Protein 4EHU (pdb70)

Organism: Clostridioides difficile (NCBI:txid1496)

Radius of gyration: 28.3 Å; Cα contacts (8 Å, |Δi|>4): 1236; chains: 2; bounding box: 52×114×46 Å

Foldseek 3Di:
DWAKFWEAEPFKIKMFIADLLQDTQDIDIDRHGAPDCRPVVRQVRRCVSVVDDPVPHLFYEYEYPRQVVDDPGPYYDYLLQQLLQLCCSFDPPAAWEWEAEQAKIKIFGADNVSHGPDIDMDGPARFLHNVLLCVQCVLLVHDSLCLQVLLVPDDAADAQPDLHSVSSSVVLNVCVVVVPPVSNSSLNSLLSNLLVSLVVCVVVPDDPPYEYAYPNVSRNSNQVSNCVSNVHHYHYDPHRNHSSRSSRRSVRSVVSVVVVVVDDDDDD/DWAKFWEAECFKIKMFIADLLQRTQDIDIDRHGAPDCRRVVRQVVRCVSVVDDPVVHLFYEYEYPRQVVDDPGPYYDYLVQQLLQLCCSPDPPAAWEWEAEQQKIKIFGADNVSHGDDIDMDRPARFLHVVLLVLQCVLVVHDSLCLQVLLVPDPAADAQPDLHSVSSSVVLNVCVVVVPPPNNPSLNSLLSSLLVSLVRCVVVPDDPPYEYAYPNVSRNSNQVSNCVSNVHDYHYDPHRNCSSRSSRRSVRSVVSVVD

InterPro domains:
  IPR002731 ATPase, BadF/BadG/BcrA/BcrD type [PF01869] (5-252)
  IPR008275 Acyl-CoA dehydratase activase domain [TIGR00241] (2-250)
  IPR043129 ATPase, nucleotide binding domain [SSF53067] (1-254)
  IPR051805 Dehydratase Activator and Reductase Protein [PTHR32329] (1-262)

Solvent-accessible surface area: 23728 Å² total; per-residue (Å²): 57,57,0,1,0,2,7,6,11,35,60,3,2,22,0,0,0,0,85,66,10,107,78,70,63,8,31,27,41,14,99,28,3,32,82,72,90,0,18,54,102,0,34,117,102,0,45,61,123,40,69,30,38,106,150,66,6,89,41,2,0,0,0,1,132,1,74,125,119,31,104,94,25,64,99,69,37,47,31,44,42,0,10,7,63,0,0,54,88,60,12,96,115,0,38,0,0,0,8,0,20,17,54,19,0,12,0,2,36,1,34,122,113,16,170,82,109,70,52,42,69,20,54,142,41,0,4,2,0,5,65,2,6,60,30,0,4,172,36,13,151,30,92,72,99,66,1,5,65,31,13,123,96,29,160,116,75,16,91,28,93,19,81,16,4,10,23,0,50,41,41,0,87,52,31,57,87,127,132,34,134,58,38,11,0,0,14,2,0,2,13,23,1,0,113,71,0,4,56,4,1,121,164,14,29,61,80,146,34,1,0,0,0,5,25,14,4,168,13,42,3,0,22,96,5,0,27,126,29,10,138,21,126,24,65,50,9,147,46,10,26,17,0,0,0,0,0,0,0,4,56,0,42,57,42,0,76,108,31,77,168,130,87,184,132,157,113,157,82,57,0,1,0,2,7,5,12,32,56,5,0,20,0,0,0,0,73,64,10,104,66,67,58,2,29,31,42,10,97,27,4,39,82,72,89,0,15,59,100,0,34,111,97,0,41,66,112,40,69,34,50,112,154,58,5,102,38,5,0,0,0,0,128,2,70,126,126,29,107,89,26,66,102,71,35,46,31,45,41,0,11,9,65,0,0,55,87,64,11,100,130,1,40,0,0,0,9,0,21,18,56,17,0,12,0,1,31,1,36,124,102,15,160,81,120,79,56,44,67,15,69,97,40,0,2,2,0,5,60,3,6,55,26,0,5,168,36,11,154,34,84,65,91,81,1,5,82,36,13,126,99,29,175,113,80,27,97,22,101,27,92,17,4,11,30,0,54,43,35,0,93,52,33,52,83,124,132,28,124,69,29,6,0,0,10,1,1,3,15,22,1,0,115,80,0,3,63,13,0,113,172,17,30,51,91,143,32,0,0,0,0,6,26,14,5,161,13,48,5,0,21,103,4,0,30,128,38,9,136,24,104,20,50,46,9,150,50,9,24,15,0,0,0,0,0,0,0,7,57,0,38,47,40,4,129,143,94

GO terms:
  GO:0051539 4 iron, 4 sulfur cluster binding (F, IDA)
  GO:0016787 hydrolase activity (F, IDA)
  GO:0006551 L-leucine metabolic process (P, IDA)

CATH classification: 3.30.420.40 (+1 more: 3.30.420.40)

Sequence (527 aa):
MYTMGLDIGSTASKGVILKNGEDIVASETISSGTGTTGPSSRVLEKLYGKTGLAREDIKKVVVTGYGRMNYSDADKQISELSCHARGVNFIIPETRTIIDIGGQDAKVLKLDNNGRLLNFLMNDKCAAGTGRRFLDVMAKIIEVDVSELGSSISSMNSQNNEVSISSTCTVFAESEVISSHLSENAKIEDIVAGIHTSVAKRRVSSLVKRIGVQRNVVMMVGGVARNSGIVRAMAREINTEIIVPDIPQLTGALGAALYAFDEAKESQKEVKNISAMYTMGLDIGSTASKGVILKNGEDIVASETISSSGTGTTGPSRVLEKLYGKTGLAREDIKKVVVTGYGRMNYSDADKQISELSCHARGVNFIIPETRTIIDIGGQDAKVLKLDNNGRLLNFLMNDKCAAGTGRFLDVMAKIIEVDVSELGSISMNSQNEVSISSTCTVFAESEVISHLSENAKIEDIVAGIHTSVAKRRVSSLLVKRIGVQRNVVMVGGVARNSGIVRAMAREINTEIIVPDIPQLTGALGAALYAFDEAKES

B-factor: mean 38.72, std 20.1, range [7.91, 153.31]

Nearest PDB structures (foldseek):
  4ehu-assembly1_A  TM=1.004E+00  e=3.996E-55  Clostridioides difficile
  1hux-assembly1_B  TM=9.650E-01  e=3.329E-35  Acidaminococcus fermentans
  7yyl-assembly4_H  TM=8.367E-01  e=2.328E-20  Carboxydothermus hydrogenoformans Z-2901
  3h1q-assembly1_A  TM=6.885E-01  e=6.926E-13  Carboxydothermus hydrogenoformans Z-2901
  3h1q-assembly2_B  TM=6.694E-01  e=2.114E-12  Carboxydothermus hydrogenoformans Z-2901

Structure (mmCIF, N/CA/C/O backbone):
data_4EHU
#
_entry.id   4EHU
#
_cell.length_a   66.105
_cell.length_b   158.259
_cell.length_c   62.988
_cell.angle_alpha   90.00
_cell.angle_beta   111.97
_cell.angle_gamma   90.00
#
_symmetry.space_group_name_H-M   'C 1 2 1'
#
loop_
_entity.id
_entity.type
_entity.pdbx_description
1 polymer 'Activator of 2-hydroxyisocaproyl-CoA dehydratase'
2 non-polymer 'IRON/SULFUR CLUSTER'
3 non-polymer 'PHOSPHOAMINOPHOSPHONIC ACID-ADENYLATE ESTER'
4 non-polymer 'MAGNESIUM ION'
5 non-polymer 'ACETATE ION'
6 non-polymer 'SODIUM ION'
7 water water
#
loop_
_atom_site.group_PDB
_atom_site.id
_atom_site.type_symbol
_atom_site.label_atom_id
_atom_site.label_alt_id
_atom_site.label_comp_id
_atom_site.label_asym_id
_atom_site.label_entity_id
_atom_site.label_seq_id
_atom_site.pdbx_PDB_ins_code
_atom_site.Cartn_x
_atom_site.Cartn_y
_atom_site.Cartn_z
_atom_site.occupancy
_atom_site.B_iso_or_equiv
_atom_site.auth_seq_id
_atom_site.auth_comp_id
_atom_site.auth_asym_id
_atom_site.auth_atom_id
_atom_site.pdbx_PDB_model_num
ATOM 1 N N . MET A 1 1 ? 18.559 -44.017 -13.379 1.00 44.84 1 MET A N 1
ATOM 2 C CA . MET A 1 1 ? 19.600 -43.167 -14.022 1.00 43.65 1 MET A CA 1
ATOM 3 C C . MET A 1 1 ? 19.541 -41.779 -13.409 1.00 40.17 1 MET A C 1
ATOM 4 O O . MET A 1 1 ? 18.503 -41.369 -12.901 1.00 37.96 1 MET A O 1
ATOM 20 N N . TYR A 1 2 ? 20.649 -41.051 -13.458 1.00 32.82 2 TYR A N 1
ATOM 21 C CA . TYR A 1 2 ? 20.636 -39.642 -13.062 1.00 35.91 2 TYR A CA 1
ATOM 22 C C . TYR A 1 2 ? 21.057 -38.768 -14.220 1.00 33.76 2 TYR A C 1
ATOM 23 O O . TYR A 1 2 ? 21.942 -39.132 -14.988 1.00 33.50 2 TYR A O 1
ATOM 41 N N . THR A 1 3 ? 20.428 -37.605 -14.349 1.00 31.08 3 THR A N 1
ATOM 42 C CA . THR A 1 3 ? 20.926 -36.578 -15.254 1.00 30.84 3 THR A CA 1
ATOM 43 C C . THR A 1 3 ? 21.102 -35.273 -14.486 1.00 30.51 3 THR A C 1
ATOM 44 O O . THR A 1 3 ? 20.566 -35.113 -13.395 1.00 28.81 3 THR A O 1
ATOM 55 N N . MET A 1 4 ? 21.870 -34.354 -15.051 1.00 27.38 4 MET A N 1
ATOM 56 C CA . MET A 1 4 ? 22.152 -33.086 -14.383 1.00 26.65 4 MET A CA 1
ATOM 57 C C . MET A 1 4 ? 21.934 -31.910 -15.322 1.00 27.46 4 MET A C 1
ATOM 58 O O . MET A 1 4 ? 22.273 -31.977 -16.497 1.00 27.33 4 MET A O 1
ATOM 72 N N . GLY A 1 5 ? 21.360 -30.839 -14.776 1.00 25.43 5 GLY A N 1
ATOM 73 C CA . GLY A 1 5 ? 21.217 -29.567 -15.466 1.00 26.15 5 GLY A CA 1
ATOM 74 C C . GLY A 1 5 ? 21.981 -28.482 -14.719 1.00 27.88 5 GLY A C 1
ATOM 75 O O . GLY A 1 5 ? 21.920 -28.412 -13.497 1.00 26.49 5 GLY A O 1
ATOM 79 N N . LEU A 1 6 ? 22.723 -27.663 -15.456 1.00 26.30 6 LEU A N 1
ATOM 80 C CA . LEU A 1 6 ? 23.436 -26.526 -14.886 1.00 26.80 6 LEU A CA 1
ATOM 81 C C . LEU A 1 6 ? 22.968 -25.278 -15.608 1.00 28.30 6 LEU A C 1
ATOM 82 O O . LEU A 1 6 ? 22.892 -25.271 -16.828 1.00 25.72 6 LEU A O 1
ATOM 98 N N . ASP A 1 7 ? 22.649 -24.232 -14.857 1.00 21.61 7 ASP A N 1
ATOM 99 C CA . ASP A 1 7 ? 22.231 -22.953 -15.425 1.00 23.48 7 ASP A CA 1
ATOM 100 C C . ASP A 1 7 ? 23.196 -21.894 -14.899 1.00 26.49 7 ASP A C 1
ATOM 101 O O . ASP A 1 7 ? 23.148 -21.509 -13.741 1.00 26.09 7 ASP A O 1
ATOM 110 N N . ILE A 1 8 ? 24.114 -21.463 -15.749 1.00 25.35 8 ILE A N 1
ATOM 111 C CA . ILE A 1 8 ? 25.139 -20.522 -15.346 1.00 25.87 8 ILE A CA 1
ATOM 112 C C . ILE A 1 8 ? 24.753 -19.151 -15.862 1.00 25.20 8 ILE A C 1
ATOM 113 O O . ILE A 1 8 ? 24.988 -18.822 -17.020 1.00 29.18 8 ILE A O 1
ATOM 129 N N . GLY A 1 9 ? 24.112 -18.357 -15.011 1.00 22.81 9 GLY A N 1
ATOM 130 C CA . GLY A 1 9 ? 23.628 -17.068 -15.456 1.00 23.71 9 GLY A CA 1
ATOM 131 C C . GLY A 1 9 ? 24.632 -15.974 -15.181 1.00 25.03 9 GLY A C 1
ATOM 132 O O . GLY A 1 9 ? 25.764 -16.243 -14.781 1.00 29.33 9 GLY A O 1
ATOM 136 N N . SER A 1 10 ? 24.197 -14.739 -15.370 1.00 25.65 10 SER A N 1
ATOM 137 C CA . SER A 1 10 ? 25.047 -13.581 -15.134 1.00 26.79 10 SER A CA 1
ATOM 138 C C . SER A 1 10 ? 25.458 -13.484 -13.671 1.00 30.80 10 SER A C 1
ATOM 139 O O . SER A 1 10 ? 26.500 -12.924 -13.340 1.00 33.62 10 SER A O 1
ATOM 147 N N . THR A 1 11 ? 24.633 -14.050 -12.800 1.00 26.20 11 THR A N 1
ATOM 148 C CA . THR A 1 11 ? 24.616 -13.646 -11.401 1.00 26.57 11 THR A CA 1
ATOM 149 C C . THR A 1 11 ? 24.718 -14.824 -10.454 1.00 30.54 11 THR A C 1
ATOM 150 O O . THR A 1 11 ? 25.376 -14.738 -9.419 1.00 31.99 11 THR A O 1
ATOM 161 N N . ALA A 1 12 ? 24.072 -15.930 -10.806 1.00 27.95 12 ALA A N 1
ATOM 162 C CA . ALA A 1 12 ? 24.123 -17.110 -9.968 1.00 23.53 12 ALA A CA 1
ATOM 163 C C . ALA A 1 12 ? 24.228 -18.377 -10.792 1.00 23.69 12 ALA A C 1
ATOM 164 O O . ALA A 1 12 ? 23.765 -18.421 -11.932 1.00 25.98 12 ALA A O 1
ATOM 171 N N . SER A 1 13 ? 24.833 -19.395 -10.193 1.00 24.95 13 SER A N 1
ATOM 172 C CA . SER A 1 13 ? 24.932 -20.709 -10.815 1.00 28.37 13 SER A CA 1
ATOM 173 C C . SER A 1 13 ? 23.948 -21.645 -10.152 1.00 30.22 13 SER A C 1
ATOM 174 O O . SER A 1 13 ? 23.890 -21.744 -8.919 1.00 28.87 13 SER A O 1
ATOM 182 N N . LYS A 1 14 ? 23.177 -22.342 -10.975 1.00 23.21 14 LYS A N 1
ATOM 183 C CA . LYS A 1 14 ? 22.143 -23.235 -10.473 1.00 24.98 14 LYS A CA 1
ATOM 184 C C . LYS A 1 14 ? 22.342 -24.632 -11.024 1.00 24.10 14 LYS A C 1
ATOM 185 O O . LYS A 1 14 ? 22.702 -24.797 -12.191 1.00 25.57 14 LYS A O 1
ATOM 204 N N . GLY A 1 15 ? 22.112 -25.642 -10.186 1.00 25.03 15 GLY A N 1
ATOM 205 C CA . GLY A 1 15 ? 22.252 -27.031 -10.603 1.00 25.07 15 GLY A CA 1
ATOM 206 C C . GLY A 1 15 ? 21.125 -27.904 -10.081 1.00 27.65 15 GLY A C 1
ATOM 207 O O . GLY A 1 15 ? 20.607 -27.677 -8.990 1.00 29.96 15 GLY A O 1
ATOM 211 N N . VAL A 1 16 ? 20.749 -28.907 -10.865 1.00 25.72 16 VAL A N 1
ATOM 212 C CA . VAL A 1 16 ? 19.740 -29.884 -10.458 1.00 26.50 16 VAL A CA 1
ATOM 213 C C . VAL A 1 16 ? 20.228 -31.262 -10.865 1.00 28.33 16 VAL A C 1
ATOM 214 O O . VAL A 1 16 ? 20.747 -31.414 -11.972 1.00 28.38 16 VAL A O 1
ATOM 227 N N . ILE A 1 17 ? 20.094 -32.243 -9.969 1.00 25.58 17 ILE A N 1
ATOM 228 C CA . ILE A 1 17 ? 20.226 -33.645 -10.349 1.00 26.63 17 ILE A CA 1
ATOM 229 C C . ILE A 1 17 ? 18.830 -34.250 -10.346 1.00 29.58 17 ILE A C 1
ATOM 230 O O . ILE A 1 17 ? 18.093 -34.149 -9.356 1.00 30.65 17 ILE A O 1
ATOM 246 N N . LEU A 1 18 ? 18.472 -34.863 -11.466 1.00 30.70 18 LEU A N 1
ATOM 247 C CA . LEU A 1 18 ? 17.140 -35.422 -11.675 1.00 30.70 18 LEU A CA 1
ATOM 248 C C . LEU A 1 18 ? 17.252 -36.935 -11.826 1.00 29.15 18 LEU A C 1
ATOM 249 O O . LEU A 1 18 ? 18.119 -37.434 -12.547 1.00 30.51 18 LEU A O 1
ATOM 265 N N . LYS A 1 19 ? 16.377 -37.661 -11.142 1.00 31.41 19 LYS A N 1
ATOM 266 C CA . LYS A 1 19 ? 16.395 -39.121 -11.172 1.00 33.56 19 LYS A CA 1
ATOM 267 C C . LYS A 1 19 ? 15.279 -39.624 -12.078 1.00 32.51 19 LYS A C 1
ATOM 268 O O . LYS A 1 19 ? 14.112 -39.276 -11.882 1.00 34.38 19 LYS A O 1
ATOM 287 N N . ASN A 1 20 ? 15.654 -40.424 -13.071 1.00 34.24 20 ASN A N 1
ATOM 288 C CA . ASN A 1 20 ? 14.714 -41.015 -14.021 1.00 34.94 20 ASN A CA 1
ATOM 289 C C . ASN A 1 20 ? 13.765 -39.989 -14.611 1.00 33.26 20 ASN A C 1
ATOM 290 O O . ASN A 1 20 ? 12.598 -40.283 -14.860 1.00 35.78 20 ASN A O 1
ATOM 301 N N . GLY A 1 21 ? 14.283 -38.786 -14.846 1.00 31.93 21 GLY A N 1
ATOM 302 C CA . GLY A 1 21 ? 13.515 -37.733 -15.484 1.00 29.39 21 GLY A CA 1
ATOM 303 C C . GLY A 1 21 ? 12.272 -37.307 -14.725 1.00 32.12 21 GLY A C 1
ATOM 304 O O . GLY A 1 21 ? 11.388 -36.668 -15.289 1.00 37.10 21 GLY A O 1
ATOM 308 N N . GLU A 1 22 ? 12.186 -37.649 -13.450 1.00 34.46 22 GLU A N 1
ATOM 309 C CA . GLU A 1 22 ? 10.947 -37.389 -12.728 1.00 33.79 22 GLU A CA 1
ATOM 310 C C . GLU A 1 22 ? 11.145 -36.807 -11.339 1.00 38.20 22 GLU A C 1
ATOM 311 O O . GLU A 1 22 ? 10.335 -36.004 -10.905 1.00 35.86 22 GLU A O 1
ATOM 323 N N . ASP A 1 23 ? 12.220 -37.176 -10.651 1.00 34.26 23 ASP A N 1
ATOM 324 C CA . ASP A 1 23 ? 12.399 -36.749 -9.269 1.00 36.59 23 ASP A CA 1
ATOM 325 C C . ASP A 1 23 ? 13.670 -35.933 -9.045 1.00 36.08 23 ASP A C 1
ATOM 326 O O . ASP A 1 23 ? 14.776 -36.417 -9.259 1.00 35.47 23 ASP A O 1
ATOM 335 N N . ILE A 1 24 ? 13.500 -34.690 -8.604 1.00 34.10 24 ILE A N 1
ATOM 336 C CA . ILE A 1 24 ? 14.630 -33.857 -8.219 1.00 32.05 24 ILE A CA 1
ATOM 337 C C . ILE A 1 24 ? 15.227 -34.404 -6.933 1.00 36.97 24 ILE A C 1
ATOM 338 O O . ILE A 1 24 ? 14.586 -34.350 -5.885 1.00 40.05 24 ILE A O 1
ATOM 354 N N . VAL A 1 25 ? 16.441 -34.944 -7.005 1.00 38.98 25 VAL A N 1
ATOM 355 C CA . VAL A 1 25 ? 17.085 -35.506 -5.820 1.00 38.78 25 VAL A CA 1
ATOM 356 C C . VAL A 1 25 ? 18.095 -34.528 -5.222 1.00 42.40 25 VAL A C 1
ATOM 357 O O . VAL A 1 25 ? 18.591 -34.736 -4.115 1.00 44.35 25 VAL A O 1
ATOM 370 N N . ALA A 1 26 ? 18.382 -33.447 -5.943 1.00 43.03 26 ALA A N 1
ATOM 371 C CA . ALA A 1 26 ? 19.314 -32.441 -5.450 1.00 35.71 26 ALA A CA 1
ATOM 372 C C . ALA A 1 26 ? 19.215 -31.163 -6.268 1.00 43.37 26 ALA A C 1
ATOM 373 O O . ALA A 1 26 ? 18.934 -31.183 -7.470 1.00 34.43 26 ALA A O 1
ATOM 380 N N . SER A 1 27 ? 19.431 -30.040 -5.598 1.00 45.82 27 SER A N 1
ATOM 381 C CA . SER A 1 27 ? 19.488 -28.760 -6.272 1.00 37.81 27 SER A CA 1
ATOM 382 C C . SER A 1 27 ? 20.393 -27.850 -5.470 1.00 46.64 27 SER A C 1
ATOM 383 O O . SER A 1 27 ? 20.626 -28.075 -4.288 1.00 43.42 27 SER A O 1
ATOM 391 N N . GLU A 1 28 ? 20.922 -26.824 -6.109 1.00 34.48 28 GLU A N 1
ATOM 392 C CA . GLU A 1 28 ? 21.853 -25.955 -5.424 1.00 43.59 28 GLU A CA 1
ATOM 393 C C . GLU A 1 28 ? 21.976 -24.664 -6.192 1.00 31.56 28 GLU A C 1
ATOM 394 O O . GLU A 1 28 ? 22.041 -24.663 -7.423 1.00 27.80 28 GLU A O 1
ATOM 406 N N . THR A 1 29 ? 21.995 -23.559 -5.460 1.00 31.76 29 THR A N 1
ATOM 407 C CA . THR A 1 29 ? 22.234 -22.264 -6.060 1.00 31.75 29 THR A CA 1
ATOM 408 C C . THR A 1 29 ? 23.428 -21.648 -5.357 1.00 30.22 29 THR A C 1
ATOM 409 O O . THR A 1 29 ? 23.503 -21.658 -4.129 1.00 35.27 29 THR A O 1
ATOM 420 N N . ILE A 1 30 ? 24.372 -21.141 -6.137 1.00 28.48 30 ILE A N 1
ATOM 421 C CA . ILE A 1 30 ? 25.474 -20.357 -5.597 1.00 36.51 30 ILE A CA 1
ATOM 422 C C . ILE A 1 30 ? 25.426 -18.988 -6.255 1.00 38.39 30 ILE A C 1
ATOM 423 O O . ILE A 1 30 ? 25.328 -18.896 -7.475 1.00 32.51 30 ILE A O 1
ATOM 439 N N . SER A 1 31 ? 25.494 -17.925 -5.459 1.00 31.42 31 SER A N 1
ATOM 440 C CA . SER A 1 31 ? 25.304 -16.567 -5.967 1.00 40.48 31 SER A CA 1
ATOM 441 C C . SER A 1 31 ? 26.567 -16.005 -6.602 1.00 43.22 31 SER A C 1
ATOM 442 O O . SER A 1 31 ? 26.889 -14.829 -6.424 1.00 42.57 31 SER A O 1
ATOM 450 N N . SER A 1 32 ? 27.279 -16.864 -7.325 1.00 32.92 32 SER A N 1
ATOM 451 C CA . SER A 1 32 ? 28.359 -16.457 -8.211 1.00 39.21 32 SER A CA 1
ATOM 452 C C . SER A 1 32 ? 28.076 -17.063 -9.584 1.00 45.04 32 SER A C 1
ATOM 453 O O . SER A 1 32 ? 27.886 -18.274 -9.703 1.00 37.49 32 SER A O 1
ATOM 461 N N . GLY A 1 33 ? 28.052 -16.231 -10.616 1.00 36.41 33 GLY A N 1
ATOM 462 C CA . GLY A 1 33 ? 27.626 -16.673 -11.929 1.00 42.30 33 GLY A CA 1
ATOM 463 C C . GLY A 1 33 ? 28.770 -16.859 -12.905 1.00 36.41 33 GLY A C 1
ATOM 464 O O . GLY A 1 33 ? 29.844 -17.337 -12.555 1.00 37.49 33 GLY A O 1
ATOM 468 N N . THR A 1 34 ? 28.527 -16.465 -14.143 1.00 34.00 34 THR A N 1
ATOM 469 C CA . THR A 1 34 ? 29.495 -16.671 -15.207 1.00 45.59 34 THR A CA 1
ATOM 470 C C . THR A 1 34 ? 30.835 -16.017 -14.855 1.00 54.31 34 THR A C 1
ATOM 471 O O . THR A 1 34 ? 30.877 -14.946 -14.249 1.00 51.64 34 THR A O 1
ATOM 482 N N . GLY A 1 35 ? 31.932 -16.663 -15.230 1.00 49.45 35 GLY A N 1
ATOM 483 C CA . GLY A 1 35 ? 33.246 -16.088 -15.020 1.00 57.31 35 GLY A CA 1
ATOM 484 C C . GLY A 1 35 ? 33.795 -16.319 -13.626 1.00 61.90 35 GLY A C 1
ATOM 485 O O . GLY A 1 35 ? 34.930 -15.945 -13.336 1.00 68.52 35 GLY A O 1
ATOM 489 N N . THR A 1 36 ? 33.003 -16.940 -12.759 1.00 59.62 36 THR A N 1
ATOM 490 C CA . THR A 1 36 ? 33.458 -17.210 -11.402 1.00 50.24 36 THR A CA 1
ATOM 491 C C . THR A 1 36 ? 33.579 -18.699 -11.144 1.00 49.01 36 THR A C 1
ATOM 492 O O . THR A 1 36 ? 33.465 -19.517 -12.057 1.00 53.67 36 THR A O 1
ATOM 503 N N . THR A 1 37 ? 33.822 -19.038 -9.884 1.00 40.84 37 THR A N 1
ATOM 504 C CA . THR A 1 37 ? 33.950 -20.423 -9.466 1.00 49.83 37 THR A CA 1
ATOM 505 C C . THR A 1 37 ? 32.569 -20.994 -9.162 1.00 55.74 37 THR A C 1
ATOM 506 O O . THR A 1 37 ? 32.434 -22.149 -8.766 1.00 52.33 37 THR A O 1
ATOM 517 N N . GLY A 1 38 ? 31.546 -20.170 -9.354 1.00 47.18 38 GLY A N 1
ATOM 518 C CA . GLY A 1 38 ? 30.179 -20.541 -9.036 1.00 49.52 38 GLY A CA 1
ATOM 519 C C . GLY A 1 38 ? 29.818 -21.951 -9.465 1.00 36.81 38 GLY A C 1
ATOM 520 O O . GLY A 1 38 ? 29.341 -22.736 -8.652 1.00 42.31 38 GLY A O 1
ATOM 524 N N . PRO A 1 39 ? 30.030 -22.273 -10.750 1.00 40.52 39 PRO A N 1
ATOM 525 C CA . PRO A 1 39 ? 29.712 -23.589 -11.321 1.00 40.91 39 PRO A CA 1
ATOM 526 C C . PRO A 1 39 ? 30.407 -24.767 -10.637 1.00 47.09 39 PRO A C 1
ATOM 527 O O . PRO A 1 39 ? 29.769 -25.785 -10.371 1.00 40.68 39 PRO A O 1
ATOM 538 N N A SER A 1 40 ? 31.701 -24.643 -10.361 0.51 37.52 40 SER A N 1
ATOM 539 N N B SER A 1 40 ? 31.702 -24.642 -10.374 0.49 37.44 40 SER A N 1
ATOM 540 C CA A SER A 1 40 ? 32.409 -25.727 -9.692 0.51 39.56 40 SER A CA 1
ATOM 541 C CA B SER A 1 40 ? 32.417 -25.701 -9.678 0.49 39.51 40 SER A CA 1
ATOM 542 C C A SER A 1 40 ? 31.853 -25.923 -8.282 0.51 47.80 40 SER A C 1
ATOM 543 C C B SER A 1 40 ? 31.801 -25.921 -8.305 0.49 47.64 40 SER A C 1
ATOM 544 O O A SER A 1 40 ? 31.723 -27.052 -7.814 0.51 55.38 40 SER A O 1
ATOM 545 O O B SER A 1 40 ? 31.588 -27.056 -7.883 0.49 54.48 40 SER A O 1
ATOM 560 N N . ARG A 1 41 ? 31.502 -24.826 -7.618 1.00 44.04 41 ARG A N 1
ATOM 561 C CA . ARG A 1 41 ? 30.951 -24.890 -6.274 1.00 49.10 41 ARG A CA 1
ATOM 562 C C . ARG A 1 41 ? 29.571 -25.544 -6.269 1.00 47.39 41 ARG A C 1
ATOM 563 O O . ARG A 1 41 ? 29.225 -26.280 -5.346 1.00 45.32 41 ARG A O 1
ATOM 585 N N . VAL A 1 42 ? 28.783 -25.274 -7.304 1.00 33.69 42 VAL A N 1
ATOM 586 C CA . VAL A 1 42 ? 27.476 -25.898 -7.448 1.00 43.61 42 VAL A CA 1
ATOM 587 C C . VAL A 1 42 ? 27.654 -27.412 -7.534 1.00 43.14 42 VAL A C 1
ATOM 588 O O . VAL A 1 42 ? 26.977 -28.176 -6.851 1.00 39.68 42 VAL A O 1
ATOM 601 N N . LEU A 1 43 ? 28.590 -27.835 -8.367 1.00 40.77 43 LEU A N 1
ATOM 602 C CA . LEU A 1 43 ? 28.860 -29.250 -8.567 1.00 48.13 43 LEU A CA 1
ATOM 603 C C . LEU A 1 43 ? 29.284 -29.934 -7.276 1.00 56.16 43 LEU A C 1
ATOM 604 O O . LEU A 1 43 ? 28.796 -31.016 -6.955 1.00 51.59 43 LEU A O 1
ATOM 620 N N . GLU A 1 44 ? 30.198 -29.309 -6.542 1.00 54.45 44 GLU A N 1
ATOM 621 C CA . GLU A 1 44 ? 30.655 -29.855 -5.270 1.00 64.65 44 GLU A CA 1
ATOM 622 C C . GLU A 1 44 ? 29.477 -30.139 -4.351 1.00 58.17 44 GLU A C 1
ATOM 623 O O . GLU A 1 44 ? 29.439 -31.166 -3.683 1.00 54.32 44 GLU A O 1
ATOM 635 N N . LYS A 1 45 ? 28.514 -29.225 -4.314 1.00 53.49 45 LYS A N 1
ATOM 636 C CA . LYS A 1 45 ? 27.397 -29.354 -3.389 1.00 60.56 45 LYS A CA 1
ATOM 637 C C . LYS A 1 45 ? 26.384 -30.401 -3.836 1.00 54.62 45 LYS A C 1
ATOM 638 O O . LYS A 1 45 ? 25.849 -31.132 -3.010 1.00 45.00 45 LYS A O 1
ATOM 657 N N . LEU A 1 46 ? 26.115 -30.475 -5.134 1.00 43.01 46 LEU A N 1
ATOM 658 C CA . LEU A 1 46 ? 25.241 -31.521 -5.649 1.00 44.00 46 LEU A CA 1
ATOM 659 C C . LEU A 1 46 ? 25.813 -32.897 -5.345 1.00 56.95 46 LEU A C 1
ATOM 660 O O . LEU A 1 46 ? 25.085 -33.790 -4.918 1.00 51.48 46 LEU A O 1
ATOM 676 N N . TYR A 1 47 ? 27.114 -33.057 -5.574 1.00 42.51 47 TYR A N 1
ATOM 677 C CA . TYR A 1 47 ? 27.800 -34.323 -5.347 1.00 47.45 47 TYR A CA 1
ATOM 678 C C . TYR A 1 47 ? 27.866 -34.660 -3.864 1.00 56.59 47 TYR A C 1
ATOM 679 O O . TYR A 1 47 ? 27.719 -35.820 -3.477 1.00 56.50 47 TYR A O 1
ATOM 697 N N . GLY A 1 48 ? 28.095 -33.648 -3.037 1.00 60.74 48 GLY A N 1
ATOM 698 C CA . GLY A 1 48 ? 28.160 -33.841 -1.602 1.00 64.57 48 GLY A CA 1
ATOM 699 C C . GLY A 1 48 ? 26.825 -34.294 -1.043 1.00 72.29 48 GLY A C 1
ATOM 700 O O . GLY A 1 48 ? 26.757 -35.218 -0.231 1.00 77.22 48 GLY A O 1
ATOM 704 N N . LYS A 1 49 ? 25.758 -33.644 -1.488 1.00 78.02 49 LYS A N 1
ATOM 705 C CA . LYS A 1 49 ? 24.414 -33.959 -1.021 1.00 78.55 49 LYS A CA 1
ATOM 706 C C . LYS A 1 49 ? 24.024 -35.381 -1.385 1.00 69.90 49 LYS A C 1
ATOM 707 O O . LYS A 1 49 ? 23.487 -36.119 -0.561 1.00 62.08 49 LYS A O 1
ATOM 726 N N . THR A 1 50 ? 24.285 -35.754 -2.633 1.00 65.57 50 THR A N 1
ATOM 727 C CA . THR A 1 50 ? 23.780 -37.006 -3.182 1.00 70.13 50 THR A CA 1
ATOM 728 C C . THR A 1 50 ? 24.738 -38.171 -2.965 1.00 73.48 50 THR A C 1
ATOM 729 O O . THR A 1 50 ? 24.339 -39.331 -3.049 1.00 67.16 50 THR A O 1
ATOM 740 N N . GLY A 1 51 ? 26.001 -37.860 -2.697 1.00 77.35 51 GLY A N 1
ATOM 741 C CA . GLY A 1 51 ? 27.028 -38.880 -2.609 1.00 86.90 51 GLY A CA 1
ATOM 742 C C . GLY A 1 51 ? 27.347 -39.453 -3.976 1.00 85.19 51 GLY A C 1
ATOM 743 O O . GLY A 1 51 ? 27.961 -40.513 -4.091 1.00 90.22 51 GLY A O 1
ATOM 747 N N . LEU A 1 52 ? 26.924 -38.747 -5.018 1.00 67.31 52 LEU A N 1
ATOM 748 C CA . LEU A 1 52 ? 27.185 -39.170 -6.386 1.00 61.98 52 LEU A CA 1
ATOM 749 C C . LEU A 1 52 ? 28.492 -38.564 -6.886 1.00 64.90 52 LEU A C 1
ATOM 750 O O . LEU A 1 52 ? 29.034 -37.645 -6.274 1.00 73.96 52 LEU A O 1
ATOM 766 N N . ALA A 1 53 ? 28.997 -39.095 -7.993 1.00 53.32 53 ALA A N 1
ATOM 767 C CA . ALA A 1 53 ? 30.178 -38.546 -8.645 1.00 66.29 53 ALA A CA 1
ATOM 768 C C . ALA A 1 53 ? 29.878 -38.350 -10.124 1.00 57.05 53 ALA A C 1
ATOM 769 O O . ALA A 1 53 ? 28.864 -38.831 -10.623 1.00 46.44 53 ALA A O 1
ATOM 776 N N . ARG A 1 54 ? 30.756 -37.644 -10.825 1.00 58.09 54 ARG A N 1
ATOM 777 C CA . ARG A 1 54 ? 30.541 -37.367 -12.237 1.00 57.93 54 ARG A CA 1
ATOM 778 C C . ARG A 1 54 ? 30.152 -38.636 -12.980 1.00 56.38 54 ARG A C 1
ATOM 779 O O . ARG A 1 54 ? 29.236 -38.627 -13.792 1.00 45.07 54 ARG A O 1
ATOM 800 N N . GLU A 1 55 ? 30.845 -39.735 -12.701 1.00 54.40 55 GLU A N 1
ATOM 801 C CA . GLU A 1 55 ? 30.645 -40.952 -13.476 1.00 59.65 55 GLU A CA 1
ATOM 802 C C . GLU A 1 55 ? 29.233 -41.521 -13.324 1.00 47.50 55 GLU A C 1
ATOM 803 O O . GLU A 1 55 ? 28.782 -42.296 -14.164 1.00 47.90 55 GLU A O 1
ATOM 815 N N . ASP A 1 56 ? 28.532 -41.127 -12.266 1.00 55.98 56 ASP A N 1
ATOM 816 C CA . ASP A 1 56 ? 27.162 -41.585 -12.043 1.00 57.75 56 ASP A CA 1
ATOM 817 C C . ASP A 1 56 ? 26.120 -40.801 -12.848 1.00 42.96 56 ASP A C 1
ATOM 818 O O . ASP A 1 56 ? 24.966 -41.211 -12.935 1.00 40.92 56 ASP A O 1
ATOM 827 N N . ILE A 1 57 ? 26.515 -39.671 -13.415 1.00 38.46 57 ILE A N 1
ATOM 828 C CA . ILE A 1 57 ? 25.579 -38.831 -14.178 1.00 34.22 57 ILE A CA 1
ATOM 829 C C . ILE A 1 57 ? 25.649 -39.221 -15.658 1.00 36.45 57 ILE A C 1
ATOM 830 O O . ILE A 1 57 ? 26.692 -39.080 -16.296 1.00 42.51 57 ILE A O 1
ATOM 846 N N . LYS A 1 58 ? 24.540 -39.723 -16.197 1.00 33.97 58 LYS A N 1
ATOM 847 C CA . LYS A 1 58 ? 24.518 -40.254 -17.560 1.00 37.29 58 LYS A CA 1
ATOM 848 C C . LYS A 1 58 ? 24.626 -39.163 -18.630 1.00 32.97 58 LYS A C 1
ATOM 849 O O . LYS A 1 58 ? 25.354 -39.344 -19.606 1.00 37.46 58 LYS A O 1
ATOM 868 N N . LYS A 1 59 ? 23.891 -38.053 -18.449 1.00 29.44 59 LYS A N 1
ATOM 869 C CA . LYS A 1 59 ? 23.979 -36.884 -19.325 1.00 29.77 59 LYS A CA 1
ATOM 870 C C . LYS A 1 59 ? 23.938 -35.594 -18.508 1.00 28.77 59 LYS A C 1
ATOM 871 O O . LYS A 1 59 ? 23.257 -35.513 -17.474 1.00 31.04 59 LYS A O 1
ATOM 890 N N . VAL A 1 60 ? 24.674 -34.603 -18.988 1.00 26.97 60 VAL A N 1
ATOM 891 C CA . VAL A 1 60 ? 24.712 -33.278 -18.396 1.00 29.91 60 VAL A CA 1
ATOM 892 C C . VAL A 1 60 ? 24.366 -32.256 -19.462 1.00 32.91 60 VAL A C 1
ATOM 893 O O . VAL A 1 60 ? 24.920 -32.293 -20.554 1.00 31.00 60 VAL A O 1
ATOM 906 N N . VAL A 1 61 ? 23.449 -31.345 -19.153 1.00 26.92 61 VAL A N 1
ATOM 907 C CA . VAL A 1 61 ? 23.167 -30.223 -20.052 1.00 25.30 61 VAL A CA 1
ATOM 908 C C . VAL A 1 61 ? 23.426 -28.918 -19.319 1.00 25.27 61 VAL A C 1
ATOM 909 O O . VAL A 1 61 ? 23.073 -28.774 -18.150 1.00 24.93 61 VAL A O 1
ATOM 922 N N . VAL A 1 62 ? 24.046 -27.966 -20.012 1.00 25.49 62 VAL A N 1
ATOM 923 C CA . VAL A 1 62 ? 24.288 -26.650 -19.437 1.00 25.53 62 VAL A CA 1
ATOM 924 C C . VAL A 1 62 ? 23.548 -25.584 -20.230 1.00 24.92 62 VAL A C 1
ATOM 925 O O . VAL A 1 62 ? 23.417 -25.667 -21.451 1.00 27.20 62 VAL A O 1
ATOM 938 N N . THR A 1 63 ? 23.063 -24.586 -19.511 1.00 26.10 63 THR A N 1
ATOM 939 C CA . THR A 1 63 ? 22.306 -23.497 -20.110 1.00 26.03 63 THR A CA 1
ATOM 940 C C . THR A 1 63 ? 22.745 -22.192 -19.465 1.00 25.52 63 THR A C 1
ATOM 941 O O . THR A 1 63 ? 23.601 -22.190 -18.588 1.00 23.22 63 THR A O 1
ATOM 952 N N . GLY A 1 64 ? 22.175 -21.088 -19.926 1.00 22.39 64 GLY A N 1
ATOM 953 C CA . GLY A 1 64 ? 22.450 -19.778 -19.353 1.00 25.78 64 GLY A CA 1
ATOM 954 C C . GLY A 1 64 ? 23.494 -19.007 -20.141 1.00 25.29 64 GLY A C 1
ATOM 955 O O . GLY A 1 64 ? 24.077 -19.512 -21.092 1.00 27.13 64 GLY A O 1
ATOM 959 N N . TYR A 1 65 ? 23.705 -17.770 -19.719 1.00 23.30 65 TYR A N 1
ATOM 960 C CA . TYR A 1 65 ? 24.669 -16.871 -20.314 1.00 23.59 65 TYR A CA 1
ATOM 961 C C . TYR A 1 65 ? 26.045 -17.504 -20.420 1.00 31.52 65 TYR A C 1
ATOM 962 O O . TYR A 1 65 ? 26.747 -17.290 -21.405 1.00 30.55 65 TYR A O 1
ATOM 980 N N . GLY A 1 66 ? 26.434 -18.278 -19.412 1.00 27.03 66 GLY A N 1
ATOM 981 C CA . GLY A 1 66 ? 27.758 -18.886 -19.392 1.00 32.69 66 GLY A CA 1
ATOM 982 C C . GLY A 1 66 ? 27.893 -20.251 -20.054 1.00 36.37 66 GLY A C 1
ATOM 983 O O . GLY A 1 66 ? 28.948 -20.877 -19.970 1.00 34.91 66 GLY A O 1
ATOM 987 N N . ARG A 1 67 ? 26.845 -20.712 -20.728 1.00 31.68 67 ARG A N 1
ATOM 988 C CA . ARG A 1 67 ? 26.795 -22.095 -21.196 1.00 27.77 67 ARG A CA 1
ATOM 989 C C . ARG A 1 67 ? 27.940 -22.449 -22.139 1.00 36.79 67 ARG A C 1
ATOM 990 O O . ARG A 1 67 ? 28.426 -23.574 -22.120 1.00 32.23 67 ARG A O 1
ATOM 1011 N N . MET A 1 68 ? 28.372 -21.510 -22.970 1.00 30.25 68 MET A N 1
ATOM 1012 C CA . MET A 1 68 ? 29.406 -21.846 -23.963 1.00 39.57 68 MET A CA 1
ATOM 1013 C C . MET A 1 68 ? 30.805 -21.836 -23.344 1.00 50.51 68 MET A C 1
ATOM 1014 O O . MET A 1 68 ? 31.743 -22.419 -23.898 1.00 49.78 68 MET A O 1
ATOM 1028 N N . ASN A 1 69 ? 30.932 -21.180 -22.194 1.00 44.51 69 ASN A N 1
ATOM 1029 C CA . ASN A 1 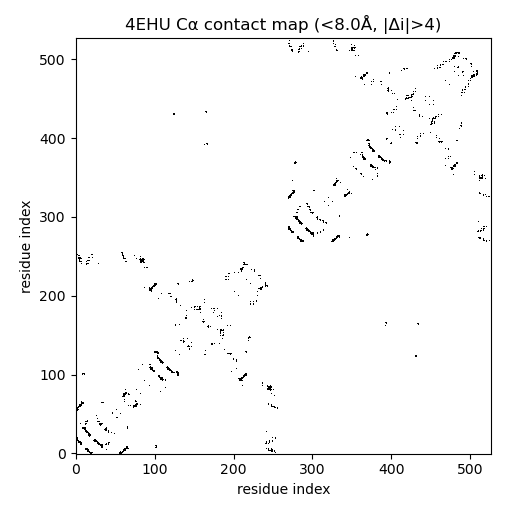69 ? 32.163 -21.177 -21.410 1.00 48.08 69 ASN A CA 1
ATOM 1030 C C . ASN A 1 69 ? 32.354 -22.492 -20.663 1.00 53.41 69 ASN A C 1
ATOM 1031 O O . ASN A 1 69 ? 33.411 -22.740 -20.087 1.00 60.08 69 ASN A O 1
ATOM 1042 N N . TYR A 1 70 ? 31.324 -23.331 -20.663 1.00 54.10 70 TYR A N 1
ATOM 1043 C CA . TYR A 1 70 ? 31.361 -24.587 -19.925 1.00 48.97 70 TYR A CA 1
ATOM 1044 C C . TYR A 1 70 ? 31.571 -25.745 -20.895 1.00 52.04 70 TYR A C 1
ATOM 1045 O O . TYR A 1 70 ? 30.799 -25.913 -21.834 1.00 51.39 70 TYR A O 1
ATOM 1063 N N . SER A 1 71 ? 32.612 -26.543 -20.668 1.00 55.48 71 SER A N 1
ATOM 1064 C CA . SER A 1 71 ? 33.034 -27.529 -21.661 1.00 64.15 71 SER A CA 1
ATOM 1065 C C . SER A 1 71 ? 32.757 -28.983 -21.274 1.00 58.07 71 SER A C 1
ATOM 1066 O O . SER A 1 71 ? 33.001 -29.887 -22.073 1.00 49.08 71 SER A O 1
ATOM 1074 N N . ASP A 1 72 ? 32.247 -29.213 -20.066 1.00 50.44 72 ASP A N 1
ATOM 1075 C CA . ASP A 1 72 ? 32.041 -30.578 -19.578 1.00 51.10 72 ASP A CA 1
ATOM 1076 C C . ASP A 1 72 ? 30.581 -31.037 -19.636 1.00 53.88 72 ASP A C 1
ATOM 1077 O O . ASP A 1 72 ? 30.159 -31.875 -18.835 1.00 47.16 72 ASP A O 1
ATOM 1086 N N . ALA A 1 73 ? 29.819 -30.503 -20.585 1.00 54.01 73 ALA A N 1
ATOM 1087 C CA . ALA A 1 73 ? 28.422 -30.900 -20.753 1.00 51.74 73 ALA A CA 1
ATOM 1088 C C . ALA A 1 73 ? 28.252 -31.676 -22.052 1.00 38.53 73 ALA A C 1
ATOM 1089 O O . ALA A 1 73 ? 29.058 -31.537 -22.971 1.00 37.13 73 ALA A O 1
ATOM 1096 N N . ASP A 1 74 ? 27.202 -32.490 -22.115 1.00 37.99 74 ASP A N 1
ATOM 1097 C CA . ASP A 1 74 ? 26.836 -33.204 -23.331 1.00 30.61 74 ASP A CA 1
ATOM 1098 C C . ASP A 1 74 ? 26.141 -32.303 -24.354 1.00 40.88 74 ASP A C 1
ATOM 1099 O O . ASP A 1 74 ? 26.325 -32.470 -25.562 1.00 38.84 74 ASP A O 1
ATOM 1108 N N . LYS A 1 75 ? 25.328 -31.367 -23.874 1.00 34.12 75 LYS A N 1
ATOM 1109 C CA . LYS A 1 75 ? 24.733 -30.360 -24.737 1.00 35.02 75 LYS A CA 1
ATOM 1110 C C . LYS A 1 75 ? 24.763 -29.022 -24.014 1.00 30.03 75 LYS A C 1
ATOM 1111 O O . LYS A 1 75 ? 24.736 -28.963 -22.776 1.00 26.35 75 LYS A O 1
A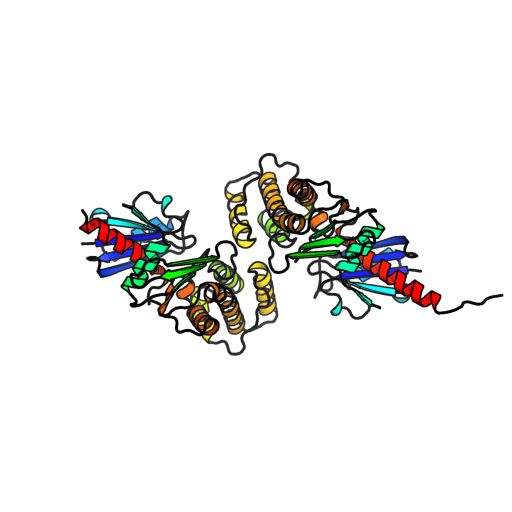TOM 1130 N N . GLN A 1 76 ? 24.838 -27.953 -24.790 1.00 27.33 76 GLN A N 1
ATOM 1131 C CA . GLN A 1 76 ? 24.605 -26.615 -24.278 1.00 25.27 76 GLN A CA 1
ATOM 1132 C C . GLN A 1 76 ? 23.336 -26.126 -24.946 1.00 25.78 76 GLN A C 1
ATOM 1133 O O . GLN A 1 76 ? 23.270 -26.076 -26.167 1.00 30.38 76 GLN A O 1
ATOM 1147 N N . ILE A 1 77 ? 22.336 -25.733 -24.163 1.00 26.08 77 ILE A N 1
ATOM 1148 C CA . ILE A 1 77 ? 21.018 -25.441 -24.737 1.00 24.14 77 ILE A CA 1
ATOM 1149 C C . ILE A 1 77 ? 20.523 -24.096 -24.272 1.00 26.80 77 ILE A C 1
ATOM 1150 O O . ILE A 1 77 ? 20.760 -23.712 -23.143 1.00 24.51 77 ILE A O 1
ATOM 1166 N N . SER A 1 78 ? 19.845 -23.397 -25.170 1.00 22.18 78 SER A N 1
ATOM 1167 C CA . SER A 1 78 ? 19.200 -22.106 -24.875 1.00 22.96 78 SER A CA 1
ATOM 1168 C C . SER A 1 78 ? 18.425 -22.074 -23.542 1.00 20.69 78 SER A C 1
ATOM 1169 O O . SER A 1 78 ? 17.668 -22.997 -23.212 1.00 20.80 78 SER A O 1
ATOM 1177 N N . GLU A 1 79 ? 18.586 -20.987 -22.791 1.00 23.15 79 GLU A N 1
ATOM 1178 C CA . GLU A 1 79 ? 17.836 -20.844 -21.543 1.00 22.27 79 GLU A CA 1
ATOM 1179 C C . GLU A 1 79 ? 16.363 -20.555 -21.792 1.00 19.06 79 GLU A C 1
ATOM 1180 O O . GLU A 1 79 ? 15.539 -20.757 -20.889 1.00 19.72 79 GLU A O 1
ATOM 1192 N N . LEU A 1 80 ? 15.995 -20.117 -22.993 1.00 21.12 80 LEU A N 1
ATOM 1193 C CA . LEU A 1 80 ? 14.568 -19.975 -23.289 1.00 19.64 80 LEU A CA 1
ATOM 1194 C C . LEU A 1 80 ? 13.959 -21.360 -23.295 1.00 20.15 80 LEU A C 1
ATOM 1195 O O . LEU A 1 80 ? 12.896 -21.599 -22.703 1.00 19.94 80 LEU A O 1
ATOM 1211 N N . SER A 1 81 ? 14.625 -22.286 -23.970 1.00 18.52 81 SER A N 1
ATOM 1212 C CA . SER A 1 81 ? 14.119 -23.658 -24.018 1.00 19.35 81 SER A CA 1
ATOM 1213 C C . SER A 1 81 ? 14.138 -24.303 -22.638 1.00 19.23 81 SER A C 1
ATOM 1214 O O . SER A 1 81 ? 13.195 -25.013 -22.251 1.00 20.10 81 SER A O 1
ATOM 1222 N N . CYS A 1 82 ? 15.217 -24.084 -21.898 1.00 17.47 82 CYS A N 1
ATOM 1223 C CA . CYS A 1 82 ? 15.338 -24.727 -20.602 1.00 18.83 82 CYS A CA 1
ATOM 1224 C C . CYS A 1 82 ? 14.312 -24.182 -19.599 1.00 18.36 82 CYS A C 1
ATOM 1225 O O . CYS A 1 82 ? 13.701 -24.971 -18.891 1.00 18.44 82 CYS A O 1
ATOM 1233 N N . HIS A 1 83 ? 14.105 -22.871 -19.521 1.00 17.49 83 HIS A N 1
ATOM 1234 C CA . HIS A 1 83 ? 13.077 -22.386 -18.590 1.00 16.28 83 HIS A CA 1
ATOM 1235 C C . HIS A 1 83 ? 11.691 -22.870 -18.994 1.00 16.07 83 HIS A C 1
ATOM 1236 O O . HIS A 1 83 ? 10.908 -23.247 -18.148 1.00 18.02 83 HIS A O 1
ATOM 1251 N N . ALA A 1 84 ? 11.382 -22.868 -20.287 1.00 18.38 84 ALA A N 1
ATOM 1252 C CA . ALA A 1 84 ? 10.072 -23.353 -20.713 1.00 17.71 84 ALA A CA 1
ATOM 1253 C C . ALA A 1 84 ? 9.887 -24.825 -20.345 1.00 18.12 84 ALA A C 1
ATOM 1254 O O . ALA A 1 84 ? 8.823 -25.202 -19.846 1.00 18.94 84 ALA A O 1
ATOM 1261 N N . ARG A 1 85 ? 10.915 -25.641 -20.571 1.00 19.58 85 ARG A N 1
ATOM 1262 C CA . ARG A 1 85 ? 10.819 -27.068 -20.282 1.00 18.51 85 ARG A CA 1
ATOM 1263 C C . ARG A 1 85 ? 10.639 -27.293 -18.787 1.00 17.39 85 ARG A C 1
ATOM 1264 O O . ARG A 1 85 ? 9.812 -28.117 -18.361 1.00 20.45 85 ARG A O 1
ATOM 1285 N N . GLY A 1 86 ? 11.425 -26.571 -17.991 1.00 20.09 86 GLY A N 1
ATOM 1286 C CA . GLY A 1 86 ? 11.351 -26.675 -16.543 1.00 18.84 86 GLY A CA 1
ATOM 1287 C C . GLY A 1 86 ? 9.984 -26.252 -16.008 1.00 18.26 86 GLY A C 1
ATOM 1288 O O . GLY A 1 86 ? 9.360 -26.976 -15.212 1.00 19.36 86 GLY A O 1
ATOM 1292 N N . VAL A 1 87 ? 9.499 -25.108 -16.467 1.00 17.62 87 VAL A N 1
ATOM 1293 C CA . VAL A 1 87 ? 8.199 -24.626 -16.021 1.00 17.42 87 VAL A CA 1
ATOM 1294 C C . VAL A 1 87 ? 7.095 -25.603 -16.445 1.00 21.49 87 VAL A C 1
ATOM 1295 O O . VAL A 1 87 ? 6.225 -25.925 -15.655 1.00 19.46 87 VAL A O 1
ATOM 1308 N N . ASN A 1 88 ? 7.107 -26.050 -17.693 1.00 20.36 88 ASN A N 1
ATOM 1309 C CA . ASN A 1 88 ? 6.040 -26.943 -18.158 1.00 21.20 88 ASN A CA 1
ATOM 1310 C C . ASN A 1 88 ? 5.999 -28.269 -17.383 1.00 21.60 88 ASN A C 1
ATOM 1311 O O . ASN A 1 88 ? 4.949 -28.889 -17.274 1.00 25.18 88 ASN A O 1
ATOM 1322 N N . PHE A 1 89 ? 7.151 -28.702 -16.874 1.00 19.95 89 PHE A N 1
ATOM 1323 C CA . PHE A 1 89 ? 7.241 -29.919 -16.060 1.00 22.74 89 PHE A CA 1
ATOM 1324 C C . PHE A 1 89 ? 6.515 -29.753 -14.708 1.00 21.36 89 PHE A C 1
ATOM 1325 O O . PHE A 1 89 ? 5.962 -30.740 -14.162 1.00 25.68 89 PHE A O 1
ATOM 1342 N N . ILE A 1 90 ? 6.502 -28.525 -14.181 1.00 22.94 90 ILE A N 1
ATOM 1343 C CA . ILE A 1 90 ? 5.959 -28.236 -12.849 1.00 21.07 90 ILE A CA 1
ATOM 1344 C C . ILE A 1 90 ? 4.544 -27.679 -12.853 1.00 21.82 90 ILE A C 1
ATOM 1345 O O . ILE A 1 90 ? 3.762 -27.986 -11.958 1.00 23.51 90 ILE A O 1
ATOM 1361 N N . ILE A 1 91 ? 4.241 -26.820 -13.826 1.00 21.58 91 ILE A N 1
ATOM 1362 C CA . ILE A 1 91 ? 2.995 -26.055 -13.829 1.00 20.49 91 ILE A CA 1
ATOM 1363 C C . ILE A 1 91 ? 2.287 -26.261 -15.157 1.00 21.80 91 ILE A C 1
ATOM 1364 O O . ILE A 1 91 ? 2.758 -25.783 -16.192 1.00 23.05 91 ILE A O 1
ATOM 1380 N N . PRO A 1 92 ? 1.152 -26.986 -15.139 1.00 25.81 92 PRO A N 1
ATOM 1381 C CA . PRO A 1 92 ? 0.372 -27.245 -16.351 1.00 23.74 92 PRO A CA 1
ATOM 1382 C C . PRO A 1 92 ? -0.282 -25.993 -16.932 1.00 24.22 92 PRO A C 1
ATOM 1383 O O . PRO A 1 92 ? -0.558 -25.040 -16.203 1.00 25.99 92 PRO A O 1
ATOM 1394 N N . GLU A 1 93 ? -0.503 -26.015 -18.243 1.00 28.42 93 GLU A N 1
ATOM 1395 C CA . GLU A 1 93 ? -1.289 -24.988 -18.909 1.00 25.45 93 GLU A CA 1
ATOM 1396 C C . GLU A 1 93 ? -0.571 -23.638 -18.869 1.00 21.57 93 GLU A C 1
ATOM 1397 O O . GLU A 1 93 ? -1.220 -22.604 -18.846 1.00 25.31 93 GLU A O 1
ATOM 1409 N N . THR A 1 94 ? 0.760 -23.657 -18.861 1.00 24.75 94 THR A N 1
ATOM 1410 C CA . THR A 1 94 ? 1.511 -22.392 -18.865 1.00 22.41 94 THR A CA 1
ATOM 1411 C C . THR A 1 94 ? 1.594 -21.781 -20.271 1.00 20.67 94 THR A C 1
ATOM 1412 O O . THR A 1 94 ? 1.960 -22.464 -21.234 1.00 25.01 94 THR A O 1
ATOM 1423 N N . ARG A 1 95 ? 1.282 -20.486 -20.381 1.00 20.51 95 ARG A N 1
ATOM 1424 C CA . ARG A 1 95 ? 1.332 -19.789 -21.671 1.00 23.77 95 ARG A CA 1
ATOM 1425 C C . ARG A 1 95 ? 2.186 -18.523 -21.649 1.00 19.72 95 ARG A C 1
ATOM 1426 O O . ARG A 1 95 ? 2.621 -18.053 -22.708 1.00 20.81 95 ARG A O 1
ATOM 1447 N N . THR A 1 96 ? 2.446 -17.963 -20.465 1.00 18.49 96 THR A N 1
ATOM 1448 C CA . THR A 1 96 ? 3.354 -16.830 -20.362 1.00 14.99 96 THR A CA 1
ATOM 1449 C C . THR A 1 96 ? 4.384 -17.110 -19.275 1.00 16.51 96 THR A C 1
ATOM 1450 O O . THR A 1 96 ? 4.010 -17.472 -18.160 1.00 18.70 96 THR A O 1
ATOM 1461 N N . ILE A 1 97 ? 5.671 -17.003 -19.604 1.00 15.60 97 ILE A N 1
ATOM 1462 C CA . ILE A 1 97 ? 6.730 -17.143 -18.599 1.00 13.12 97 ILE A CA 1
ATOM 1463 C C . ILE A 1 97 ? 7.498 -15.835 -18.495 1.00 15.76 97 ILE A C 1
ATOM 1464 O O . ILE A 1 97 ? 7.951 -15.290 -19.488 1.00 18.25 97 ILE A O 1
ATOM 1480 N N . ILE A 1 98 ? 7.637 -15.340 -17.272 1.00 16.33 98 ILE A N 1
ATOM 1481 C CA . ILE A 1 98 ? 8.386 -14.138 -17.004 1.00 13.06 98 ILE A CA 1
ATOM 1482 C C . ILE A 1 98 ? 9.598 -14.534 -16.206 1.00 16.85 98 ILE A C 1
ATOM 1483 O O . ILE A 1 98 ? 9.474 -14.932 -15.056 1.00 15.82 98 ILE A O 1
ATOM 1499 N N . ASP A 1 99 ? 10.776 -14.426 -16.824 1.00 14.71 99 ASP A N 1
ATOM 1500 C CA . ASP A 1 99 ? 12.019 -14.794 -16.169 1.00 13.34 99 ASP A CA 1
ATOM 1501 C C . ASP A 1 99 ? 12.769 -13.521 -15.818 1.00 15.35 99 ASP A C 1
ATOM 1502 O O . ASP A 1 99 ? 13.353 -12.883 -16.676 1.00 17.02 99 ASP A O 1
ATOM 1511 N N . ILE A 1 100 ? 12.755 -13.142 -14.542 1.00 16.60 100 ILE A N 1
ATOM 1512 C CA . ILE A 1 100 ? 13.528 -11.973 -14.148 1.00 14.76 100 ILE A CA 1
ATOM 1513 C C . ILE A 1 100 ? 14.812 -12.434 -13.485 1.00 17.14 100 ILE A C 1
ATOM 1514 O O . ILE A 1 100 ? 14.774 -12.998 -12.399 1.00 17.88 100 ILE A O 1
ATOM 1530 N N . GLY A 1 101 ? 15.943 -12.214 -14.173 1.00 16.44 101 GLY A N 1
ATOM 1531 C CA . GLY A 1 101 ? 17.237 -12.621 -13.658 1.00 19.03 101 GLY A CA 1
ATOM 1532 C C . GLY A 1 101 ? 18.050 -11.422 -13.191 1.00 23.37 101 GLY A C 1
ATOM 1533 O O . GLY A 1 101 ? 17.511 -10.331 -12.986 1.00 21.35 101 GLY A O 1
ATOM 1537 N N . GLY A 1 102 ? 19.351 -11.637 -13.032 1.00 20.51 102 GLY A N 1
ATOM 1538 C CA . GLY A 1 102 ? 20.263 -10.623 -12.549 1.00 22.51 102 GLY A CA 1
ATOM 1539 C C . GLY A 1 102 ? 20.702 -9.605 -13.584 1.00 26.63 102 GLY A C 1
ATOM 1540 O O . GLY A 1 102 ? 21.116 -8.505 -13.213 1.00 26.49 102 GLY A O 1
ATOM 1544 N N . GLN A 1 103 ? 20.633 -9.928 -14.872 1.00 23.66 103 GLN A N 1
ATOM 1545 C CA . GLN A 1 103 ? 21.012 -8.936 -15.880 1.00 23.91 103 GLN A CA 1
ATOM 1546 C C . GLN A 1 103 ? 19.981 -8.706 -16.982 1.00 21.83 103 GLN A C 1
ATOM 1547 O O . GLN A 1 103 ? 20.068 -7.719 -17.718 1.00 25.03 103 GLN A O 1
ATOM 1561 N N . ASP A 1 104 ? 19.002 -9.598 -17.112 1.00 22.07 104 ASP A N 1
ATOM 1562 C CA . ASP A 1 104 ? 17.936 -9.330 -18.066 1.00 19.62 104 ASP A CA 1
ATOM 1563 C C . ASP A 1 104 ? 16.607 -9.908 -17.616 1.00 21.78 104 ASP A C 1
ATOM 1564 O O . ASP A 1 104 ? 16.560 -10.725 -16.714 1.00 18.86 104 ASP A O 1
ATOM 1573 N N . ALA A 1 105 ? 15.534 -9.430 -18.230 1.00 19.12 105 ALA A N 1
ATOM 1574 C CA . ALA A 1 105 ? 14.214 -9.963 -17.953 1.00 16.83 105 ALA A CA 1
ATOM 1575 C C . ALA A 1 105 ? 13.682 -10.449 -19.270 1.00 20.51 105 ALA A C 1
ATOM 1576 O O . ALA A 1 105 ? 13.778 -9.755 -20.291 1.00 21.34 105 ALA A O 1
ATOM 1583 N N . LYS A 1 106 ? 13.180 -11.672 -19.261 1.00 17.78 106 LYS A N 1
ATOM 1584 C CA . LYS A 1 106 ? 12.702 -12.310 -20.462 1.00 17.93 106 LYS A CA 1
ATOM 1585 C C . LYS A 1 106 ? 11.239 -12.628 -20.321 1.00 18.72 106 LYS A C 1
ATOM 1586 O O . LYS A 1 106 ? 10.802 -13.111 -19.271 1.00 19.47 106 LYS A O 1
ATOM 1605 N N . VAL A 1 107 ? 10.473 -12.377 -21.371 1.00 16.47 107 VAL A N 1
ATOM 1606 C CA . VAL A 1 107 ? 9.084 -12.783 -21.386 1.00 16.59 107 VAL A CA 1
ATOM 1607 C C . VAL A 1 107 ? 8.825 -13.696 -22.565 1.00 18.24 107 VAL A C 1
ATOM 1608 O O . VAL A 1 107 ? 9.060 -13.329 -23.730 1.00 19.55 107 VAL A O 1
ATOM 1621 N N . LEU A 1 108 ? 8.371 -14.902 -22.248 1.00 16.57 108 LEU A N 1
ATOM 1622 C CA . LEU A 1 108 ? 8.150 -15.939 -23.238 1.00 16.05 108 LEU A CA 1
ATOM 1623 C C . LEU A 1 108 ? 6.671 -16.169 -23.366 1.00 17.57 108 LEU A C 1
ATOM 1624 O O . LEU A 1 108 ? 5.955 -16.329 -22.341 1.00 18.64 108 LEU A O 1
ATOM 1640 N N . LYS A 1 109 ? 6.197 -16.224 -24.597 1.00 18.48 109 LYS A N 1
ATOM 1641 C CA . LYS A 1 109 ? 4.845 -16.671 -24.858 1.00 19.76 109 LYS A CA 1
ATOM 1642 C C . LYS A 1 109 ? 4.943 -18.043 -25.492 1.00 21.79 109 LYS A C 1
ATOM 1643 O O . LYS A 1 109 ? 5.698 -18.245 -26.438 1.00 21.45 109 LYS A O 1
ATOM 1662 N N . LEU A 1 110 ? 4.194 -18.999 -24.960 1.00 19.00 110 LEU A N 1
ATOM 1663 C CA . LEU A 1 110 ? 4.258 -20.374 -25.446 1.00 21.52 110 LEU A CA 1
ATOM 1664 C C . LEU A 1 110 ? 2.944 -20.763 -26.102 1.00 24.19 110 LEU A C 1
ATOM 1665 O O . LEU A 1 110 ? 1.885 -20.255 -25.720 1.00 25.14 110 LEU A O 1
ATOM 1681 N N . ASP A 1 111 ? 3.014 -21.680 -27.063 1.00 22.64 111 ASP A N 1
ATOM 1682 C CA . ASP A 1 111 ? 1.809 -22.250 -27.662 1.00 31.31 111 ASP A CA 1
ATOM 1683 C C . ASP A 1 111 ? 1.314 -23.395 -26.789 1.00 27.08 111 ASP A C 1
ATOM 1684 O O . ASP A 1 111 ? 1.844 -23.612 -25.706 1.00 28.23 111 ASP A O 1
ATOM 1693 N N . ASN A 1 112 ? 0.327 -24.136 -27.273 1.00 29.28 112 ASN A N 1
ATOM 1694 C CA . ASN A 1 112 ? -0.268 -25.205 -26.468 1.00 43.32 112 ASN A CA 1
ATOM 1695 C C . ASN A 1 112 ? 0.665 -26.399 -26.306 1.00 40.82 112 ASN A C 1
ATOM 1696 O O . ASN A 1 112 ? 0.383 -27.323 -25.543 1.00 32.62 112 ASN A O 1
ATOM 1707 N N . ASN A 1 113 ? 1.788 -26.382 -27.015 1.00 27.16 113 ASN A N 1
ATOM 1708 C CA . ASN A 1 113 ? 2.725 -27.485 -26.944 1.00 27.27 113 ASN A CA 1
ATOM 1709 C C . ASN A 1 113 ? 3.929 -27.144 -26.076 1.00 31.17 113 ASN A C 1
ATOM 1710 O O . ASN A 1 113 ? 4.814 -27.976 -25.884 1.00 35.25 113 ASN A O 1
ATOM 1721 N N . GLY A 1 114 ? 3.967 -25.912 -25.571 1.00 27.81 114 GLY A N 1
ATOM 1722 C CA . GLY A 1 114 ? 5.073 -25.462 -24.750 1.00 26.29 114 GLY A CA 1
ATOM 1723 C C . GLY A 1 114 ? 6.175 -24.840 -25.578 1.00 35.31 114 GLY A C 1
ATOM 1724 O O . GLY A 1 114 ? 7.245 -24.541 -25.052 1.00 32.44 114 GLY A O 1
ATOM 1728 N N . ARG A 1 115 ? 5.913 -24.659 -26.872 1.00 24.98 115 ARG A N 1
ATOM 1729 C CA . ARG A 1 115 ? 6.897 -24.067 -27.790 1.00 24.96 115 ARG A CA 1
ATOM 1730 C C . ARG A 1 115 ? 6.819 -22.539 -27.854 1.00 22.77 115 ARG A C 1
ATOM 1731 O O . ARG A 1 115 ? 5.762 -21.950 -27.719 1.00 23.15 115 ARG A O 1
ATOM 1752 N N . LEU A 1 116 ? 7.952 -21.890 -28.113 1.00 24.94 116 LEU A N 1
ATOM 1753 C CA . LEU A 1 116 ? 7.972 -20.429 -28.115 1.00 23.15 116 LEU A CA 1
ATOM 1754 C C . LEU A 1 116 ? 7.225 -19.849 -29.321 1.00 22.26 116 LEU A C 1
ATOM 1755 O O . LEU A 1 116 ? 7.529 -20.199 -30.474 1.00 24.01 116 LEU A O 1
ATOM 1771 N N . LEU A 1 117 ? 6.252 -18.984 -29.031 1.00 22.36 117 LEU A N 1
ATOM 1772 C CA . LEU A 1 117 ? 5.422 -18.289 -30.011 1.00 27.74 117 LEU A CA 1
ATOM 1773 C C . LEU A 1 117 ? 5.892 -16.868 -30.205 1.00 27.25 117 LEU A C 1
ATOM 1774 O O . LEU A 1 117 ? 5.761 -16.298 -31.293 1.00 27.97 117 LEU A O 1
ATOM 1790 N N . ASN A 1 118 ? 6.369 -16.267 -29.117 1.00 24.59 118 ASN A N 1
ATOM 1791 C CA . ASN A 1 118 ? 6.812 -14.886 -29.142 1.00 24.21 118 ASN A CA 1
ATOM 1792 C C . ASN A 1 118 ? 7.732 -14.669 -27.951 1.00 24.11 118 ASN A C 1
ATOM 1793 O O . ASN A 1 118 ? 7.774 -15.483 -27.039 1.00 23.03 118 ASN A O 1
ATOM 1804 N N . PHE A 1 119 ? 8.484 -13.587 -27.957 1.00 22.96 119 PHE A N 1
ATOM 1805 C CA . PHE A 1 119 ? 9.546 -13.414 -26.988 1.00 19.87 119 PHE A CA 1
ATOM 1806 C C . PHE A 1 119 ? 9.924 -11.950 -26.968 1.00 23.73 119 PHE A C 1
ATOM 1807 O O . PHE A 1 119 ? 10.083 -11.346 -28.024 1.00 23.92 119 PHE A O 1
ATOM 1824 N N . LEU A 1 120 ? 10.073 -11.379 -25.781 1.00 19.97 120 LEU A N 1
ATOM 1825 C CA . LEU A 1 120 ? 10.625 -10.046 -25.655 1.00 18.38 120 LEU A CA 1
ATOM 1826 C C . LEU A 1 120 ? 11.598 -10.067 -24.519 1.00 20.83 120 LEU A C 1
ATOM 1827 O O . LEU A 1 120 ? 11.387 -10.759 -23.514 1.00 22.73 120 LEU A O 1
ATOM 1843 N N . MET A 1 121 ? 12.661 -9.307 -24.655 1.00 20.56 121 MET A N 1
ATOM 1844 C CA . MET A 1 121 ? 13.646 -9.271 -23.608 1.00 18.22 121 MET A CA 1
ATOM 1845 C C . MET A 1 121 ? 14.173 -7.875 -23.447 1.00 25.11 121 MET A C 1
ATOM 1846 O O . MET A 1 121 ? 14.501 -7.203 -24.435 1.00 26.62 121 MET A O 1
ATOM 1860 N N . ASN A 1 122 ? 14.244 -7.435 -22.200 1.00 24.57 122 ASN A N 1
ATOM 1861 C CA . ASN A 1 122 ? 14.956 -6.215 -21.885 1.00 24.44 122 ASN A CA 1
ATOM 1862 C C . ASN A 1 122 ? 16.342 -6.671 -21.465 1.00 24.05 122 ASN A C 1
ATOM 1863 O O . ASN A 1 122 ? 16.486 -7.345 -20.431 1.00 25.94 122 ASN A O 1
ATOM 1874 N N . ASP A 1 123 ? 17.377 -6.328 -22.246 1.00 26.28 123 ASP A N 1
ATOM 1875 C CA . ASP A 1 123 ? 18.707 -6.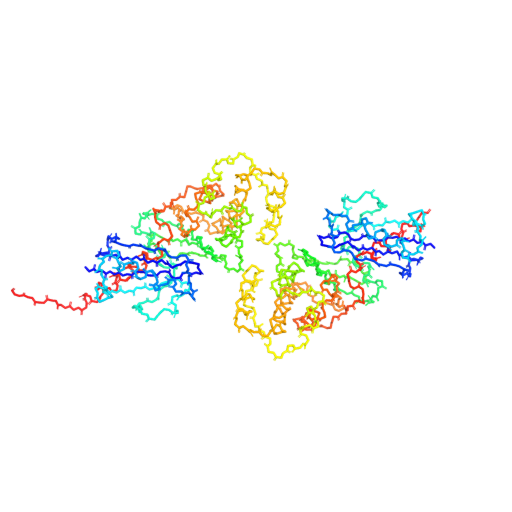855 -21.926 1.00 23.31 123 ASP A CA 1
ATOM 1876 C C . ASP A 1 123 ? 19.848 -5.831 -21.891 1.00 28.87 123 ASP A C 1
ATOM 1877 O O . ASP A 1 123 ? 21.001 -6.171 -21.617 1.00 42.10 123 ASP A O 1
ATOM 1886 N N . LYS A 1 124 ? 19.548 -4.595 -22.165 1.00 26.16 124 LYS A N 1
ATOM 1887 C CA . LYS A 1 124 ? 20.662 -3.653 -22.260 1.00 35.15 124 LYS A CA 1
ATOM 1888 C C . LYS A 1 124 ? 20.710 -2.729 -21.065 1.00 24.10 124 LYS A C 1
ATOM 1889 O O . LYS A 1 124 ? 21.611 -1.900 -20.959 1.00 25.12 124 LYS A O 1
ATOM 1908 N N . CYS A 1 125 ? 19.739 -2.879 -20.169 1.00 23.40 125 CYS A N 1
ATOM 1909 C CA . CYS A 1 125 ? 19.442 -1.852 -19.166 1.00 22.07 125 CYS A CA 1
ATOM 1910 C C . CYS A 1 125 ? 19.314 -2.501 -17.800 1.00 21.88 125 CYS A C 1
ATOM 1911 O O . CYS A 1 125 ? 18.610 -3.509 -17.660 1.00 20.94 125 CYS A O 1
ATOM 1918 N N . ALA A 1 126 ? 19.986 -1.968 -16.787 1.00 19.11 126 ALA A N 1
ATOM 1919 C CA . ALA A 1 126 ? 19.921 -2.588 -15.460 1.00 18.87 126 ALA A CA 1
ATOM 1920 C C . ALA A 1 126 ? 18.534 -2.464 -14.807 1.00 18.42 126 ALA A C 1
ATOM 1921 O O . ALA A 1 126 ? 18.178 -3.266 -13.913 1.00 16.75 126 ALA A O 1
ATOM 1928 N N . ALA A 1 127 ? 17.753 -1.460 -15.221 1.00 15.98 127 ALA A N 1
ATOM 1929 C CA . ALA A 1 127 ? 16.446 -1.274 -14.598 1.00 16.48 127 ALA A CA 1
ATOM 1930 C C . ALA A 1 127 ? 15.592 -2.491 -14.940 1.00 15.95 127 ALA A C 1
ATOM 1931 O O . ALA A 1 127 ? 15.749 -3.091 -16.012 1.00 17.36 127 ALA A O 1
ATOM 1938 N N . GLY A 1 128 ? 14.656 -2.819 -14.067 1.00 13.44 128 GLY A N 1
ATOM 1939 C CA . GLY A 1 128 ? 13.734 -3.912 -14.343 1.00 15.66 128 GLY A CA 1
ATOM 1940 C C . GLY A 1 128 ? 14.407 -5.264 -14.320 1.00 18.51 128 GLY A C 1
ATOM 1941 O O . GLY A 1 128 ? 13.909 -6.209 -14.918 1.00 18.33 128 GLY A O 1
ATOM 1945 N N . THR A 1 129 ? 15.506 -5.357 -13.577 1.00 16.03 129 THR A N 1
ATOM 1946 C CA . THR A 1 129 ? 16.188 -6.621 -13.365 1.00 16.36 129 THR A CA 1
ATOM 1947 C C . THR A 1 129 ? 16.645 -6.770 -11.928 1.00 18.48 129 THR A C 1
ATOM 1948 O O . THR A 1 129 ? 16.554 -5.849 -11.118 1.00 19.17 129 THR A O 1
ATOM 1959 N N . GLY A 1 130 ? 17.150 -7.951 -11.606 1.00 18.19 130 GLY A N 1
ATOM 1960 C CA . GLY A 1 130 ? 17.738 -8.178 -10.307 1.00 19.54 130 GLY A CA 1
ATOM 1961 C C . GLY A 1 130 ? 18.841 -7.191 -9.949 1.00 18.43 130 GLY A C 1
ATOM 1962 O O . GLY A 1 130 ? 19.051 -6.903 -8.782 1.00 19.91 130 GLY A O 1
ATOM 1966 N N A ARG A 1 131 ? 19.555 -6.693 -10.952 0.59 17.42 131 ARG A N 1
ATOM 1967 N N B ARG A 1 131 ? 19.569 -6.683 -10.941 0.41 18.23 131 ARG A N 1
ATOM 1968 C CA A ARG A 1 131 ? 20.622 -5.736 -10.703 0.59 18.61 131 ARG A CA 1
ATOM 1969 C CA B ARG A 1 131 ? 20.644 -5.736 -10.651 0.41 18.69 131 ARG A CA 1
ATOM 1970 C C A ARG A 1 131 ? 20.066 -4.485 -10.035 0.59 23.63 131 ARG A C 1
ATOM 1971 C C B ARG A 1 131 ? 20.079 -4.459 -10.036 0.41 22.76 131 ARG A C 1
ATOM 1972 O O A ARG A 1 131 ? 20.669 -3.946 -9.118 0.59 20.17 131 ARG A O 1
ATOM 1973 O O B ARG A 1 131 ? 20.688 -3.876 -9.147 0.41 20.75 131 ARG A O 1
ATOM 2014 N N . PHE A 1 132 ? 18.924 -4.015 -10.522 1.00 17.09 132 PHE A N 1
ATOM 2015 C CA . PHE A 1 132 ? 18.268 -2.836 -9.948 1.00 17.43 132 PHE A CA 1
ATOM 2016 C C . PHE A 1 132 ? 17.987 -3.102 -8.459 1.00 19.89 132 PHE A C 1
ATOM 2017 O O . PHE A 1 132 ? 18.273 -2.273 -7.603 1.00 19.29 132 PHE A O 1
ATOM 2035 N N . LEU A 1 133 ? 17.443 -4.269 -8.158 1.00 18.77 133 LEU A N 1
ATOM 2036 C CA . LEU A 1 133 ? 17.094 -4.601 -6.774 1.00 17.55 133 LEU A CA 1
ATOM 2037 C C . LEU A 1 133 ? 18.350 -4.749 -5.935 1.00 17.49 133 LEU A C 1
ATOM 2038 O O . LEU A 1 133 ? 18.377 -4.324 -4.796 1.00 20.58 133 LEU A O 1
ATOM 2054 N N . ASP A 1 134 ? 19.400 -5.345 -6.496 1.00 20.43 134 ASP A N 1
ATOM 2055 C CA . ASP A 1 134 ? 20.615 -5.555 -5.727 1.00 27.45 134 ASP A CA 1
ATOM 2056 C C . ASP A 1 134 ? 21.221 -4.193 -5.387 1.00 23.63 134 ASP A C 1
ATOM 2057 O O . ASP A 1 134 ? 21.684 -3.965 -4.266 1.00 27.40 134 ASP A O 1
ATOM 2066 N N . VAL A 1 135 ? 21.186 -3.275 -6.349 1.00 22.43 135 VAL A N 1
ATOM 2067 C CA . VAL A 1 135 ? 21.685 -1.915 -6.133 1.00 19.53 135 VAL A CA 1
ATOM 2068 C C . VAL A 1 135 ? 20.894 -1.197 -5.039 1.00 24.60 135 VAL A C 1
ATOM 2069 O O . VAL A 1 135 ? 21.475 -0.562 -4.152 1.00 27.90 135 VAL A O 1
ATOM 2082 N N . MET A 1 136 ? 19.564 -1.294 -5.078 1.00 21.41 136 MET A N 1
ATOM 2083 C CA . MET A 1 136 ? 18.746 -0.611 -4.088 1.00 21.66 136 MET A CA 1
ATOM 2084 C C . MET A 1 136 ? 18.862 -1.249 -2.701 1.00 23.00 136 MET A C 1
ATOM 2085 O O . MET A 1 136 ? 18.848 -0.544 -1.704 1.00 24.32 136 MET A O 1
ATOM 2099 N N . ALA A 1 137 ? 18.959 -2.578 -2.650 1.00 23.25 137 ALA A N 1
ATOM 2100 C CA . ALA A 1 137 ? 19.068 -3.275 -1.364 1.00 27.39 137 ALA A CA 1
ATOM 2101 C C . ALA A 1 137 ? 20.314 -2.798 -0.619 1.00 24.01 137 ALA A C 1
ATOM 2102 O O . ALA A 1 137 ? 20.287 -2.612 0.605 1.00 26.72 137 ALA A O 1
ATOM 2109 N N . LYS A 1 138 ? 21.391 -2.585 -1.365 1.00 26.07 138 LYS A N 1
ATOM 2110 C CA . LYS A 1 138 ? 22.647 -2.121 -0.792 1.00 37.00 138 LYS A CA 1
ATOM 2111 C C . LYS A 1 138 ? 22.484 -0.727 -0.201 1.00 35.44 138 LYS A C 1
ATOM 2112 O O . LYS A 1 138 ? 22.975 -0.439 0.890 1.00 32.22 138 LYS A O 1
ATOM 2131 N N . ILE A 1 139 ? 21.768 0.138 -0.909 1.00 28.60 139 ILE A N 1
ATOM 2132 C CA . ILE A 1 139 ? 21.611 1.519 -0.469 1.00 31.90 139 ILE A CA 1
ATOM 2133 C C . ILE A 1 139 ? 20.740 1.643 0.772 1.00 31.46 139 ILE A C 1
ATOM 2134 O O . IL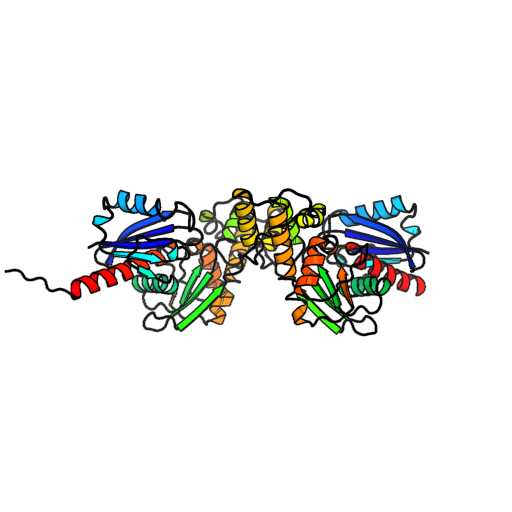E A 1 139 ? 21.024 2.451 1.665 1.00 33.21 139 ILE A O 1
ATOM 2150 N N . ILE A 1 140 ? 19.666 0.856 0.833 1.00 25.52 140 ILE A N 1
ATOM 2151 C CA . ILE A 1 140 ? 18.766 0.923 1.979 1.00 31.03 140 ILE A CA 1
ATOM 2152 C C . ILE A 1 140 ? 19.237 -0.008 3.099 1.00 29.07 140 ILE A C 1
ATOM 2153 O O . ILE A 1 140 ? 18.650 -0.042 4.170 1.00 33.41 140 ILE A O 1
ATOM 2169 N N . GLU A 1 141 ? 20.319 -0.732 2.833 1.00 25.71 141 GLU A N 1
ATOM 2170 C CA . GLU A 1 141 ? 20.974 -1.602 3.803 1.00 29.74 141 GLU A CA 1
ATOM 2171 C C . GLU A 1 141 ? 20.069 -2.707 4.354 1.00 33.18 141 GLU A C 1
ATOM 2172 O O . GLU A 1 141 ? 19.960 -2.899 5.559 1.00 32.84 141 GLU A O 1
ATOM 2184 N N . VAL A 1 142 ? 19.437 -3.445 3.452 1.00 33.67 142 VAL A N 1
ATOM 2185 C CA . VAL A 1 142 ? 18.785 -4.691 3.823 1.00 37.86 142 VAL A CA 1
ATOM 2186 C C . VAL A 1 142 ? 19.170 -5.742 2.800 1.00 41.79 142 VAL A C 1
ATOM 2187 O O . VAL A 1 142 ? 19.563 -5.413 1.688 1.00 34.22 142 VAL A O 1
ATOM 2200 N N . ASP A 1 143 ? 19.074 -7.011 3.165 1.00 31.43 143 ASP A N 1
ATOM 2201 C CA . ASP A 1 143 ? 19.416 -8.054 2.220 1.00 26.51 143 ASP A CA 1
ATOM 2202 C C . ASP A 1 143 ? 18.289 -8.176 1.206 1.00 26.02 143 ASP A C 1
ATOM 2203 O O . ASP A 1 143 ? 17.119 -7.924 1.526 1.00 23.04 143 ASP A O 1
ATOM 2212 N N . VAL A 1 144 ? 18.634 -8.563 -0.014 1.00 29.08 144 VAL A N 1
ATOM 2213 C CA . VAL A 1 144 ? 17.631 -8.692 -1.063 1.00 28.42 144 VAL A CA 1
ATOM 2214 C C . VAL A 1 144 ? 16.568 -9.710 -0.652 1.00 23.36 144 VAL A C 1
ATOM 2215 O O . VAL A 1 144 ? 15.425 -9.618 -1.083 1.00 22.85 144 VAL A O 1
ATOM 2228 N N . SER A 1 145 ? 16.946 -10.663 0.192 1.00 21.85 145 SER A N 1
ATOM 2229 C CA . SER A 1 145 ? 16.019 -11.714 0.644 1.00 21.27 145 SER A CA 1
ATOM 2230 C C . SER A 1 145 ? 14.940 -11.200 1.599 1.00 19.42 145 SER A C 1
ATOM 2231 O O . SER A 1 145 ? 13.969 -11.908 1.858 1.00 22.94 145 SER A O 1
ATOM 2239 N N . GLU A 1 146 ? 15.128 -9.997 2.142 1.00 19.59 146 GLU A N 1
ATOM 2240 C CA . GLU A 1 146 ? 14.153 -9.430 3.076 1.00 22.11 146 GLU A CA 1
ATOM 2241 C C . GLU A 1 146 ? 13.178 -8.460 2.412 1.00 22.17 146 GLU A C 1
ATOM 2242 O O . GLU A 1 146 ? 12.204 -8.059 3.056 1.00 20.49 146 GLU A O 1
ATOM 2254 N N . LEU A 1 147 ? 13.443 -8.052 1.166 1.00 19.60 147 LEU A N 1
ATOM 2255 C CA . LEU A 1 147 ? 12.618 -7.027 0.512 1.00 19.38 147 LEU A CA 1
ATOM 2256 C C . LEU A 1 147 ? 11.138 -7.405 0.448 1.00 20.10 147 LEU A C 1
ATOM 2257 O O . LEU A 1 147 ? 10.278 -6.570 0.697 1.00 18.07 147 LEU A O 1
ATOM 2273 N N . GLY A 1 148 ? 10.843 -8.648 0.087 1.00 17.92 148 GLY A N 1
ATOM 2274 C CA . GLY A 1 148 ? 9.469 -9.078 -0.091 1.00 17.58 148 GLY A CA 1
ATOM 2275 C C . GLY A 1 148 ? 8.673 -8.900 1.191 1.00 19.74 148 GLY A C 1
ATOM 2276 O O . GLY A 1 148 ? 7.566 -8.353 1.193 1.00 18.93 148 GLY A O 1
ATOM 2280 N N A SER A 1 149 ? 9.245 -9.361 2.295 0.40 18.74 149 SER A N 1
ATOM 2281 N N B SER A 1 149 ? 9.242 -9.366 2.296 0.60 19.12 149 SER A N 1
ATOM 2282 C CA A SER A 1 149 ? 8.545 -9.343 3.568 0.40 19.67 149 SER A CA 1
ATOM 2283 C CA B SER A 1 149 ? 8.543 -9.344 3.574 0.60 19.55 149 SER A CA 1
ATOM 2284 C C A SER A 1 149 ? 8.418 -7.910 4.086 0.40 18.60 149 SER A C 1
ATOM 2285 C C B SER A 1 149 ? 8.405 -7.899 4.058 0.60 17.54 149 SER A C 1
ATOM 2286 O O A SER A 1 149 ? 7.400 -7.545 4.686 0.40 22.61 149 SER A O 1
ATOM 2287 O O B SER A 1 149 ? 7.365 -7.511 4.605 0.60 22.99 149 SER A O 1
ATOM 2302 N N . ILE A 1 150 ? 9.443 -7.095 3.856 1.00 19.80 150 ILE A N 1
ATOM 2303 C CA . ILE A 1 150 ? 9.400 -5.703 4.303 1.00 19.39 150 ILE A CA 1
ATOM 2304 C C . ILE A 1 150 ? 8.280 -4.971 3.576 1.00 22.32 150 ILE A C 1
ATOM 2305 O O . ILE A 1 150 ? 7.508 -4.219 4.192 1.00 18.94 150 ILE A O 1
ATOM 2322 N N A SER A 1 151 ? 8.184 -5.240 2.275 0.41 18.19 151 SER A N 1
ATOM 2323 N N B SER A 1 151 ? 8.175 -5.198 2.268 0.59 19.69 151 SER A N 1
ATOM 2324 C CA A SER A 1 151 ? 7.261 -4.557 1.371 0.41 17.25 151 SER A CA 1
ATOM 2325 C CA B SER A 1 151 ? 7.233 -4.453 1.430 0.59 16.46 151 SER A CA 1
ATOM 2326 C C A SER A 1 151 ? 5.801 -4.778 1.797 0.41 17.80 151 SER A C 1
ATOM 2327 C C B SER A 1 151 ? 5.776 -4.754 1.826 0.59 17.09 151 SER A C 1
ATOM 2328 O O A SER A 1 151 ? 4.952 -3.909 1.591 0.41 17.45 151 SER A O 1
ATOM 2329 O O B SER A 1 151 ? 4.896 -3.919 1.609 0.59 17.96 151 SER A O 1
ATOM 2344 N N . MET A 1 152 ? 5.522 -5.936 2.392 1.00 17.46 152 MET A N 1
ATOM 2345 C CA . MET A 1 152 ? 4.169 -6.264 2.856 1.00 20.30 152 MET A CA 1
ATOM 2346 C C . MET A 1 152 ? 3.614 -5.196 3.784 1.00 20.71 152 MET A C 1
ATOM 2347 O O . MET A 1 152 ? 2.386 -5.019 3.873 1.00 21.87 152 MET A O 1
ATOM 2362 N N . ASN A 1 153 ? 4.485 -4.538 4.551 1.00 17.20 153 ASN A N 1
ATOM 2363 C CA . ASN A 1 153 ? 4.021 -3.552 5.528 1.00 19.44 153 ASN A CA 1
ATOM 2364 C C . ASN A 1 153 ? 3.695 -2.188 4.938 1.00 17.24 153 ASN A C 1
ATOM 2365 O O . ASN A 1 153 ? 3.220 -1.307 5.646 1.00 17.92 153 ASN A O 1
ATOM 2376 N N . SER A 1 154 ? 3.978 -1.995 3.649 1.00 15.29 154 SER A N 1
ATOM 2377 C CA . SER A 1 154 ? 3.742 -0.702 3.006 1.00 14.49 154 SER A CA 1
ATOM 2378 C C . SER A 1 154 ? 2.250 -0.390 2.942 1.00 15.35 154 SER A C 1
ATOM 2379 O O . SER A 1 154 ? 1.440 -1.229 2.542 1.00 18.44 154 SER A O 1
ATOM 2387 N N . GLN A 1 155 ? 1.917 0.834 3.330 1.00 17.16 155 GLN A N 1
ATOM 2388 C CA . GLN A 1 155 ? 0.557 1.341 3.173 1.00 16.05 155 GLN A CA 1
ATOM 2389 C C . GLN A 1 155 ? 0.516 2.544 2.235 1.00 24.75 155 GLN A C 1
ATOM 2390 O O . GLN A 1 155 ? -0.530 2.852 1.668 1.00 27.23 155 GLN A O 1
ATOM 2404 N N A ASN A 1 156 ? 1.621 3.254 2.083 0.62 19.24 156 ASN A N 1
ATOM 2405 N N B ASN A 1 156 ? 1.684 3.163 2.058 0.38 15.77 156 ASN A N 1
ATOM 2406 C CA A ASN A 1 156 ? 1.615 4.390 1.166 0.62 20.43 156 ASN A CA 1
ATOM 2407 C CA B ASN A 1 156 ? 1.833 4.470 1.421 0.38 21.02 156 ASN A CA 1
ATOM 2408 C C A ASN A 1 156 ? 2.972 4.503 0.477 0.62 17.39 156 ASN A C 1
ATOM 2409 C C B ASN A 1 156 ? 3.091 4.465 0.535 0.38 15.48 156 ASN A C 1
ATOM 2410 O O A ASN A 1 156 ? 3.864 5.258 0.863 0.62 18.83 156 ASN A O 1
ATOM 2411 O O B ASN A 1 156 ? 4.061 5.156 0.842 0.38 20.11 156 ASN A O 1
ATOM 2432 N N . GLU A 1 157 ? 3.079 3.676 -0.542 1.00 19.18 157 GLU A N 1
ATOM 2433 C CA . GLU A 1 157 ? 4.244 3.571 -1.410 1.00 17.05 157 GLU A CA 1
ATOM 2434 C C . GLU A 1 157 ? 4.822 4.935 -1.778 1.00 17.69 157 GLU A C 1
ATOM 2435 O O . GLU A 1 157 ? 4.077 5.867 -2.088 1.00 19.67 157 GLU A O 1
ATOM 2448 N N . VAL A 1 158 ? 6.146 5.053 -1.749 1.00 18.47 158 VAL A N 1
ATOM 2449 C CA . VAL A 1 158 ? 6.784 6.300 -2.199 1.00 17.27 158 VAL A CA 1
ATOM 2450 C C . VAL A 1 158 ? 6.829 6.327 -3.727 1.00 18.68 158 VAL A C 1
ATOM 2451 O O . VAL A 1 158 ? 6.875 5.305 -4.361 1.00 28.07 158 VAL A O 1
ATOM 2464 N N . SER A 1 159 ? 6.823 7.515 -4.300 1.00 28.64 159 SER A N 1
ATOM 2465 C CA . SER A 1 159 ? 6.889 7.618 -5.747 1.00 40.18 159 SER A CA 1
ATOM 2466 C C . SER A 1 159 ? 8.352 7.594 -6.160 1.00 23.18 159 SER A C 1
ATOM 2467 O O . SER A 1 159 ? 9.187 8.192 -5.501 1.00 27.87 159 SER A O 1
ATOM 2475 N N . ILE A 1 160 ? 8.655 6.848 -7.213 1.00 32.27 160 ILE A N 1
ATOM 2476 C CA . ILE A 1 160 ? 9.960 6.944 -7.867 1.00 23.44 160 ILE A CA 1
ATOM 2477 C C . ILE A 1 160 ? 9.654 7.331 -9.298 1.00 21.76 160 ILE A C 1
ATOM 2478 O O . ILE A 1 160 ? 9.012 6.570 -10.018 1.00 20.63 160 ILE A O 1
ATOM 2494 N N . SER A 1 161 ? 10.090 8.525 -9.675 1.00 22.35 161 SER A N 1
ATOM 2495 C CA . SER A 1 161 ? 9.761 9.117 -10.954 1.00 21.48 161 SER A CA 1
ATOM 2496 C C . SER A 1 161 ? 10.633 8.488 -12.041 1.00 23.21 161 SER A C 1
ATOM 2497 O O . SER A 1 161 ? 10.165 8.165 -13.131 1.00 25.38 161 SER A O 1
ATOM 2505 N N . SER A 1 162 ? 11.900 8.315 -11.700 1.00 21.08 162 SER A N 1
ATOM 2506 C CA . SER A 1 162 ? 12.908 7.845 -12.652 1.00 21.94 162 SER A CA 1
ATOM 2507 C C . SER A 1 162 ? 12.719 6.389 -12.992 1.00 21.33 162 SER A C 1
ATOM 2508 O O . SER A 1 162 ? 12.398 5.578 -12.123 1.00 23.33 162 SER A O 1
ATOM 2516 N N . THR A 1 163 ? 12.953 6.036 -14.250 1.00 18.55 163 THR A N 1
ATOM 2517 C CA . THR A 1 163 ? 12.959 4.639 -14.623 1.00 16.90 163 THR A CA 1
ATOM 2518 C C . THR A 1 163 ? 14.401 4.096 -14.676 1.00 20.02 163 THR A C 1
ATOM 2519 O O . THR A 1 163 ? 14.582 2.889 -14.650 1.00 23.34 163 THR A O 1
ATOM 2530 N N . CYS A 1 164 ? 15.391 4.991 -14.704 1.00 18.64 164 CYS A N 1
ATOM 2531 C CA . CYS A 1 164 ? 16.798 4.595 -14.759 1.00 17.97 164 CYS A CA 1
ATOM 2532 C C . CYS A 1 164 ? 17.278 4.181 -13.368 1.00 17.20 164 CYS A C 1
ATOM 2533 O O . CYS A 1 164 ? 16.962 4.840 -12.368 1.00 20.54 164 CYS A O 1
ATOM 2540 N N . THR A 1 165 ? 18.036 3.094 -13.294 1.00 16.69 165 THR A N 1
ATOM 2541 C CA . THR A 1 165 ? 18.607 2.652 -12.022 1.00 19.66 165 THR A CA 1
ATOM 2542 C C . THR A 1 165 ? 19.404 3.757 -11.325 1.00 17.48 165 THR A C 1
ATOM 2543 O O . THR A 1 165 ? 19.285 3.949 -10.103 1.00 20.70 165 THR A O 1
ATOM 2554 N N . VAL A 1 166 ? 20.218 4.474 -12.086 1.00 17.95 166 VAL A N 1
ATOM 2555 C CA . VAL A 1 166 ? 21.115 5.475 -11.515 1.00 19.86 166 VAL A CA 1
ATOM 2556 C C . VAL A 1 166 ? 20.315 6.641 -10.953 1.00 21.84 166 VAL A C 1
ATOM 2557 O O . VAL A 1 166 ? 20.536 7.057 -9.826 1.00 21.49 166 VAL A O 1
ATOM 2570 N N . PHE A 1 167 ? 19.393 7.175 -11.747 1.00 21.58 167 PHE A N 1
ATOM 2571 C CA . PHE A 1 167 ? 18.564 8.279 -11.267 1.00 21.92 167 PHE A CA 1
ATOM 2572 C C . PHE A 1 167 ? 17.626 7.830 -10.134 1.00 20.24 167 PHE A C 1
ATOM 2573 O O . PHE A 1 167 ? 17.362 8.595 -9.204 1.00 23.39 167 PHE A O 1
ATOM 2590 N N . ALA A 1 168 ? 17.136 6.598 -10.198 1.00 18.83 168 ALA A N 1
ATOM 2591 C CA . ALA A 1 168 ? 16.235 6.088 -9.160 1.00 20.93 168 ALA A CA 1
ATOM 2592 C C . ALA A 1 168 ? 17.002 5.961 -7.844 1.00 22.08 168 ALA A C 1
ATOM 2593 O O . ALA A 1 168 ? 16.455 6.211 -6.773 1.00 23.93 168 ALA A O 1
ATOM 2600 N N . GLU A 1 169 ? 18.269 5.565 -7.924 1.00 20.39 169 GLU A N 1
ATOM 2601 C CA . GLU A 1 169 ? 19.086 5.463 -6.714 1.00 24.84 169 GLU A CA 1
ATOM 2602 C C . GLU A 1 169 ? 19.160 6.811 -5.983 1.00 25.31 169 GLU A C 1
ATOM 2603 O O . GLU A 1 169 ? 19.067 6.872 -4.756 1.00 23.27 169 GLU A O 1
ATOM 2615 N N . SER A 1 170 ? 19.338 7.893 -6.728 1.00 24.85 170 SER A N 1
ATOM 2616 C CA . SER A 1 170 ? 19.329 9.215 -6.097 1.00 24.86 170 SER A CA 1
ATOM 2617 C C . SER A 1 170 ? 17.992 9.527 -5.419 1.00 24.75 170 SER A C 1
ATOM 2618 O O . SER A 1 170 ? 17.967 10.147 -4.353 1.00 24.21 170 SER A O 1
ATOM 2626 N N . GLU A 1 171 ? 16.880 9.121 -6.028 1.00 23.61 171 GLU A N 1
ATOM 2627 C CA . GLU A 1 171 ? 15.578 9.349 -5.383 1.00 22.49 171 GLU A CA 1
ATOM 2628 C C . GLU A 1 171 ? 15.457 8.559 -4.092 1.00 21.75 171 GLU A C 1
ATOM 2629 O O . GLU A 1 171 ? 14.915 9.062 -3.131 1.00 23.83 171 GLU A O 1
ATOM 2641 N N . VAL A 1 172 ? 15.960 7.331 -4.089 1.00 18.26 172 VAL A N 1
ATOM 2642 C CA . VAL A 1 172 ? 15.876 6.464 -2.915 1.00 19.21 172 VAL A CA 1
ATOM 2643 C C . VAL A 1 172 ? 16.755 7.032 -1.799 1.00 21.15 172 VAL A C 1
ATOM 2644 O O . VAL A 1 172 ? 16.354 7.065 -0.644 1.00 23.40 172 VAL A O 1
ATOM 2657 N N . ILE A 1 173 ? 17.940 7.506 -2.153 1.00 23.86 173 ILE A N 1
ATOM 2658 C CA . ILE A 1 173 ? 18.786 8.199 -1.184 1.00 29.12 173 ILE A CA 1
ATOM 2659 C C . ILE A 1 173 ? 18.048 9.384 -0.570 1.00 28.10 173 ILE A C 1
ATOM 2660 O O . ILE A 1 173 ? 18.110 9.600 0.636 1.00 27.35 173 ILE A O 1
ATOM 2676 N N A SER A 1 174 ? 17.323 10.137 -1.388 0.51 23.96 174 SER A N 1
ATOM 2677 N N B SER A 1 174 ? 17.334 10.132 -1.405 0.49 25.18 174 SER A N 1
ATOM 2678 C CA A SER A 1 174 ? 16.587 11.288 -0.887 0.51 24.33 174 SER A CA 1
ATOM 2679 C CA B SER A 1 174 ? 16.574 11.284 -0.947 0.49 25.08 174 SER A CA 1
ATOM 2680 C C A SER A 1 174 ? 15.459 10.868 0.037 0.51 26.12 174 SER A C 1
ATOM 2681 C C B SER A 1 174 ? 15.487 10.856 0.028 0.49 26.35 174 SER A C 1
ATOM 2682 O O A SER A 1 174 ? 15.189 11.529 1.041 0.51 26.93 174 SER A O 1
ATOM 2683 O O B SER A 1 174 ? 15.280 11.492 1.061 0.49 28.00 174 SER A O 1
ATOM 2698 N N . HIS A 1 175 ? 14.789 9.777 -0.312 1.00 22.14 175 HIS A N 1
ATOM 2699 C CA . HIS A 1 175 ? 13.725 9.256 0.530 1.00 22.15 175 HIS A CA 1
ATOM 2700 C C . HIS A 1 175 ? 14.270 8.826 1.883 1.00 30.54 175 HIS A C 1
ATOM 2701 O O . HIS A 1 175 ? 13.635 9.054 2.909 1.00 27.90 175 HIS A O 1
ATOM 2717 N N . LEU A 1 176 ? 15.438 8.202 1.893 1.00 25.69 176 LEU A N 1
ATOM 2718 C CA . LEU A 1 176 ? 16.036 7.746 3.146 1.00 28.74 176 LEU A CA 1
ATOM 2719 C C . LEU A 1 176 ? 16.409 8.954 4.010 1.00 29.88 176 LEU A C 1
ATOM 2720 O O . LEU A 1 176 ? 16.196 8.949 5.224 1.00 32.80 176 LEU A O 1
ATOM 2736 N N . SER A 1 177 ? 16.947 10.000 3.392 1.00 27.87 177 SER A N 1
ATOM 2737 C CA . SER A 1 177 ? 17.309 11.194 4.158 1.00 29.38 177 SER A CA 1
ATOM 2738 C C . SER A 1 177 ? 16.053 11.905 4.658 1.00 34.28 177 SER A C 1
ATOM 2739 O O . SER A 1 177 ? 16.060 12.549 5.712 1.00 38.91 177 SER A O 1
ATOM 2747 N N . GLU A 1 178 ? 14.958 11.775 3.922 1.00 32.35 178 GLU A N 1
ATOM 2748 C CA . GLU A 1 178 ? 13.700 12.381 4.348 1.00 28.16 178 GLU A CA 1
ATOM 2749 C C . GLU A 1 178 ? 12.931 11.506 5.340 1.00 34.77 178 GLU A C 1
ATOM 2750 O O . GLU A 1 178 ? 11.804 11.828 5.709 1.00 36.41 178 GLU A O 1
ATOM 2762 N N . ASN A 1 179 ? 13.547 10.404 5.758 1.00 28.40 179 ASN A N 1
ATOM 2763 C CA . ASN A 1 179 ? 12.959 9.497 6.743 1.00 33.72 179 ASN A CA 1
ATOM 2764 C C . ASN A 1 179 ? 11.629 8.864 6.324 1.00 34.63 179 ASN A C 1
ATOM 2765 O O . ASN A 1 179 ? 10.796 8.554 7.173 1.00 29.95 179 ASN A O 1
ATOM 2776 N N . ALA A 1 180 ? 11.423 8.661 5.024 1.00 28.98 180 ALA A N 1
ATOM 2777 C CA . ALA A 1 180 ? 10.268 7.883 4.579 1.00 26.88 180 ALA A CA 1
ATOM 2778 C C . ALA A 1 180 ? 10.370 6.482 5.178 1.00 24.70 180 ALA A C 1
ATOM 2779 O O . ALA A 1 180 ? 11.469 5.956 5.399 1.00 25.91 180 ALA A O 1
ATOM 2786 N N . LYS A 1 181 ? 9.225 5.857 5.427 1.00 23.92 181 LYS A N 1
ATOM 2787 C CA . LYS A 1 181 ? 9.217 4.525 6.013 1.00 22.00 181 LYS A CA 1
ATOM 2788 C C . LYS A 1 181 ? 9.866 3.545 5.045 1.00 25.32 181 LYS A C 1
ATOM 2789 O O . LYS A 1 181 ? 9.541 3.543 3.863 1.00 20.81 181 LYS A O 1
ATOM 2808 N N . ILE A 1 182 ? 10.776 2.721 5.547 1.00 21.66 182 ILE A N 1
ATOM 2809 C CA . ILE A 1 182 ? 11.510 1.790 4.695 1.00 23.23 182 ILE A CA 1
ATOM 2810 C C . ILE A 1 182 ? 10.571 0.913 3.864 1.00 23.46 182 ILE A C 1
ATOM 2811 O O . ILE A 1 182 ? 10.830 0.678 2.688 1.00 21.56 182 ILE A O 1
ATOM 2827 N N . GLU A 1 183 ? 9.487 0.421 4.462 1.00 20.15 183 GLU A N 1
ATOM 2828 C CA . GLU A 1 183 ? 8.585 -0.445 3.724 1.00 19.91 183 GLU A CA 1
ATOM 2829 C C . GLU A 1 183 ? 7.950 0.269 2.528 1.00 15.70 183 GLU A C 1
ATOM 2830 O O . GLU A 1 183 ? 7.673 -0.368 1.502 1.00 17.20 183 GLU A O 1
ATOM 2842 N N . ASP A 1 184 ? 7.700 1.573 2.654 1.00 16.26 184 ASP A N 1
ATOM 2843 C CA . ASP A 1 184 ? 7.144 2.336 1.531 1.00 14.38 184 ASP A CA 1
ATOM 2844 C C . ASP A 1 184 ? 8.183 2.618 0.449 1.00 20.06 184 ASP A C 1
ATOM 2845 O O . ASP A 1 184 ? 7.842 2.689 -0.720 1.00 16.80 184 ASP A O 1
ATOM 2854 N N . ILE A 1 185 ? 9.437 2.778 0.857 1.00 17.14 185 ILE A N 1
ATOM 2855 C CA . ILE A 1 185 ? 10.553 2.914 -0.093 1.00 19.80 185 ILE A CA 1
ATOM 2856 C C . ILE A 1 185 ? 10.711 1.623 -0.867 1.00 21.81 185 ILE A C 1
ATOM 2857 O O . ILE A 1 185 ? 10.811 1.633 -2.094 1.00 18.79 185 ILE A O 1
ATOM 2873 N N . VAL A 1 186 ? 10.705 0.503 -0.152 1.00 16.75 186 VAL A N 1
ATOM 2874 C CA . VAL A 1 186 ? 10.801 -0.810 -0.799 1.00 16.63 186 VAL A CA 1
ATOM 2875 C C . VAL A 1 186 ? 9.613 -1.070 -1.736 1.00 18.94 186 VAL A C 1
ATOM 2876 O O . VAL A 1 186 ? 9.815 -1.562 -2.853 1.00 16.34 186 VAL A O 1
ATOM 2889 N N . ALA A 1 187 ? 8.383 -0.753 -1.319 1.00 16.32 187 ALA A N 1
ATOM 2890 C CA . ALA A 1 187 ? 7.255 -0.957 -2.230 1.00 15.13 187 ALA A CA 1
ATOM 2891 C C . ALA A 1 187 ? 7.470 -0.155 -3.515 1.00 14.54 187 ALA A C 1
ATOM 2892 O O . ALA A 1 187 ? 7.136 -0.639 -4.594 1.00 15.57 187 ALA A O 1
ATOM 2899 N N . GLY A 1 188 ? 7.987 1.069 -3.398 1.00 14.53 188 GLY A N 1
ATOM 2900 C CA . GLY A 1 188 ? 8.215 1.899 -4.580 1.00 16.74 188 GLY A CA 1
ATOM 2901 C C . GLY A 1 188 ? 9.246 1.276 -5.495 1.00 17.75 188 GLY A C 1
ATOM 2902 O O . GLY A 1 188 ? 9.087 1.306 -6.699 1.00 15.96 188 GLY A O 1
ATOM 2906 N N . ILE A 1 189 ? 10.306 0.733 -4.908 1.00 17.01 189 ILE A N 1
ATOM 2907 C CA . ILE A 1 189 ? 11.349 0.032 -5.661 1.00 17.09 189 ILE A CA 1
ATOM 2908 C C . ILE A 1 189 ? 10.748 -1.164 -6.426 1.00 16.22 189 ILE A C 1
ATOM 2909 O O . ILE A 1 189 ? 11.058 -1.389 -7.588 1.00 16.59 189 ILE A O 1
ATOM 2925 N N . HIS A 1 190 ? 9.848 -1.907 -5.781 1.00 13.77 190 HIS A N 1
ATOM 2926 C CA . HIS A 1 190 ? 9.207 -3.031 -6.421 1.00 12.86 190 HIS A CA 1
ATOM 2927 C C . HIS A 1 190 ? 8.314 -2.584 -7.555 1.00 13.75 190 HIS A C 1
ATOM 2928 O O . HIS A 1 190 ? 8.273 -3.206 -8.616 1.00 14.68 190 HIS A O 1
ATOM 2943 N N . THR A 1 191 ? 7.605 -1.493 -7.348 1.00 14.01 191 THR A N 1
ATOM 2944 C CA . THR A 1 191 ? 6.725 -1.004 -8.377 1.00 14.01 191 THR A CA 1
ATOM 2945 C C . THR A 1 191 ? 7.552 -0.563 -9.596 1.00 17.01 191 THR A C 1
ATOM 2946 O O . THR A 1 191 ? 7.159 -0.821 -10.712 1.00 15.35 191 THR A O 1
ATOM 2957 N N . SER A 1 192 ? 8.708 0.047 -9.372 1.00 14.78 192 SER A N 1
ATOM 2958 C CA . SER A 1 192 ? 9.598 0.393 -10.496 1.00 14.52 192 SER A CA 1
ATOM 2959 C C . SER A 1 192 ? 9.919 -0.819 -11.369 1.00 16.16 192 SER A C 1
ATOM 2960 O O . SER A 1 192 ? 9.795 -0.768 -12.593 1.00 16.75 192 SER A O 1
ATOM 2968 N N . VAL A 1 193 ? 10.317 -1.920 -10.742 1.00 15.26 193 VAL A N 1
ATOM 2969 C CA . VAL A 1 193 ? 10.711 -3.105 -11.502 1.00 16.57 193 VAL A CA 1
ATOM 2970 C C . VAL A 1 193 ? 9.480 -3.639 -12.219 1.00 15.85 193 VAL A C 1
ATOM 2971 O O . VAL A 1 193 ? 9.524 -3.948 -13.412 1.00 16.02 193 VAL A O 1
ATOM 2984 N N . ALA A 1 194 ? 8.368 -3.710 -11.488 1.00 15.52 194 ALA A N 1
ATOM 2985 C CA . ALA A 1 194 ? 7.163 -4.315 -12.020 1.00 13.93 194 ALA A CA 1
ATOM 2986 C C . ALA A 1 194 ? 6.609 -3.526 -13.192 1.00 17.28 194 ALA A C 1
ATOM 2987 O O . ALA A 1 194 ? 6.111 -4.115 -14.145 1.00 18.27 194 ALA A O 1
ATOM 2994 N N . LYS A 1 195 ? 6.691 -2.201 -13.138 1.00 17.58 195 LYS A N 1
ATOM 2995 C CA . LYS A 1 195 ? 6.237 -1.393 -14.267 1.00 15.16 195 LYS A CA 1
ATOM 2996 C C . LYS A 1 195 ? 7.064 -1.676 -15.504 1.00 15.47 195 LYS A C 1
ATOM 2997 O O . LYS A 1 195 ? 6.533 -1.772 -16.598 1.00 18.90 195 LYS A O 1
ATOM 3016 N N A ARG A 1 196 ? 8.365 -1.831 -15.326 0.56 15.15 196 ARG A N 1
ATOM 3017 N N B ARG A 1 196 ? 8.376 -1.787 -15.337 0.44 14.74 196 ARG A N 1
ATOM 3018 C CA A ARG A 1 196 ? 9.225 -2.031 -16.487 0.56 17.46 196 ARG A CA 1
ATOM 3019 C CA B ARG A 1 196 ? 9.233 -2.062 -16.491 0.44 15.88 196 ARG A CA 1
ATOM 3020 C C A ARG A 1 196 ? 9.045 -3.409 -17.129 0.56 18.89 196 ARG A C 1
ATOM 3021 C C B ARG A 1 196 ? 8.825 -3.390 -17.113 0.44 16.02 196 ARG A C 1
ATOM 3022 O O A ARG A 1 196 ? 9.068 -3.532 -18.365 0.56 17.63 196 ARG A O 1
ATOM 3023 O O B ARG A 1 196 ? 8.476 -3.466 -18.297 0.44 18.10 196 ARG A O 1
ATOM 3064 N N . VAL A 1 197 ? 8.870 -4.442 -16.310 1.00 17.36 197 VAL A N 1
ATOM 3065 C CA . VAL A 1 197 ? 8.690 -5.794 -16.844 1.00 16.00 197 VAL A CA 1
ATOM 3066 C C . VAL A 1 197 ? 7.249 -5.965 -17.308 1.00 18.84 197 VAL A C 1
ATOM 3067 O O . VAL A 1 197 ? 7.006 -6.573 -18.345 1.00 17.78 197 VAL A O 1
ATOM 3081 N N . SER A 1 198 ? 6.291 -5.361 -16.601 1.00 18.80 198 SER A N 1
ATOM 3082 C CA . SER A 1 198 ? 4.897 -5.493 -17.038 1.00 16.78 198 SER A CA 1
ATOM 3083 C C . SER A 1 198 ? 4.654 -4.875 -18.411 1.00 18.70 198 SER A C 1
ATOM 3084 O O . SER A 1 198 ? 3.775 -5.328 -19.130 1.00 19.88 198 SER A O 1
ATOM 3092 N N . SER A 1 199 ? 5.426 -3.854 -18.784 1.00 20.79 199 SER A N 1
ATOM 3093 C CA . SER A 1 199 ? 5.279 -3.256 -20.098 1.00 22.38 199 SER A CA 1
ATOM 3094 C C . SER A 1 199 ? 5.613 -4.304 -21.172 1.00 21.51 199 SER A C 1
ATOM 3095 O O . SER A 1 199 ? 4.963 -4.361 -22.219 1.00 24.48 199 SER A O 1
ATOM 3103 N N . LEU A 1 200 ? 6.623 -5.127 -20.910 1.00 20.77 200 LEU A N 1
ATOM 3104 C CA . LEU A 1 200 ? 6.981 -6.188 -21.861 1.00 19.97 200 LEU A CA 1
ATOM 3105 C C . LEU A 1 200 ? 5.856 -7.207 -21.950 1.00 21.43 200 LEU A C 1
ATOM 3106 O O . LEU A 1 200 ? 5.459 -7.628 -23.041 1.00 22.37 200 LEU A O 1
ATOM 3122 N N . VAL A 1 201 ? 5.334 -7.617 -20.792 1.00 16.73 201 VAL A N 1
ATOM 3123 C CA . VAL A 1 201 ? 4.249 -8.575 -20.779 1.00 17.24 201 VAL A CA 1
ATOM 3124 C C . VAL A 1 201 ? 3.039 -8.067 -21.548 1.00 21.67 201 VAL A C 1
ATOM 3125 O O . VAL A 1 201 ? 2.426 -8.799 -22.314 1.00 24.01 201 VAL A O 1
ATOM 3138 N N . LYS A 1 202 ? 2.667 -6.807 -21.322 1.00 21.21 202 LYS A N 1
ATOM 3139 C CA . LYS A 1 202 ? 1.516 -6.232 -22.004 1.00 24.83 202 LYS A CA 1
ATOM 3140 C C . LYS A 1 202 ? 1.735 -6.156 -23.521 1.00 27.66 202 LYS A C 1
ATOM 3141 O O . LYS A 1 202 ? 0.816 -6.363 -24.308 1.00 28.86 202 LYS A O 1
ATOM 3160 N N . ARG A 1 203 ? 2.962 -5.882 -23.927 1.00 24.11 203 ARG A N 1
ATOM 3161 C CA . ARG A 1 203 ? 3.294 -5.875 -25.359 1.00 24.36 203 ARG A CA 1
ATOM 3162 C C . ARG A 1 203 ? 3.082 -7.250 -25.999 1.00 28.70 203 ARG A C 1
ATOM 3163 O O . ARG A 1 203 ? 2.555 -7.351 -27.116 1.00 34.86 203 ARG A O 1
ATOM 3184 N N . ILE A 1 204 ? 3.479 -8.312 -25.304 1.00 25.04 204 ILE A N 1
ATOM 3185 C CA . ILE A 1 204 ? 3.333 -9.668 -25.829 1.00 27.04 204 ILE A CA 1
ATOM 3186 C C . ILE A 1 204 ? 1.897 -10.154 -25.716 1.00 34.36 204 ILE A C 1
ATOM 3187 O O . ILE A 1 204 ? 1.481 -11.068 -26.434 1.00 37.06 204 ILE A O 1
ATOM 3203 N N . GLY A 1 205 ? 1.141 -9.551 -24.802 1.00 28.38 205 GLY A N 1
ATOM 3204 C CA . GLY A 1 205 ? -0.220 -9.987 -24.553 1.00 29.78 205 GLY A CA 1
ATOM 3205 C C . GLY A 1 205 ? -0.254 -11.078 -23.502 1.00 28.90 205 GLY A C 1
ATOM 3206 O O . GLY A 1 205 ? 0.191 -12.201 -23.742 1.00 34.97 205 GLY A O 1
ATOM 3210 N N . VAL A 1 206 ? -0.791 -10.760 -22.328 1.00 26.38 206 VAL A N 1
ATOM 3211 C CA . VAL A 1 206 ? -0.787 -11.736 -21.238 1.00 23.79 206 VAL A CA 1
ATOM 3212 C C . VAL A 1 206 ? -1.693 -12.920 -21.575 1.00 30.60 206 VAL A C 1
ATOM 3213 O O . VAL A 1 206 ? -2.790 -12.750 -22.111 1.00 31.09 206 VAL A O 1
ATOM 3226 N N . GLN A 1 207 ? -1.220 -14.132 -21.301 1.00 26.34 207 GLN A N 1
ATOM 3227 C CA . GLN A 1 207 ? -2.072 -15.305 -21.449 1.00 29.64 207 GLN A CA 1
ATOM 3228 C C . GLN A 1 207 ? -1.833 -16.254 -20.290 1.00 26.40 207 GLN A C 1
ATOM 3229 O O . GLN A 1 207 ? -0.700 -16.613 -20.008 1.00 24.59 207 GLN A O 1
ATOM 3243 N N . ARG A 1 208 ? -2.901 -16.655 -19.611 1.00 25.37 208 ARG A N 1
ATOM 3244 C CA . ARG A 1 208 ? -2.780 -17.593 -18.495 1.00 24.39 208 ARG A CA 1
ATOM 3245 C C . ARG A 1 208 ? -2.462 -19.008 -18.996 1.00 24.83 208 ARG A C 1
ATOM 3246 O O . ARG A 1 208 ? -2.871 -19.384 -20.088 1.00 27.56 208 ARG A O 1
ATOM 3267 N N . ASN A 1 209 ? -1.750 -19.799 -18.197 1.00 23.01 209 ASN A N 1
ATOM 3268 C CA . ASN A 1 209 ? -1.272 -19.389 -16.886 1.00 23.77 209 ASN A CA 1
ATOM 3269 C C . ASN A 1 209 ? 0.002 -18.582 -17.032 1.00 21.29 209 ASN A C 1
ATOM 3270 O O . ASN A 1 209 ? 0.821 -18.864 -17.913 1.00 20.67 209 ASN A O 1
ATOM 3281 N N . VAL A 1 210 ? 0.157 -17.582 -16.166 1.00 19.87 210 VAL A N 1
ATOM 3282 C CA . VAL A 1 210 ? 1.341 -16.733 -16.149 1.00 17.97 210 VAL A CA 1
ATOM 3283 C C . VAL A 1 210 ? 2.219 -17.225 -15.024 1.00 20.02 210 VAL A C 1
ATOM 3284 O O . VAL A 1 210 ? 1.765 -17.338 -13.876 1.00 20.89 210 VAL A O 1
ATOM 3297 N N . VAL A 1 211 ? 3.467 -17.537 -15.343 1.00 16.24 211 VAL A N 1
ATOM 3298 C CA . VAL A 1 211 ? 4.386 -18.060 -14.356 1.00 17.40 211 VAL A CA 1
ATOM 3299 C C . VAL A 1 211 ? 5.610 -17.176 -14.268 1.00 16.74 211 VAL A C 1
ATOM 3300 O O . VAL A 1 211 ? 6.176 -16.803 -15.289 1.00 17.90 211 VAL A O 1
ATOM 3313 N N A MET A 1 212 ? 6.033 -16.880 -13.045 0.49 16.36 212 MET A N 1
ATOM 3314 N N B MET A 1 212 ? 6.023 -16.830 -13.054 0.51 16.01 212 MET A N 1
ATOM 3315 C CA A MET A 1 212 ? 7.266 -16.133 -12.811 0.49 14.15 212 MET A CA 1
ATOM 3316 C CA B MET A 1 212 ? 7.281 -16.107 -12.877 0.51 13.44 212 MET A CA 1
ATOM 3317 C C A MET A 1 212 ? 8.392 -17.044 -12.332 0.49 19.38 212 MET A C 1
ATOM 3318 C C B MET A 1 212 ? 8.379 -17.035 -12.358 0.51 19.25 212 MET A C 1
ATOM 3319 O O A MET A 1 212 ? 8.211 -17.857 -11.424 0.49 17.05 212 MET A O 1
ATOM 3320 O O B MET A 1 212 ? 8.166 -17.844 -11.455 0.51 17.28 212 MET A O 1
ATOM 3347 N N . VAL A 1 213 ? 9.558 -16.893 -12.953 1.00 16.57 213 VAL A N 1
ATOM 3348 C CA . VAL A 1 213 ? 10.736 -17.647 -12.574 1.00 17.65 213 VAL A CA 1
ATOM 3349 C C . VAL A 1 213 ? 11.945 -16.703 -12.507 1.00 16.18 213 VAL A C 1
ATOM 3350 O O . VAL A 1 213 ? 11.822 -15.488 -12.749 1.00 16.90 213 VAL A O 1
ATOM 3364 N N . GLY A 1 214 ? 13.102 -17.266 -12.161 1.00 18.33 214 GLY A N 1
ATOM 3365 C CA . GLY A 1 214 ? 14.284 -16.458 -11.920 1.00 16.60 214 GLY A CA 1
ATOM 3366 C C . GLY A 1 214 ? 14.420 -16.156 -10.441 1.00 17.87 214 GLY A C 1
ATOM 3367 O O . GLY A 1 214 ? 13.463 -16.326 -9.652 1.00 18.27 214 GLY A O 1
ATOM 3371 N N . GLY A 1 215 ? 15.603 -15.677 -10.068 1.00 18.13 215 GLY A N 1
ATOM 3372 C CA . GLY A 1 215 ? 15.899 -15.416 -8.667 1.00 16.31 215 GLY A CA 1
ATOM 3373 C C . GLY A 1 215 ? 15.020 -14.289 -8.124 1.00 14.68 215 GLY A C 1
ATOM 3374 O O . GLY A 1 215 ? 14.667 -14.305 -6.944 1.00 18.08 215 GLY A O 1
ATOM 3378 N N . VAL A 1 216 ? 14.661 -13.331 -8.980 1.00 16.71 216 VAL A N 1
ATOM 3379 C CA . VAL A 1 216 ? 13.844 -12.201 -8.543 1.00 17.18 216 VAL A CA 1
ATOM 3380 C C . VAL A 1 216 ? 12.436 -12.659 -8.190 1.00 17.92 216 VAL A C 1
ATOM 3381 O O . VAL A 1 216 ? 11.747 -12.008 -7.396 1.00 16.74 216 VAL A O 1
ATOM 3394 N N . ALA A 1 217 ? 12.002 -13.790 -8.740 1.00 16.27 217 ALA A N 1
ATOM 3395 C CA . ALA A 1 217 ? 10.679 -14.327 -8.367 1.00 16.42 217 ALA A CA 1
ATOM 3396 C C . ALA A 1 217 ? 10.632 -14.851 -6.929 1.00 16.37 217 ALA A C 1
ATOM 3397 O O . ALA A 1 217 ? 9.550 -15.140 -6.398 1.00 19.35 217 ALA A O 1
ATOM 3404 N N . ARG A 1 218 ? 11.795 -14.998 -6.298 1.00 15.93 218 ARG A N 1
ATOM 3405 C CA . ARG A 1 218 ? 11.836 -15.322 -4.878 1.00 16.80 218 ARG A CA 1
ATOM 3406 C C . ARG A 1 218 ? 11.402 -14.129 -4.013 1.00 16.16 218 ARG A C 1
ATOM 3407 O O . ARG A 1 218 ? 11.140 -14.308 -2.824 1.00 17.02 218 ARG A O 1
ATOM 3428 N N . ASN A 1 219 ? 11.364 -12.934 -4.602 1.00 15.73 219 ASN A N 1
ATOM 3429 C CA . ASN A 1 219 ? 10.923 -11.719 -3.900 1.00 15.86 219 ASN A CA 1
ATOM 3430 C C . ASN A 1 219 ? 9.410 -11.597 -4.023 1.00 16.87 219 ASN A C 1
ATOM 3431 O O . ASN A 1 219 ? 8.899 -11.263 -5.082 1.00 15.84 219 ASN A O 1
ATOM 3442 N N . SER A 1 220 ? 8.690 -11.905 -2.939 1.00 17.03 220 SER A N 1
ATOM 3443 C CA . SER A 1 220 ? 7.230 -11.934 -2.990 1.00 17.81 220 SER A CA 1
ATOM 3444 C C . SER A 1 220 ? 6.674 -10.564 -3.294 1.00 16.98 220 SER A C 1
ATOM 3445 O O . SER A 1 220 ? 5.589 -10.467 -3.838 1.00 17.61 220 SER A O 1
ATOM 3453 N N . GLY A 1 221 ? 7.426 -9.516 -2.963 1.00 13.97 221 GLY A N 1
ATOM 3454 C CA . GLY A 1 221 ? 7.015 -8.151 -3.265 1.00 15.22 221 GLY A CA 1
ATOM 3455 C C . GLY A 1 221 ? 6.979 -7.881 -4.749 1.00 16.01 221 GLY A C 1
ATOM 3456 O O . GLY A 1 221 ? 6.111 -7.168 -5.251 1.00 17.22 221 GLY A O 1
ATOM 3460 N N . ILE A 1 222 ? 7.957 -8.428 -5.473 1.00 14.13 222 ILE A N 1
ATOM 3461 C CA . ILE A 1 222 ? 7.974 -8.284 -6.926 1.00 14.74 222 ILE A CA 1
ATOM 3462 C C . ILE A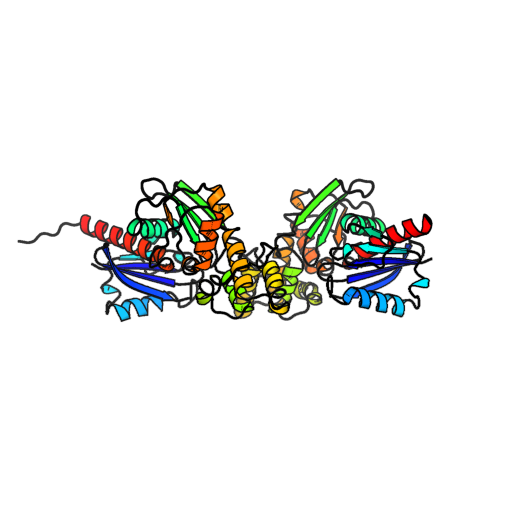 1 222 ? 6.830 -9.082 -7.540 1.00 13.22 222 ILE A C 1
ATOM 3463 O O . ILE A 1 222 ? 6.163 -8.601 -8.457 1.00 15.73 222 ILE A O 1
ATOM 3479 N N . VAL A 1 223 ? 6.586 -10.287 -7.045 1.00 13.59 223 VAL A N 1
ATOM 3480 C CA . VAL A 1 223 ? 5.481 -11.082 -7.556 1.00 14.87 223 VAL A CA 1
ATOM 3481 C C . VAL A 1 223 ? 4.152 -10.328 -7.349 1.00 16.48 223 VAL A C 1
ATOM 3482 O O . VAL A 1 223 ? 3.361 -10.206 -8.287 1.00 17.51 223 VAL A O 1
ATOM 3495 N N . ARG A 1 224 ? 3.922 -9.803 -6.147 1.00 15.27 224 ARG A N 1
ATOM 3496 C CA . ARG A 1 224 ? 2.667 -9.088 -5.879 1.00 15.99 224 ARG A CA 1
ATOM 3497 C C . ARG A 1 224 ? 2.531 -7.846 -6.768 1.00 15.37 224 ARG A C 1
ATOM 3498 O O . ARG A 1 224 ? 1.455 -7.586 -7.312 1.00 16.38 224 ARG A O 1
ATOM 3519 N N . ALA A 1 225 ? 3.610 -7.077 -6.916 1.00 14.42 225 ALA A N 1
ATOM 3520 C CA . ALA A 1 225 ? 3.566 -5.870 -7.740 1.00 14.86 225 ALA A CA 1
ATOM 3521 C C . ALA A 1 225 ? 3.318 -6.232 -9.201 1.00 13.42 225 ALA A C 1
ATOM 3522 O O . ALA A 1 225 ? 2.568 -5.540 -9.898 1.00 14.72 225 ALA A O 1
ATOM 3529 N N . MET A 1 226 ? 3.963 -7.300 -9.680 1.00 15.82 226 MET A N 1
ATOM 3530 C CA . MET A 1 226 ? 3.713 -7.738 -11.047 1.00 15.36 226 MET A CA 1
ATOM 3531 C C . MET A 1 226 ? 2.280 -8.152 -11.275 1.00 15.64 226 MET A C 1
ATOM 3532 O O . MET A 1 226 ? 1.690 -7.770 -12.278 1.00 15.84 226 MET A O 1
ATOM 3546 N N . ALA A 1 227 ? 1.712 -8.939 -10.364 1.00 15.85 227 ALA A N 1
ATOM 3547 C CA . ALA A 1 227 ? 0.355 -9.422 -10.557 1.00 17.79 227 ALA A CA 1
ATOM 3548 C C . ALA A 1 227 ? -0.586 -8.220 -10.593 1.00 16.43 227 ALA A C 1
ATOM 3549 O O . ALA A 1 227 ? -1.558 -8.202 -11.340 1.00 17.35 227 ALA A O 1
ATOM 3556 N N . ARG A 1 228 ? -0.276 -7.214 -9.775 1.00 15.36 228 ARG A N 1
ATOM 3557 C CA . ARG A 1 228 ? -1.054 -5.979 -9.770 1.00 18.36 228 ARG A CA 1
ATOM 3558 C C . ARG A 1 228 ? -0.944 -5.271 -11.131 1.00 19.10 228 ARG A C 1
ATOM 3559 O O . ARG A 1 228 ? -1.963 -4.905 -11.736 1.00 19.52 228 ARG A O 1
ATOM 3580 N N . GLU A 1 229 ? 0.288 -5.107 -11.613 1.00 16.92 229 GLU A N 1
ATOM 3581 C CA . GLU A 1 229 ? 0.507 -4.321 -12.811 1.00 16.59 229 GLU A CA 1
ATOM 3582 C C . GLU A 1 229 ? -0.069 -5.001 -14.042 1.00 19.85 229 GLU A C 1
ATOM 3583 O O . GLU A 1 229 ? -0.567 -4.312 -14.940 1.00 22.54 229 GLU A O 1
ATOM 3595 N N . ILE A 1 230 ? -0.005 -6.331 -14.109 1.00 18.45 230 ILE A N 1
ATOM 3596 C CA . ILE A 1 230 ? -0.580 -7.016 -15.270 1.00 19.56 230 ILE A CA 1
ATOM 3597 C C . ILE A 1 230 ? -2.014 -7.430 -15.053 1.00 21.42 230 ILE A C 1
ATOM 3598 O O . ILE A 1 230 ? -2.645 -7.994 -15.952 1.00 23.63 230 ILE A O 1
ATOM 3614 N N . ASN A 1 231 ? -2.546 -7.142 -13.867 1.00 21.32 231 ASN A N 1
ATOM 3615 C CA . ASN A 1 231 ? -3.948 -7.434 -13.561 1.00 22.82 231 ASN A CA 1
ATOM 3616 C C . ASN A 1 231 ? -4.289 -8.906 -13.819 1.00 22.90 231 ASN A C 1
ATOM 3617 O O . ASN A 1 231 ? -5.361 -9.229 -14.326 1.00 26.93 231 ASN A O 1
ATOM 3628 N N . THR A 1 232 ? -3.365 -9.796 -13.470 1.00 20.68 232 THR A N 1
ATOM 3629 C CA . THR A 1 232 ? -3.528 -11.234 -13.697 1.00 22.22 232 THR A CA 1
ATOM 3630 C C . THR A 1 232 ? -2.860 -11.974 -12.551 1.00 20.95 232 THR A C 1
ATOM 3631 O O . THR A 1 232 ? -1.825 -11.510 -12.048 1.00 21.22 232 THR A O 1
ATOM 3642 N N . GLU A 1 233 ? -3.436 -13.104 -12.141 1.00 23.72 233 GLU A N 1
ATOM 3643 C CA . GLU A 1 233 ? -2.788 -13.979 -11.160 1.00 22.81 233 GLU A CA 1
ATOM 3644 C C . GLU A 1 233 ? -1.480 -14.497 -11.739 1.00 20.91 233 GLU A C 1
ATOM 3645 O O . GLU A 1 233 ? -1.397 -14.787 -12.931 1.00 23.97 233 GLU A O 1
ATOM 3657 N N . ILE A 1 234 ? -0.464 -14.591 -10.890 1.00 19.07 234 ILE A N 1
ATOM 3658 C CA . ILE A 1 234 ? 0.819 -15.154 -11.287 1.00 19.65 234 ILE A CA 1
ATOM 3659 C C . ILE A 1 234 ? 1.154 -16.344 -10.418 1.00 18.03 234 ILE A C 1
ATOM 3660 O O . ILE A 1 234 ? 1.029 -16.289 -9.182 1.00 22.64 234 ILE A O 1
ATOM 3676 N N . ILE A 1 235 ? 1.564 -17.432 -11.055 1.00 16.54 235 ILE A N 1
ATOM 3677 C CA . ILE A 1 235 ? 1.961 -18.631 -10.349 1.00 18.08 235 ILE A CA 1
ATOM 3678 C C . ILE A 1 235 ? 3.471 -18.614 -10.230 1.00 19.08 235 ILE A C 1
ATOM 3679 O O . ILE A 1 235 ? 4.167 -18.272 -11.188 1.00 18.30 235 ILE A O 1
ATOM 3695 N N . VAL A 1 236 ? 3.982 -18.947 -9.055 1.00 18.78 236 VAL A N 1
ATOM 3696 C CA . VAL A 1 236 ? 5.412 -19.054 -8.847 1.00 19.99 236 VAL A CA 1
ATOM 3697 C C . VAL A 1 236 ? 5.712 -20.492 -8.381 1.00 19.29 236 VAL A C 1
ATOM 3698 O O . VAL A 1 236 ? 5.115 -20.975 -7.422 1.00 21.12 236 VAL A O 1
ATOM 3711 N N . PRO A 1 237 ? 6.626 -21.188 -9.062 1.00 18.53 237 PRO A N 1
ATOM 3712 C CA . PRO A 1 237 ? 7.003 -22.538 -8.615 1.00 21.42 237 PRO A CA 1
ATOM 3713 C C . PRO A 1 237 ? 7.624 -22.489 -7.235 1.00 21.02 237 PRO A C 1
ATOM 3714 O O . PRO A 1 237 ? 7.980 -21.409 -6.772 1.00 22.39 237 PRO A O 1
ATOM 3725 N N . ASP A 1 238 ? 7.732 -23.643 -6.565 1.00 21.40 238 ASP A N 1
ATOM 3726 C CA . ASP A 1 238 ? 8.405 -23.680 -5.288 1.00 26.79 238 ASP A CA 1
ATOM 3727 C C . ASP A 1 238 ? 9.873 -23.307 -5.445 1.00 27.18 238 ASP A C 1
ATOM 3728 O O . ASP A 1 238 ? 10.491 -22.810 -4.508 1.00 26.67 238 ASP A O 1
ATOM 3737 N N . ILE A 1 239 ? 10.420 -23.550 -6.635 1.00 24.98 239 ILE A N 1
ATOM 3738 C CA . ILE A 1 239 ? 11.857 -23.366 -6.895 1.00 24.61 239 ILE A CA 1
ATOM 3739 C C . ILE A 1 239 ? 12.114 -22.460 -8.105 1.00 21.09 239 ILE A C 1
ATOM 3740 O O . ILE A 1 239 ? 12.748 -22.862 -9.073 1.00 22.95 239 ILE A O 1
ATOM 3756 N N . PRO A 1 240 ? 11.626 -21.215 -8.053 1.00 19.88 240 PRO A N 1
ATOM 3757 C CA . PRO A 1 240 ? 11.635 -20.377 -9.264 1.00 17.79 240 PRO A CA 1
ATOM 3758 C C . PRO A 1 240 ? 13.013 -20.105 -9.848 1.00 18.30 240 PRO A C 1
ATOM 3759 O O . PRO A 1 240 ? 13.144 -19.980 -11.058 1.00 19.36 240 PRO A O 1
ATOM 3770 N N . GLN A 1 241 ? 14.035 -20.015 -9.010 1.00 19.92 241 GLN A N 1
ATOM 3771 C CA . GLN A 1 241 ? 15.383 -19.707 -9.497 1.00 20.75 241 GLN A CA 1
ATOM 3772 C C . GLN A 1 241 ? 16.029 -20.906 -10.210 1.00 19.86 241 GLN A C 1
ATOM 3773 O O . GLN A 1 241 ? 17.031 -20.760 -10.899 1.00 19.69 241 GLN A O 1
ATOM 3787 N N . LEU A 1 242 ? 15.422 -22.077 -10.054 1.00 18.11 242 LEU A N 1
ATOM 3788 C CA . LEU A 1 242 ? 16.003 -23.327 -10.535 1.00 17.83 242 LEU A CA 1
ATOM 3789 C C . LEU A 1 242 ? 15.336 -23.914 -11.778 1.00 21.82 242 LEU A C 1
ATOM 3790 O O . LEU A 1 242 ? 15.705 -25.025 -12.197 1.00 20.63 242 LEU A O 1
ATOM 3806 N N . THR A 1 243 ? 14.369 -23.215 -12.370 1.00 18.70 243 THR A N 1
ATOM 3807 C CA . THR A 1 243 ? 13.624 -23.822 -13.475 1.00 16.30 243 THR A CA 1
ATOM 3808 C C . THR A 1 243 ? 14.484 -24.032 -14.715 1.00 21.08 243 THR A C 1
ATOM 3809 O O . THR A 1 243 ? 14.227 -24.954 -15.508 1.00 18.95 243 THR A O 1
ATOM 3820 N N . GLY A 1 244 ? 15.499 -23.189 -14.871 1.00 15.96 244 GLY A N 1
ATOM 3821 C CA . GLY A 1 244 ? 16.404 -23.317 -16.012 1.00 18.43 244 GLY A CA 1
ATOM 3822 C C . GLY A 1 244 ? 17.242 -24.579 -15.850 1.00 18.95 244 GLY A C 1
ATOM 3823 O O . GLY A 1 244 ? 17.447 -25.348 -16.799 1.00 20.43 244 GLY A O 1
ATOM 3827 N N . ALA A 1 245 ? 17.763 -24.786 -14.650 1.00 18.77 245 ALA A N 1
ATOM 3828 C CA . ALA A 1 245 ? 18.555 -25.990 -14.375 1.00 22.74 245 ALA A CA 1
ATOM 3829 C C . ALA A 1 245 ? 17.701 -27.249 -14.470 1.00 21.98 245 ALA A C 1
ATOM 3830 O O . ALA A 1 245 ? 18.168 -28.297 -14.939 1.00 22.12 245 ALA A O 1
ATOM 3837 N N . LEU A 1 246 ? 16.453 -27.158 -14.016 1.00 20.85 246 LEU A N 1
ATOM 3838 C CA . LEU A 1 246 ? 15.532 -28.283 -14.138 1.00 21.60 246 LEU A CA 1
ATOM 3839 C C . LEU A 1 246 ? 15.266 -28.596 -15.602 1.00 22.32 246 LEU A C 1
ATOM 3840 O O . LEU A 1 246 ? 15.289 -29.765 -15.999 1.00 21.34 246 LEU A O 1
ATOM 3856 N N . GLY A 1 247 ? 15.050 -27.559 -16.416 1.00 20.01 247 GLY A N 1
ATOM 3857 C CA . GLY A 1 247 ? 14.805 -27.766 -17.830 1.00 20.11 247 GLY A CA 1
ATOM 3858 C C . GLY A 1 247 ? 16.009 -28.419 -18.484 1.00 21.81 247 GLY A C 1
ATOM 3859 O O . GLY A 1 247 ? 15.877 -29.354 -19.271 1.00 20.22 247 GLY A O 1
ATOM 3863 N N . ALA A 1 248 ? 17.192 -27.937 -18.138 1.00 19.41 248 ALA A N 1
ATOM 3864 C CA . ALA A 1 248 ? 18.428 -28.555 -18.635 1.00 22.52 248 ALA A CA 1
ATOM 3865 C C . ALA A 1 248 ? 18.508 -30.041 -18.234 1.00 25.38 248 ALA A C 1
ATOM 3866 O O . ALA A 1 248 ? 18.877 -30.903 -19.044 1.00 22.01 248 ALA A O 1
ATOM 3873 N N . ALA A 1 249 ? 18.151 -30.353 -16.990 1.00 22.60 249 ALA A N 1
ATOM 3874 C CA . ALA A 1 249 ? 18.222 -31.741 -16.511 1.00 23.96 249 ALA A CA 1
ATOM 3875 C C . ALA A 1 249 ? 17.238 -32.623 -17.287 1.00 26.78 249 ALA A C 1
ATOM 3876 O O . ALA A 1 249 ? 17.496 -33.790 -17.531 1.00 25.43 249 ALA A O 1
ATOM 3883 N N . LEU A 1 250 ? 16.115 -32.045 -17.693 1.00 22.61 250 LEU A N 1
ATOM 3884 C CA . LEU A 1 250 ? 15.103 -32.775 -18.442 1.00 24.30 250 LEU A CA 1
ATOM 3885 C C . LEU A 1 250 ? 15.560 -32.999 -19.883 1.00 26.71 250 LEU A C 1
ATOM 3886 O O . LEU A 1 250 ? 15.336 -34.076 -20.449 1.00 26.21 250 LEU A O 1
ATOM 3902 N N . TYR A 1 251 ? 16.202 -32.003 -20.486 1.00 22.46 251 TYR A N 1
ATOM 3903 C CA . TYR A 1 251 ? 16.780 -32.211 -21.810 1.00 23.29 251 TYR A CA 1
ATOM 3904 C C . TYR A 1 251 ? 17.893 -33.237 -21.710 1.00 24.58 251 TYR A C 1
ATOM 3905 O O . TYR A 1 251 ? 18.129 -33.979 -22.648 1.00 26.17 251 TYR A O 1
ATOM 3923 N N . ALA A 1 252 ? 18.575 -33.274 -20.573 1.00 23.55 252 ALA A N 1
ATOM 3924 C CA . ALA A 1 252 ? 19.647 -34.255 -20.377 1.00 28.09 252 ALA A CA 1
ATOM 3925 C C . ALA A 1 252 ? 19.054 -35.658 -20.319 1.00 22.87 252 ALA A C 1
ATOM 3926 O O . ALA A 1 252 ? 19.631 -36.612 -20.851 1.00 26.77 252 ALA A O 1
ATOM 3933 N N . PHE A 1 253 ? 17.915 -35.783 -19.648 1.00 25.64 253 PHE A N 1
ATOM 3934 C CA . PHE A 1 253 ? 17.170 -37.024 -19.607 1.00 27.20 253 PHE A CA 1
ATOM 3935 C C . PHE A 1 253 ? 16.744 -37.425 -21.016 1.00 26.23 253 PHE A C 1
ATOM 3936 O O . PHE A 1 253 ? 16.867 -38.598 -21.375 1.00 29.14 253 PHE A O 1
ATOM 3953 N N . ASP A 1 254 ? 16.275 -36.472 -21.825 1.00 28.68 254 ASP A N 1
ATOM 3954 C CA . ASP A 1 254 ? 15.896 -36.789 -23.203 1.00 30.30 254 ASP A CA 1
ATOM 3955 C C . ASP A 1 254 ? 17.075 -37.405 -23.926 1.00 31.80 254 ASP A C 1
ATOM 3956 O O . ASP A 1 254 ? 16.917 -38.371 -24.663 1.00 32.62 254 ASP A O 1
ATOM 3965 N N . GLU A 1 255 ? 18.247 -36.794 -23.759 1.00 29.14 255 GLU A N 1
ATOM 3966 C CA . GLU A 1 255 ? 19.468 -37.287 -24.396 1.00 28.84 255 GLU A CA 1
ATOM 3967 C C . GLU A 1 255 ? 19.775 -38.703 -23.951 1.00 33.16 255 GLU A C 1
ATOM 3968 O O . GLU A 1 255 ? 20.149 -39.547 -24.760 1.00 34.11 255 GLU A O 1
ATOM 3980 N N . ALA A 1 256 ? 19.633 -38.963 -22.660 1.00 32.43 256 ALA A N 1
ATOM 3981 C CA . ALA A 1 256 ? 19.909 -40.284 -22.115 1.00 35.59 256 ALA A CA 1
ATOM 3982 C C . ALA A 1 256 ? 18.953 -41.326 -22.706 1.00 37.44 256 ALA A C 1
ATOM 3983 O O . ALA A 1 256 ? 19.369 -42.418 -23.094 1.00 36.37 256 ALA A O 1
ATOM 3990 N N . LYS A 1 257 ? 17.678 -40.972 -22.817 1.00 33.67 257 LYS A N 1
ATOM 3991 C CA . LYS A 1 257 ? 16.682 -41.884 -23.369 1.00 32.66 257 LYS A CA 1
ATOM 3992 C C . LYS A 1 257 ? 16.913 -42.109 -24.855 1.00 37.74 257 LYS A C 1
ATOM 3993 O O . LYS A 1 257 ? 16.672 -43.204 -25.362 1.00 40.85 257 LYS A O 1
ATOM 4012 N N . GLU A 1 258 ? 17.376 -41.082 -25.558 1.00 36.44 258 GLU A N 1
ATOM 4013 C CA . GLU A 1 258 ? 17.693 -41.240 -26.971 1.00 37.08 258 GLU A CA 1
ATOM 4014 C C . GLU A 1 258 ? 18.819 -42.258 -27.148 1.00 51.94 258 GLU A C 1
ATOM 4015 O O . GLU A 1 258 ? 18.756 -43.128 -28.020 1.00 50.20 258 GLU A O 1
ATOM 4027 N N . SER A 1 259 ? 19.854 -42.139 -26.322 1.00 36.91 259 SER A N 1
ATOM 4028 C CA . SER A 1 259 ? 20.968 -43.104 -26.336 1.00 38.26 259 SER A CA 1
ATOM 4029 C C . SER A 1 259 ? 20.556 -44.545 -26.020 1.00 41.27 259 SER A C 1
ATOM 4030 O O . SER A 1 259 ? 21.092 -45.502 -26.600 1.00 38.09 259 SER A O 1
ATOM 4038 N N . GLN A 1 260 ? 19.637 -44.708 -25.075 1.00 39.89 260 GLN A N 1
ATOM 4039 C CA . GLN A 1 260 ? 19.164 -46.030 -24.712 1.00 40.38 260 GLN A CA 1
ATOM 4040 C C . GLN A 1 260 ? 18.363 -46.643 -25.859 1.00 49.81 260 GLN A C 1
ATOM 4041 O O . GLN A 1 260 ? 18.495 -47.831 -26.162 1.00 44.44 260 GLN A O 1
ATOM 4055 N N . LYS A 1 261 ? 17.554 -45.822 -26.516 1.00 43.79 261 LYS A N 1
ATOM 4056 C CA . LYS A 1 261 ? 16.675 -46.314 -27.567 1.00 58.57 261 LYS A CA 1
ATOM 4057 C C . LYS A 1 261 ? 17.416 -46.695 -28.847 1.00 52.85 261 LYS A C 1
ATOM 4058 O O . LYS A 1 261 ? 16.851 -47.363 -29.712 1.00 55.69 261 LYS A O 1
ATOM 4077 N N . GLU A 1 262 ? 18.672 -46.286 -28.984 1.00 45.25 262 GLU A N 1
ATOM 4078 C CA . GLU A 1 262 ? 19.411 -46.631 -30.196 1.00 48.97 262 GLU A CA 1
ATOM 4079 C C . GLU A 1 262 ? 20.268 -47.892 -30.026 1.00 39.60 262 GLU A C 1
ATOM 4080 O O . GLU A 1 262 ? 21.143 -48.180 -30.852 1.00 42.70 262 GLU A O 1
ATOM 4092 N N . VAL A 1 263 ? 20.015 -48.647 -28.957 1.00 42.18 263 VAL A N 1
ATOM 4093 C CA . VAL A 1 263 ? 20.624 -49.969 -28.797 1.00 42.53 263 VAL A CA 1
ATOM 4094 C C . VAL A 1 263 ? 19.553 -50.936 -28.332 1.00 43.74 263 VAL A C 1
ATOM 4095 O O . VAL A 1 263 ? 18.459 -50.506 -27.932 1.00 43.47 263 VAL A O 1
ATOM 4108 N N . LYS A 1 264 ? 19.871 -52.226 -28.387 1.00 48.60 264 LYS A N 1
ATOM 4109 C CA . LYS A 1 264 ? 19.006 -53.275 -27.881 1.00 40.78 264 LYS A CA 1
ATOM 4110 C C . LYS A 1 264 ? 19.743 -53.970 -26.749 1.00 52.21 264 LYS A C 1
ATOM 4111 O O . LYS A 1 264 ? 20.951 -54.173 -26.826 1.00 47.17 264 LYS A O 1
ATOM 4130 N N . ASN A 1 265 ? 19.023 -54.321 -25.689 1.00 45.10 265 ASN A N 1
ATOM 4131 C CA . ASN A 1 265 ? 19.599 -55.071 -24.582 1.00 42.72 265 ASN A CA 1
ATOM 4132 C C . ASN A 1 265 ? 18.978 -56.456 -24.520 1.00 51.55 265 ASN A C 1
ATOM 4133 O O . ASN A 1 265 ? 17.787 -56.591 -24.245 1.00 53.53 265 ASN A O 1
ATOM 4144 N N . ILE A 1 266 ? 19.793 -57.473 -24.770 1.00 47.54 266 ILE A N 1
ATOM 4145 C CA . ILE A 1 266 ? 19.322 -58.840 -24.904 1.00 47.85 266 ILE A CA 1
ATOM 4146 C C . ILE A 1 266 ? 19.810 -59.742 -23.769 1.00 63.94 266 ILE A C 1
ATOM 4147 O O . ILE A 1 266 ? 21.012 -59.923 -23.579 1.00 61.15 266 ILE A O 1
ATOM 4163 N N . SER A 1 267 ? 18.877 -60.337 -23.032 1.00 75.72 267 SER A N 1
ATOM 4164 C CA . SER A 1 267 ? 19.232 -61.272 -21.967 1.00 76.00 267 SER A CA 1
ATOM 4165 C C . SER A 1 267 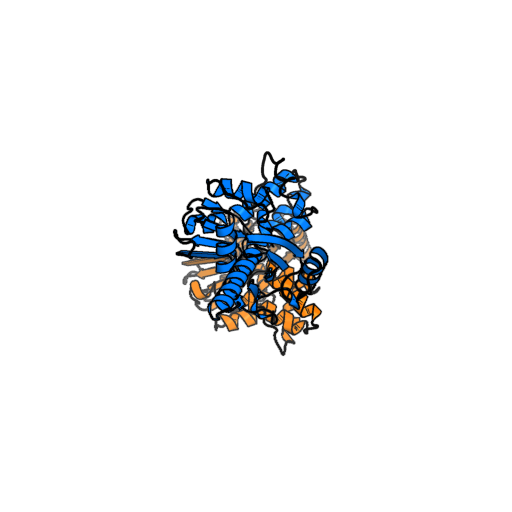? 18.316 -62.494 -21.963 1.00 81.46 267 SER A C 1
ATOM 4166 O O . SER A 1 267 ? 17.203 -62.447 -22.483 1.00 85.23 267 SER A O 1
ATOM 4174 N N . ALA A 1 268 ? 18.789 -63.585 -21.368 1.00 81.57 268 ALA A N 1
ATOM 4175 C CA . ALA A 1 268 ? 18.043 -64.838 -21.353 1.00 88.23 268 ALA A CA 1
ATOM 4176 C C . ALA A 1 268 ? 17.673 -65.259 -19.931 1.00 89.23 268 ALA A C 1
ATOM 4177 O O . ALA A 1 268 ? 17.870 -64.510 -18.976 1.00 84.30 268 ALA A O 1
ATOM 4184 N N . MET B 1 1 ? 25.848 49.764 -17.559 1.00 54.92 1 MET B N 1
ATOM 4185 C CA . MET B 1 1 ? 24.621 48.983 -17.245 1.00 55.46 1 MET B CA 1
ATOM 4186 C C . MET B 1 1 ? 25.019 47.516 -17.085 1.00 54.07 1 MET B C 1
ATOM 4187 O O . MET B 1 1 ? 25.942 47.052 -17.758 1.00 46.95 1 MET B O 1
ATOM 4203 N N . TYR B 1 2 ? 24.337 46.789 -16.199 1.00 38.59 2 TYR B N 1
ATOM 4204 C CA . TYR B 1 2 ? 24.660 45.382 -15.956 1.00 37.13 2 TYR B CA 1
ATOM 4205 C C . TYR B 1 2 ? 23.400 44.529 -15.812 1.00 37.08 2 TYR B C 1
ATOM 4206 O O . TYR B 1 2 ? 22.443 44.934 -15.154 1.00 42.70 2 TYR B O 1
ATOM 4224 N N . THR B 1 3 ? 23.400 43.347 -16.416 1.00 33.77 3 THR B N 1
ATOM 4225 C CA . THR B 1 3 ? 22.346 42.379 -16.161 1.00 38.71 3 THR B CA 1
ATOM 4226 C C . THR B 1 3 ? 22.981 41.074 -15.697 1.00 39.62 3 THR B C 1
ATOM 4227 O O . THR B 1 3 ? 24.184 40.868 -15.837 1.00 34.55 3 THR B O 1
ATOM 4238 N N . MET B 1 4 ? 22.182 40.193 -15.118 1.00 31.95 4 MET B N 1
ATOM 4239 C CA . MET B 1 4 ? 22.715 38.919 -14.667 1.00 30.03 4 MET B CA 1
ATOM 4240 C C . MET B 1 4 ? 21.877 37.770 -15.201 1.00 31.28 4 MET B C 1
ATOM 4241 O O . MET B 1 4 ? 20.662 37.893 -15.339 1.00 32.90 4 MET B O 1
ATOM 4255 N N . GLY B 1 5 ? 22.550 36.672 -15.527 1.00 26.44 5 GLY B N 1
ATOM 4256 C CA . GLY B 1 5 ? 21.905 35.424 -15.912 1.00 26.78 5 GLY B CA 1
ATOM 4257 C C . GLY B 1 5 ? 22.329 34.306 -14.974 1.00 33.19 5 GLY B C 1
ATOM 4258 O O . GLY B 1 5 ? 23.502 34.197 -14.621 1.00 27.50 5 GLY B O 1
ATOM 4262 N N . LEU B 1 6 ? 21.372 33.473 -14.569 1.00 29.46 6 LEU B N 1
ATOM 4263 C CA . LEU B 1 6 ? 21.625 32.365 -13.660 1.00 29.16 6 LEU B CA 1
ATOM 4264 C C . LEU B 1 6 ? 21.036 31.115 -14.267 1.00 27.42 6 LEU B C 1
ATOM 4265 O O . LEU B 1 6 ? 19.877 31.122 -14.660 1.00 28.29 6 LEU B O 1
ATOM 4281 N N . ASP B 1 7 ? 21.839 30.058 -14.363 1.00 24.76 7 ASP B N 1
ATOM 4282 C CA . ASP B 1 7 ? 21.414 28.776 -14.921 1.00 22.97 7 ASP B CA 1
ATOM 4283 C C . ASP B 1 7 ? 21.601 27.731 -13.829 1.00 30.72 7 ASP B C 1
ATOM 4284 O O . ASP B 1 7 ? 22.723 27.352 -13.505 1.00 26.91 7 ASP B O 1
ATOM 4293 N N . ILE B 1 8 ? 20.491 27.303 -13.238 1.00 23.59 8 ILE B N 1
ATOM 4294 C CA . ILE B 1 8 ? 20.511 26.371 -12.123 1.00 25.67 8 ILE B CA 1
ATOM 4295 C C . ILE B 1 8 ? 20.117 25.008 -12.641 1.00 31.35 8 ILE B C 1
ATOM 4296 O O . ILE B 1 8 ? 18.937 24.719 -12.823 1.00 27.87 8 ILE B O 1
ATOM 4312 N N . GLY B 1 9 ? 21.113 24.175 -12.910 1.00 24.25 9 GLY B N 1
ATOM 4313 C CA . GLY B 1 9 ? 20.863 22.898 -13.547 1.00 26.22 9 GLY B CA 1
ATOM 4314 C C . GLY B 1 9 ? 20.784 21.821 -12.498 1.00 24.90 9 GLY B C 1
ATOM 4315 O O . GLY B 1 9 ? 20.803 22.110 -11.303 1.00 26.55 9 GLY B O 1
ATOM 4319 N N . SER B 1 10 ? 20.706 20.579 -12.952 1.00 27.60 10 SER B N 1
ATOM 4320 C CA . SER B 1 10 ? 20.592 19.439 -12.050 1.00 25.05 10 SER B CA 1
ATOM 4321 C C . SER B 1 10 ? 21.830 19.330 -11.187 1.00 28.03 10 SER B C 1
ATOM 4322 O O . SER B 1 10 ? 21.787 18.785 -10.085 1.00 30.50 10 SER B O 1
ATOM 4330 N N . THR B 1 11 ? 22.942 19.847 -11.702 1.00 24.36 11 THR B N 1
ATOM 4331 C CA . THR B 1 11 ? 24.244 19.430 -11.210 1.00 21.67 11 THR B CA 1
ATOM 4332 C C . THR B 1 11 ? 25.119 20.607 -10.817 1.00 28.08 11 THR B C 1
ATOM 4333 O O . THR B 1 11 ? 25.874 20.539 -9.842 1.00 30.31 11 THR B O 1
ATOM 4344 N N . ALA B 1 12 ? 25.011 21.693 -11.570 1.00 26.44 12 ALA B N 1
ATOM 4345 C CA . ALA B 1 12 ? 25.793 22.896 -11.279 1.00 23.00 12 ALA B CA 1
ATOM 4346 C C . ALA B 1 12 ? 24.974 24.158 -11.479 1.00 24.17 12 ALA B C 1
ATOM 4347 O O . ALA B 1 12 ? 24.046 24.183 -12.284 1.00 24.79 12 ALA B O 1
ATOM 4354 N N . SER B 1 13 ? 25.319 25.190 -10.714 1.00 26.63 13 SER B N 1
ATOM 4355 C CA . SER B 1 13 ? 24.766 26.528 -10.877 1.00 25.34 13 SER B CA 1
ATOM 4356 C C . SER B 1 13 ? 25.792 27.400 -11.582 1.00 32.53 13 SER B C 1
ATOM 4357 O O . SER B 1 13 ? 26.959 27.439 -11.187 1.00 28.69 13 SER B O 1
ATOM 4365 N N . LYS B 1 14 ? 25.351 28.110 -12.614 1.00 24.18 14 LYS B N 1
ATOM 4366 C CA . LYS B 1 14 ? 26.228 28.982 -13.381 1.00 26.05 14 LYS B CA 1
ATOM 4367 C C . LYS B 1 14 ? 25.650 30.391 -13.378 1.00 33.18 14 LYS B C 1
ATOM 4368 O O . LYS B 1 14 ? 24.440 30.560 -13.472 1.00 29.88 14 LYS B O 1
ATOM 4387 N N . GLY B 1 15 ? 26.509 31.403 -13.294 1.00 29.77 15 GLY B N 1
ATOM 4388 C CA . GLY B 1 15 ? 26.056 32.780 -13.304 1.00 28.16 15 GLY B CA 1
ATOM 4389 C C . GLY B 1 15 ? 26.946 33.613 -14.201 1.00 34.83 15 GLY B C 1
ATOM 4390 O O . GLY B 1 15 ? 28.134 33.319 -14.339 1.00 30.58 15 GLY B O 1
ATOM 4394 N N . VAL B 1 16 ? 26.367 34.650 -14.800 1.00 28.05 16 VAL B N 1
ATOM 4395 C CA . VAL B 1 16 ? 27.108 35.606 -15.622 1.00 27.37 16 VAL B CA 1
ATOM 4396 C C . VAL B 1 16 ? 26.595 36.996 -15.330 1.00 33.12 16 VAL B C 1
ATOM 4397 O O . VAL B 1 16 ? 25.389 37.224 -15.304 1.00 34.07 16 VAL B O 1
ATOM 4410 N N . ILE B 1 17 ? 27.507 37.935 -15.096 1.00 35.33 17 ILE B N 1
ATOM 4411 C CA . ILE B 1 17 ? 27.149 39.339 -15.120 1.00 34.87 17 ILE B CA 1
ATOM 4412 C C . ILE B 1 17 ? 27.617 39.890 -16.455 1.00 34.00 17 ILE B C 1
ATOM 4413 O O . ILE B 1 17 ? 28.781 39.720 -16.832 1.00 34.80 17 ILE B O 1
ATOM 4429 N N . LEU B 1 18 ? 26.683 40.518 -17.163 1.00 35.98 18 LEU B N 1
ATOM 4430 C CA . LEU B 1 18 ? 26.889 41.027 -18.511 1.00 36.54 18 LEU B CA 1
ATOM 4431 C C . LEU B 1 18 ? 26.803 42.548 -18.512 1.00 40.64 18 LEU B C 1
ATOM 4432 O O . LEU B 1 18 ? 25.897 43.129 -17.919 1.00 38.00 18 LEU B O 1
ATOM 4448 N N . LYS B 1 19 ? 27.749 43.197 -19.180 1.00 42.34 19 LYS B N 1
ATOM 4449 C CA . LYS B 1 19 ? 27.833 44.648 -19.189 1.00 44.52 19 LYS B CA 1
ATOM 4450 C C . LYS B 1 19 ? 27.321 45.153 -20.523 1.00 39.50 19 LYS B C 1
ATOM 4451 O O . LYS B 1 19 ? 27.821 44.754 -21.568 1.00 39.29 19 LYS B O 1
ATOM 4470 N N . ASN B 1 20 ? 26.301 45.997 -20.483 1.00 42.22 20 ASN B N 1
ATOM 4471 C CA . ASN B 1 20 ? 25.777 46.638 -21.683 1.00 39.61 20 ASN B CA 1
ATOM 4472 C C . ASN B 1 20 ? 25.401 45.623 -22.757 1.00 46.56 20 ASN B C 1
ATOM 4473 O O . ASN B 1 20 ? 25.463 45.904 -23.951 1.00 47.68 20 ASN B O 1
ATOM 4484 N N . GLY B 1 21 ? 25.007 44.435 -22.318 1.00 41.19 21 GLY B N 1
ATOM 4485 C CA . GLY B 1 21 ? 24.472 43.431 -23.214 1.00 37.46 21 GLY B CA 1
ATOM 4486 C C . GLY B 1 21 ? 25.514 42.907 -24.177 1.00 46.97 21 GLY B C 1
ATOM 4487 O O . GLY B 1 21 ? 25.166 42.334 -25.206 1.00 42.21 21 GLY B O 1
ATOM 4491 N N . GLU B 1 22 ? 26.794 43.088 -23.854 1.00 43.62 22 GLU B N 1
ATOM 4492 C CA . GLU B 1 22 ? 27.840 42.719 -24.803 1.00 47.24 22 GLU B CA 1
ATOM 4493 C C . GLU B 1 22 ? 29.137 42.199 -24.177 1.00 40.45 22 GLU B C 1
ATOM 4494 O O . GLU B 1 22 ? 29.860 41.440 -24.813 1.00 46.01 22 GLU B O 1
ATOM 4506 N N . ASP B 1 23 ? 29.448 42.625 -22.956 1.00 40.13 23 ASP B N 1
ATOM 4507 C CA . ASP B 1 23 ? 30.702 42.246 -22.312 1.00 39.47 23 ASP B CA 1
ATOM 4508 C C . ASP B 1 23 ? 30.481 41.444 -21.030 1.00 37.12 23 ASP B C 1
ATOM 4509 O O . ASP B 1 23 ? 29.899 41.939 -20.077 1.00 38.30 23 ASP B O 1
ATOM 4518 N N . ILE B 1 24 ? 30.972 40.216 -20.998 1.00 40.50 24 ILE B N 1
ATOM 4519 C CA . ILE B 1 24 ? 30.910 39.418 -19.778 1.00 42.43 24 ILE B CA 1
ATOM 4520 C C . ILE B 1 24 ? 31.987 39.911 -18.822 1.00 42.05 24 ILE B C 1
ATOM 4521 O O . ILE B 1 24 ? 33.175 39.796 -19.114 1.00 50.38 24 ILE B O 1
ATOM 4537 N N . VAL B 1 25 ? 31.583 40.467 -17.685 1.00 34.51 25 VAL B N 1
ATOM 4538 C CA . VAL B 1 25 ? 32.565 40.987 -16.740 1.00 37.43 25 VAL B CA 1
ATOM 4539 C C . VAL B 1 25 ? 32.830 40.007 -15.595 1.00 45.09 25 VAL B C 1
ATOM 4540 O O . VAL B 1 25 ? 33.846 40.118 -14.908 1.00 46.02 25 VAL B O 1
ATOM 4553 N N . ALA B 1 26 ? 31.936 39.036 -15.407 1.00 39.35 26 ALA B N 1
ATOM 4554 C CA . ALA B 1 26 ? 32.140 38.002 -14.395 1.00 42.04 26 ALA B CA 1
ATOM 4555 C C . ALA B 1 26 ? 31.330 36.750 -14.708 1.00 41.74 26 ALA B C 1
ATOM 4556 O O . ALA B 1 26 ? 30.195 36.828 -15.174 1.00 35.91 26 ALA B O 1
ATOM 4563 N N . SER B 1 27 ? 31.923 35.588 -14.465 1.00 35.37 27 SER B N 1
ATOM 4564 C CA . SER B 1 27 ? 31.199 34.333 -14.597 1.00 36.32 27 SER B CA 1
ATOM 4565 C C . SER B 1 27 ? 31.678 33.395 -13.506 1.00 46.65 27 SER B C 1
ATOM 4566 O O . SER B 1 27 ? 32.823 33.489 -13.057 1.00 41.95 27 SER B O 1
ATOM 4574 N N . GLU B 1 28 ? 30.801 32.501 -13.064 1.00 35.84 28 GLU B N 1
ATOM 4575 C CA . GLU B 1 28 ? 31.116 31.623 -11.951 1.00 48.49 28 GLU B CA 1
ATOM 4576 C C . GLU B 1 28 ? 30.306 30.349 -12.068 1.00 35.13 28 GLU B C 1
ATOM 4577 O O . GLU B 1 28 ? 29.133 30.382 -12.431 1.00 31.47 28 GLU B O 1
ATOM 4589 N N . THR B 1 29 ? 30.952 29.231 -11.771 1.00 31.64 29 THR B N 1
ATOM 4590 C CA . THR B 1 29 ? 30.299 27.933 -11.752 1.00 34.74 29 THR B CA 1
ATOM 4591 C C . THR B 1 29 ? 30.592 27.259 -10.427 1.00 42.08 29 THR B C 1
ATOM 4592 O O . THR B 1 29 ? 31.745 27.184 -9.993 1.00 37.09 29 THR B O 1
ATOM 4603 N N . ILE B 1 30 ? 29.529 26.797 -9.782 1.00 31.66 30 ILE B N 1
ATOM 4604 C CA . ILE B 1 30 ? 29.608 26.045 -8.539 1.00 39.52 30 ILE B CA 1
ATOM 4605 C C . ILE B 1 30 ? 28.951 24.706 -8.821 1.00 41.29 30 ILE B C 1
ATOM 4606 O O . ILE B 1 30 ? 27.812 24.670 -9.289 1.00 32.81 30 ILE B O 1
ATOM 4622 N N A SER B 1 31 ? 29.658 23.614 -8.536 0.46 35.74 31 SER B N 1
ATOM 4623 N N B SER B 1 31 ? 29.662 23.617 -8.542 0.54 34.41 31 SER B N 1
ATOM 4624 C CA A SER B 1 31 ? 29.163 22.269 -8.831 0.46 40.82 31 SER B CA 1
ATOM 4625 C CA B SER B 1 31 ? 29.164 22.276 -8.838 0.54 40.83 31 SER B CA 1
ATOM 4626 C C A SER B 1 31 ? 28.125 21.789 -7.825 0.46 38.06 31 SER B C 1
ATOM 4627 C C B SER B 1 31 ? 28.140 21.798 -7.812 0.54 37.77 31 SER B C 1
ATOM 4628 O O A SER B 1 31 ? 28.197 20.662 -7.330 0.46 41.21 31 SER B O 1
ATOM 4629 O O B SER B 1 31 ? 28.237 20.683 -7.293 0.54 41.82 31 SER B O 1
ATOM 4644 N N . SER B 1 32 ? 27.161 22.651 -7.526 1.00 36.93 32 SER B N 1
ATOM 4645 C CA . SER B 1 32 ? 25.990 22.278 -6.742 1.00 35.67 32 SER B CA 1
ATOM 4646 C C . SER B 1 32 ? 24.788 22.903 -7.452 1.00 35.90 32 SER B C 1
ATOM 4647 O O . SER B 1 32 ? 24.750 24.115 -7.663 1.00 40.73 32 SER B O 1
ATOM 4656 N N . GLY B 1 33 ? 23.821 22.084 -7.847 1.00 39.32 33 GLY B N 1
ATOM 4657 C CA . GLY B 1 33 ? 22.708 22.588 -8.628 1.00 39.37 33 GLY B CA 1
ATOM 4658 C C . GLY B 1 33 ? 21.444 22.797 -7.819 1.00 42.38 33 GLY B C 1
ATOM 4659 O O . GLY B 1 33 ? 21.467 23.278 -6.682 1.00 40.02 33 GLY B O 1
ATOM 4663 N N . THR B 1 34 ? 20.325 22.439 -8.431 1.00 44.88 34 THR B N 1
ATOM 4664 C CA . THR B 1 34 ? 19.026 22.508 -7.783 1.00 53.96 34 THR B CA 1
ATOM 4665 C C . THR B 1 34 ? 19.075 21.880 -6.390 1.00 57.54 34 THR B C 1
ATOM 4666 O O . THR B 1 34 ? 19.653 20.806 -6.203 1.00 46.87 34 THR B O 1
ATOM 4677 N N . GLY B 1 35 ? 18.482 22.561 -5.415 1.00 64.99 35 GLY B N 1
ATOM 4678 C CA . GLY B 1 35 ? 18.325 22.003 -4.082 1.00 70.05 35 GLY B CA 1
ATOM 4679 C C . GLY B 1 35 ? 19.525 22.184 -3.173 1.00 70.32 35 GLY B C 1
ATOM 4680 O O . GLY B 1 35 ? 19.638 21.510 -2.147 1.00 70.95 35 GLY B O 1
ATOM 4684 N N . THR B 1 36 ? 20.425 23.090 -3.538 1.00 55.19 36 THR B N 1
ATOM 4685 C CA . THR B 1 36 ? 21.587 23.364 -2.704 1.00 53.19 36 THR B CA 1
ATOM 4686 C C . THR B 1 36 ? 21.857 24.863 -2.640 1.00 55.75 36 THR B C 1
ATOM 4687 O O . THR B 1 36 ? 21.122 25.661 -3.228 1.00 51.06 36 THR B O 1
ATOM 4698 N N . THR B 1 37 ? 22.910 25.241 -1.921 1.00 51.57 37 THR B N 1
ATOM 4699 C CA . THR B 1 37 ? 23.280 26.646 -1.783 1.00 46.53 37 THR B CA 1
ATOM 4700 C C . THR B 1 37 ? 24.074 27.148 -2.985 1.00 45.90 37 THR B C 1
ATOM 4701 O O . THR B 1 37 ? 24.544 28.289 -2.993 1.00 44.46 37 THR B O 1
ATOM 4712 N N . GLY B 1 38 ? 24.225 26.296 -3.995 1.00 45.10 38 GLY B N 1
ATOM 4713 C CA . GLY B 1 38 ? 25.023 26.632 -5.160 1.00 34.53 38 GLY B CA 1
ATOM 4714 C C . GLY B 1 38 ? 24.650 27.973 -5.759 1.00 42.88 38 GLY B C 1
ATOM 4715 O O . GLY B 1 38 ? 25.526 28.785 -6.048 1.00 44.92 38 GLY B O 1
ATOM 4719 N N . PRO B 1 39 ? 23.349 28.208 -5.976 1.00 42.69 39 PRO B N 1
ATOM 4720 C CA . PRO B 1 39 ? 22.921 29.501 -6.527 1.00 42.69 39 PRO B CA 1
ATOM 4721 C C . PRO B 1 39 ? 23.384 30.680 -5.672 1.00 47.15 39 PRO B C 1
ATOM 4722 O O . PRO B 1 39 ? 23.935 31.641 -6.203 1.00 44.53 39 PRO B O 1
ATOM 4733 N N . SER B 1 40 ? 23.171 30.602 -4.363 1.00 42.65 40 SER B N 1
ATOM 4734 C CA . SER B 1 40 ? 23.601 31.662 -3.463 1.00 46.72 40 SER B CA 1
ATOM 4735 C C . SER B 1 40 ? 25.104 31.908 -3.534 1.00 56.71 40 SER B C 1
ATOM 4736 O O . SER B 1 40 ? 25.554 33.050 -3.475 1.00 59.41 40 SER B O 1
ATOM 4744 N N . ARG B 1 41 ? 25.875 30.832 -3.638 1.00 54.94 41 ARG B N 1
ATOM 4745 C CA . ARG B 1 41 ? 27.329 30.929 -3.662 1.00 49.27 41 ARG B CA 1
ATOM 4746 C C . ARG B 1 41 ? 27.814 31.513 -4.983 1.00 50.79 41 ARG B C 1
ATOM 4747 O O . ARG B 1 41 ? 28.796 32.249 -5.023 1.00 41.58 41 ARG B O 1
ATOM 4768 N N . VAL B 1 42 ? 27.131 31.179 -6.073 1.00 51.10 42 VAL B N 1
ATOM 4769 C CA . VAL B 1 42 ? 27.457 31.776 -7.359 1.00 46.09 42 VAL B CA 1
ATOM 4770 C C . VAL B 1 42 ? 27.293 33.292 -7.273 1.00 40.53 42 VAL B C 1
ATOM 4771 O O . VAL B 1 42 ? 28.148 34.043 -7.741 1.00 42.05 42 VAL B O 1
ATOM 4784 N N . LEU B 1 43 ? 26.204 33.734 -6.648 1.00 34.91 43 LEU B N 1
ATOM 4785 C CA . LEU B 1 43 ? 25.903 35.152 -6.535 1.00 43.01 43 LEU B CA 1
ATOM 4786 C C . LEU B 1 43 ? 26.998 35.830 -5.739 1.00 58.28 43 LEU B C 1
ATOM 4787 O O . LEU B 1 43 ? 27.602 36.796 -6.197 1.00 49.15 43 LEU B O 1
ATOM 4803 N N . GLU B 1 44 ? 27.239 35.315 -4.538 1.00 81.34 44 GLU B N 1
ATOM 4804 C CA . GLU B 1 44 ? 28.289 35.822 -3.667 1.00 101.44 44 GLU B CA 1
ATOM 4805 C C . GLU B 1 44 ? 29.564 36.082 -4.453 1.00 100.10 44 GLU B C 1
ATOM 4806 O O . GLU B 1 44 ? 30.203 37.116 -4.284 1.00 102.82 44 GLU B O 1
ATOM 4818 N N . LYS B 1 45 ? 29.924 35.139 -5.317 1.00 92.18 45 LYS B N 1
ATOM 4819 C CA . LYS B 1 45 ? 31.196 35.198 -6.030 1.00 88.76 45 LYS B CA 1
ATOM 4820 C C . LYS B 1 45 ? 31.187 36.183 -7.198 1.00 76.50 45 LYS B C 1
ATOM 4821 O O . LYS B 1 45 ? 32.199 36.831 -7.467 1.00 66.13 45 LYS B O 1
ATOM 4840 N N . LEU B 1 46 ? 30.056 36.294 -7.891 1.00 65.90 46 LEU B N 1
ATOM 4841 C CA . LEU B 1 46 ? 29.930 37.260 -8.976 1.00 54.13 46 LEU B CA 1
ATOM 4842 C C . LEU B 1 46 ? 30.040 38.661 -8.407 1.00 58.88 46 LEU B C 1
ATOM 4843 O O . LEU B 1 46 ? 30.615 39.556 -9.027 1.00 52.98 46 LEU B O 1
ATOM 4859 N N . TYR B 1 47 ? 29.483 38.839 -7.217 1.00 41.49 47 TYR B N 1
ATOM 4860 C CA . TYR B 1 47 ? 29.506 40.132 -6.545 1.00 59.74 47 TYR B CA 1
ATOM 4861 C C . TYR B 1 47 ? 30.893 40.481 -6.028 1.00 77.03 47 TYR B C 1
ATOM 4862 O O . TYR B 1 47 ? 31.338 41.615 -6.165 1.00 66.86 47 TYR B O 1
ATOM 4880 N N . GLY B 1 48 ? 31.569 39.514 -5.422 1.00 107.26 48 GLY B N 1
ATOM 4881 C CA . GLY B 1 48 ? 32.913 39.737 -4.929 1.00 127.84 48 GLY B CA 1
ATOM 4882 C C . GLY B 1 48 ? 33.857 40.024 -6.076 1.00 133.63 48 GLY B C 1
ATOM 4883 O O . GLY B 1 48 ? 34.744 40.871 -5.973 1.00 142.27 48 GLY B O 1
ATOM 4887 N N . LYS B 1 49 ? 33.650 39.321 -7.183 1.00 123.56 49 LYS B N 1
ATOM 4888 C CA . LYS B 1 49 ? 34.529 39.422 -8.338 1.00 116.88 49 LYS B CA 1
ATOM 4889 C C . LYS B 1 49 ? 34.396 40.770 -9.044 1.00 104.49 49 LYS B C 1
ATOM 4890 O O . LYS B 1 49 ? 35.362 41.268 -9.619 1.00 112.28 49 LYS B O 1
ATOM 4909 N N . THR B 1 50 ? 33.208 41.364 -8.995 1.00 76.61 50 THR B N 1
ATOM 4910 C CA . THR B 1 50 ? 32.955 42.609 -9.716 1.00 67.14 50 THR B CA 1
ATOM 4911 C C . THR B 1 50 ? 32.985 43.838 -8.818 1.00 72.41 50 THR B C 1
ATOM 4912 O O . THR B 1 50 ? 33.253 44.942 -9.286 1.00 63.35 50 THR B O 1
ATOM 4923 N N . GLY B 1 51 ? 32.686 43.648 -7.539 1.00 77.36 51 GLY B N 1
ATOM 4924 C CA . GLY B 1 51 ? 32.514 44.760 -6.623 1.00 85.27 51 GLY B CA 1
ATOM 4925 C C . GLY B 1 51 ? 31.099 45.312 -6.655 1.00 81.99 51 GLY B C 1
ATOM 4926 O O . GLY B 1 51 ? 30.752 46.200 -5.877 1.00 85.93 51 GLY B O 1
ATOM 4930 N N . LEU B 1 52 ? 30.276 44.789 -7.559 1.00 58.08 52 LEU B N 1
ATOM 4931 C CA . LEU B 1 52 ? 28.887 45.224 -7.673 1.00 60.64 52 LEU B CA 1
ATOM 4932 C C . LEU B 1 52 ? 28.025 44.557 -6.600 1.00 67.55 52 LEU B C 1
ATOM 4933 O O . LEU B 1 52 ? 28.499 43.707 -5.845 1.00 72.82 52 LEU B O 1
ATOM 4949 N N . ALA B 1 53 ? 26.755 44.944 -6.546 1.00 69.68 53 ALA B N 1
ATOM 4950 C CA . ALA B 1 53 ? 25.797 44.370 -5.607 1.00 75.69 53 ALA B CA 1
ATOM 4951 C C . ALA B 1 53 ? 24.442 44.264 -6.292 1.00 71.69 53 ALA B C 1
ATOM 4952 O O . ALA B 1 53 ? 24.279 44.739 -7.413 1.00 66.66 53 ALA B O 1
ATOM 4959 N N . ARG B 1 54 ? 23.473 43.650 -5.620 1.00 80.78 54 ARG B N 1
ATOM 4960 C CA . ARG B 1 54 ? 22.163 43.404 -6.219 1.00 81.85 54 ARG B CA 1
ATOM 4961 C C . ARG B 1 54 ? 21.560 44.677 -6.804 1.00 76.79 54 ARG B C 1
ATOM 4962 O O . ARG B 1 54 ? 20.891 44.637 -7.837 1.00 61.41 54 ARG B O 1
ATOM 4983 N N . GLU B 1 55 ? 21.806 45.802 -6.140 1.00 81.24 55 GLU B N 1
ATOM 4984 C CA . GLU B 1 55 ? 21.231 47.083 -6.537 1.00 85.34 55 GLU B CA 1
ATOM 4985 C C . GLU B 1 55 ? 21.751 47.536 -7.898 1.00 72.15 55 GLU B C 1
ATOM 4986 O O . GLU B 1 55 ? 21.062 48.249 -8.628 1.00 64.77 55 GLU B O 1
ATOM 4998 N N . ASP B 1 56 ? 22.970 47.122 -8.224 1.00 61.68 56 ASP B N 1
ATOM 4999 C CA . ASP B 1 56 ? 23.632 47.530 -9.460 1.00 58.96 56 ASP B CA 1
ATOM 5000 C C . ASP B 1 56 ? 23.190 46.700 -10.662 1.00 54.58 56 ASP B C 1
ATOM 5001 O O . ASP B 1 56 ? 23.526 47.023 -11.803 1.00 50.96 56 ASP B O 1
ATOM 5010 N N . ILE B 1 57 ? 22.443 45.635 -10.396 1.00 46.74 57 ILE B N 1
ATOM 5011 C CA . ILE B 1 57 ? 21.978 44.706 -11.434 1.00 46.64 57 ILE B CA 1
ATOM 5012 C C . ILE B 1 57 ? 20.577 45.087 -11.897 1.00 50.53 57 ILE B C 1
ATOM 5013 O O . ILE B 1 57 ? 19.600 44.873 -11.173 1.00 50.72 57 ILE B O 1
ATOM 5029 N N . LYS B 1 58 ? 20.461 45.648 -13.096 1.00 48.29 58 LYS B N 1
ATOM 5030 C CA . LYS B 1 58 ? 19.165 46.145 -13.542 1.00 49.34 58 LYS B CA 1
ATOM 5031 C C . LYS B 1 58 ? 18.144 45.021 -13.712 1.00 48.04 58 LYS B C 1
ATOM 5032 O O . LYS B 1 58 ? 17.003 45.150 -13.273 1.00 45.30 58 LYS B O 1
ATOM 5051 N N . LYS B 1 59 ? 18.545 43.920 -14.344 1.00 41.09 59 LYS B N 1
ATOM 5052 C CA . LYS B 1 59 ? 17.628 42.804 -14.554 1.00 44.15 59 LYS B CA 1
ATOM 5053 C C . LYS B 1 59 ? 18.349 41.476 -14.359 1.00 39.54 59 LYS B C 1
ATOM 5054 O O . LYS B 1 59 ? 19.525 41.352 -14.694 1.00 38.69 59 LYS B O 1
ATOM 5073 N N . VAL B 1 60 ? 17.628 40.493 -13.824 1.00 37.05 60 VAL B N 1
ATOM 5074 C CA . VAL B 1 60 ? 18.133 39.130 -13.652 1.00 35.58 60 VAL B CA 1
ATOM 5075 C C . VAL B 1 60 ? 17.183 38.114 -14.296 1.00 37.79 60 VAL B C 1
ATOM 5076 O O . VAL B 1 60 ? 15.964 38.195 -14.123 1.00 36.89 60 VAL B O 1
ATOM 5089 N N . VAL B 1 61 ? 17.728 37.141 -15.019 1.00 27.55 61 VAL B N 1
ATOM 5090 C CA . VAL B 1 61 ? 16.904 36.075 -15.560 1.00 31.56 61 VAL B CA 1
ATOM 5091 C C . VAL B 1 61 ? 17.509 34.778 -15.093 1.00 37.67 61 VAL B C 1
ATOM 5092 O O . VAL B 1 61 ? 18.725 34.619 -15.117 1.00 31.03 61 VAL B O 1
ATOM 5105 N N . VAL B 1 62 ? 16.657 33.871 -14.633 1.00 28.83 62 VAL B N 1
ATOM 5106 C CA . VAL B 1 62 ? 17.093 32.542 -14.239 1.00 28.63 62 VAL B CA 1
ATOM 5107 C C . VAL B 1 62 ? 16.573 31.486 -15.227 1.00 29.93 62 VAL B C 1
ATOM 5108 O O . VAL B 1 62 ? 15.483 31.616 -15.789 1.00 26.32 62 VAL B O 1
ATOM 5121 N N . THR B 1 63 ? 17.376 30.456 -15.443 1.00 25.19 63 THR B N 1
ATOM 5122 C CA . THR B 1 63 ? 17.019 29.361 -16.349 1.00 26.56 63 THR B CA 1
ATOM 5123 C C . THR B 1 63 ? 17.475 28.033 -15.742 1.00 27.27 63 THR B C 1
ATOM 5124 O O . THR B 1 63 ? 18.028 28.005 -14.636 1.00 25.16 63 THR B O 1
ATOM 5135 N N . GLY B 1 64 ? 17.241 26.942 -16.459 1.00 22.79 64 GLY B N 1
ATOM 5136 C CA . GLY B 1 64 ? 17.642 25.618 -15.999 1.00 19.83 64 GLY B CA 1
ATOM 5137 C C . GLY B 1 64 ? 16.592 24.870 -15.195 1.00 26.63 64 GLY B C 1
ATOM 5138 O O . GLY B 1 64 ? 15.502 25.378 -14.917 1.00 25.65 64 GLY B O 1
ATOM 5142 N N . TYR B 1 65 ? 16.951 23.647 -14.810 1.00 24.21 65 TYR B N 1
ATOM 5143 C CA . TYR B 1 65 ? 16.046 22.735 -14.116 1.00 26.74 65 TYR B CA 1
ATOM 5144 C C . TYR B 1 65 ? 15.467 23.371 -12.859 1.00 30.60 65 TYR B C 1
ATOM 5145 O O . TYR B 1 65 ? 14.290 23.186 -12.556 1.00 30.08 65 TYR B O 1
ATOM 5163 N N . GLY B 1 66 ? 16.283 24.136 -12.135 1.00 28.15 66 GLY B N 1
ATOM 5164 C CA . GLY B 1 66 ? 15.861 24.719 -10.868 1.00 27.65 66 GLY B CA 1
ATOM 5165 C C . GLY B 1 66 ? 15.291 26.132 -10.921 1.00 29.48 66 GLY B C 1
ATOM 5166 O O . GLY B 1 66 ? 15.143 26.790 -9.886 1.00 31.69 66 GLY B O 1
ATOM 5170 N N . ARG B 1 67 ? 14.943 26.599 -12.117 1.00 31.24 67 ARG B N 1
ATOM 5171 C CA . ARG B 1 67 ? 14.588 27.999 -12.315 1.00 29.01 67 ARG B CA 1
ATOM 5172 C C . ARG B 1 67 ? 13.281 28.410 -11.619 1.00 35.63 67 ARG B C 1
ATOM 5173 O O . ARG B 1 67 ? 13.166 29.527 -11.131 1.00 34.78 67 ARG B O 1
ATOM 5194 N N . MET B 1 68 ? 12.293 27.520 -11.577 1.00 33.79 68 MET B N 1
ATOM 5195 C CA . MET B 1 68 ? 11.013 27.877 -10.956 1.00 39.62 68 MET B CA 1
ATOM 5196 C C . MET B 1 68 ? 11.113 27.817 -9.436 1.00 48.96 68 MET B C 1
ATOM 5197 O O . MET B 1 68 ? 10.252 28.334 -8.729 1.00 48.76 68 MET B O 1
ATOM 5211 N N . ASN B 1 69 ? 12.169 27.186 -8.937 1.00 36.91 69 ASN B N 1
ATOM 5212 C CA . ASN B 1 69 ? 12.424 27.152 -7.502 1.00 50.48 69 ASN B CA 1
ATOM 5213 C C . ASN B 1 69 ? 13.137 28.418 -7.027 1.00 49.96 69 ASN B C 1
ATOM 5214 O O . ASN B 1 69 ? 13.350 28.606 -5.834 1.00 59.69 69 ASN B O 1
ATOM 5225 N N . TYR B 1 70 ? 13.499 29.287 -7.967 1.00 48.76 70 TYR B N 1
ATOM 5226 C CA . TYR B 1 70 ? 14.231 30.510 -7.649 1.00 42.55 70 TYR B CA 1
ATOM 5227 C C . TYR B 1 70 ? 13.299 31.720 -7.738 1.00 47.31 70 TYR B C 1
ATOM 5228 O O . TYR B 1 70 ? 12.671 31.943 -8.766 1.00 43.02 70 TYR B O 1
ATOM 5246 N N . SER B 1 71 ? 13.202 32.500 -6.663 1.00 41.97 71 SER B N 1
ATOM 5247 C CA . SER B 1 71 ? 12.182 33.544 -6.590 1.00 53.71 71 SER B CA 1
ATOM 5248 C C . SER B 1 71 ? 12.729 34.970 -6.667 1.00 61.43 71 SER B C 1
ATOM 5249 O O . SER B 1 71 ? 11.984 35.930 -6.470 1.00 62.83 71 SER B O 1
ATOM 5257 N N . ASP B 1 72 ? 14.017 35.116 -6.962 1.00 59.96 72 ASP B N 1
ATOM 5258 C CA . ASP B 1 72 ? 14.644 36.435 -6.955 1.00 61.82 72 ASP B CA 1
ATOM 5259 C C . ASP B 1 72 ? 14.991 36.945 -8.352 1.00 55.80 72 ASP B C 1
ATOM 5260 O O . ASP B 1 72 ? 15.865 37.799 -8.494 1.00 52.85 72 ASP B O 1
ATOM 5269 N N . ALA B 1 73 ? 14.314 36.429 -9.376 1.00 51.07 73 ALA B N 1
ATOM 5270 C CA . ALA B 1 73 ? 14.585 36.841 -10.753 1.00 45.85 73 ALA B CA 1
ATOM 5271 C C . ALA B 1 73 ? 13.420 37.613 -11.361 1.00 43.09 73 ALA B C 1
ATOM 5272 O O . ALA B 1 73 ? 12.272 37.463 -10.950 1.00 42.57 73 ALA B O 1
ATOM 5279 N N . ASP B 1 74 ? 13.717 38.446 -12.349 1.00 38.34 74 ASP B N 1
ATOM 5280 C CA . ASP B 1 74 ? 12.668 39.180 -13.044 1.00 43.40 74 ASP B CA 1
ATOM 5281 C C . ASP B 1 74 ? 11.879 38.251 -13.969 1.00 45.93 74 ASP B C 1
ATOM 5282 O O . ASP B 1 74 ? 10.658 38.360 -14.071 1.00 46.26 74 ASP B O 1
ATOM 5291 N N . LYS B 1 75 ? 12.577 37.339 -14.643 1.00 37.37 75 LYS B N 1
ATOM 5292 C CA . LYS B 1 75 ? 11.915 36.315 -15.438 1.00 39.19 75 LYS B CA 1
ATOM 5293 C C . LYS B 1 75 ? 12.608 34.976 -15.272 1.00 35.02 75 LYS B C 1
ATOM 5294 O O . LYS B 1 75 ? 13.798 34.901 -14.987 1.00 35.01 75 LYS B O 1
ATOM 5313 N N . GLN B 1 76 ? 11.830 33.925 -15.428 1.00 29.94 76 GLN B N 1
ATOM 5314 C CA . GLN B 1 76 ? 12.359 32.576 -15.512 1.00 29.75 76 GLN B CA 1
ATOM 5315 C C . GLN B 1 76 ? 12.116 32.100 -16.928 1.00 37.25 76 GLN B C 1
ATOM 5316 O O . GLN B 1 76 ? 10.968 32.086 -17.386 1.00 38.81 76 GLN B O 1
ATOM 5330 N N . ILE B 1 77 ? 13.184 31.718 -17.631 1.00 29.36 77 ILE B N 1
ATOM 5331 C CA . ILE B 1 77 ? 13.064 31.362 -19.041 1.00 25.48 77 ILE B CA 1
ATOM 5332 C C . ILE B 1 77 ? 13.648 29.989 -19.344 1.00 28.45 77 ILE B C 1
ATOM 5333 O O . ILE B 1 77 ? 14.660 29.588 -18.776 1.00 23.70 77 ILE B O 1
ATOM 5349 N N . SER B 1 78 ? 12.973 29.271 -20.240 1.00 23.80 78 SER B N 1
ATOM 5350 C CA . SER B 1 78 ? 13.438 27.995 -20.784 1.00 22.25 78 SER B CA 1
ATOM 5351 C C . SER B 1 78 ? 14.924 27.948 -21.112 1.00 22.50 78 SER B C 1
ATOM 5352 O O . SER B 1 78 ? 15.454 28.880 -21.743 1.00 21.57 78 SER B O 1
ATOM 5360 N N . GLU B 1 79 ? 15.585 26.872 -20.699 1.00 19.98 79 GLU B N 1
ATOM 5361 C CA . GLU B 1 79 ? 17.002 26.697 -20.996 1.00 22.23 79 GLU B CA 1
ATOM 5362 C C . GLU B 1 79 ? 17.217 26.396 -22.471 1.00 19.98 79 GLU B C 1
ATOM 5363 O O . GLU B 1 79 ? 18.330 26.544 -22.981 1.00 20.79 79 GLU B O 1
ATOM 5375 N N . LEU B 1 80 ? 16.179 25.962 -23.178 1.00 21.89 80 LEU B N 1
ATOM 5376 C CA . LEU B 1 80 ? 16.357 25.789 -24.621 1.00 23.50 80 LEU B CA 1
ATOM 5377 C C . LEU B 1 80 ? 16.597 27.175 -25.221 1.00 23.78 80 LEU B C 1
ATOM 5378 O O . LEU B 1 80 ? 17.519 27.382 -26.017 1.00 23.76 80 LEU B O 1
ATOM 5394 N N . SER B 1 81 ? 15.751 28.133 -24.847 1.00 21.98 81 SER B N 1
ATOM 5395 C CA . SER B 1 81 ? 15.866 29.493 -25.355 1.00 20.06 81 SER B CA 1
ATOM 5396 C C . SER B 1 81 ? 17.180 30.133 -24.927 1.00 24.27 81 SER B C 1
ATOM 5397 O O . SER B 1 81 ? 17.848 30.786 -25.728 1.00 24.01 81 SER B O 1
ATOM 5405 N N . CYS B 1 82 ? 17.535 29.957 -23.657 1.00 20.00 82 CYS B N 1
ATOM 5406 C CA . CYS B 1 82 ? 18.746 30.582 -23.136 1.00 24.27 82 CYS B CA 1
ATOM 5407 C C . CYS B 1 82 ? 20.028 30.022 -23.769 1.00 19.31 82 CYS B C 1
ATOM 5408 O O . CYS B 1 82 ? 20.900 30.788 -24.140 1.00 21.24 82 CYS B O 1
ATOM 5416 N N . HIS B 1 83 ? 20.169 28.704 -23.881 1.00 20.82 83 HIS B N 1
ATOM 5417 C CA . HIS B 1 83 ? 21.356 28.156 -24.544 1.00 18.25 83 HIS B CA 1
ATOM 5418 C C . HIS B 1 83 ? 21.408 28.604 -25.988 1.00 20.82 83 HIS B C 1
ATOM 5419 O O . HIS B 1 83 ? 22.478 28.951 -26.481 1.00 21.80 83 HIS B O 1
ATOM 5434 N N . ALA B 1 84 ? 20.269 28.591 -26.682 1.00 19.66 84 ALA B N 1
ATOM 5435 C CA . ALA B 1 84 ? 20.260 29.055 -28.073 1.00 21.14 84 ALA B CA 1
ATOM 5436 C C . ALA B 1 84 ? 20.739 30.506 -28.160 1.00 26.59 84 ALA B C 1
ATOM 5437 O O . ALA B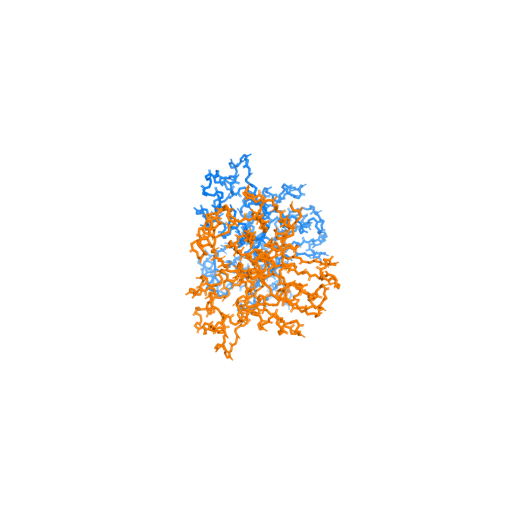 1 84 ? 21.549 30.849 -29.022 1.00 23.19 84 ALA B O 1
ATOM 5444 N N . ARG B 1 85 ? 20.236 31.357 -27.269 1.00 22.68 85 ARG B N 1
ATOM 5445 C CA . ARG B 1 85 ? 20.593 32.777 -27.271 1.00 26.90 85 ARG B CA 1
ATOM 5446 C C . ARG B 1 85 ? 22.076 32.971 -26.994 1.00 22.42 85 ARG B C 1
ATOM 5447 O O . ARG B 1 85 ? 22.756 33.783 -27.640 1.00 24.74 85 ARG B O 1
ATOM 5468 N N . GLY B 1 86 ? 22.576 32.228 -26.017 1.00 23.74 86 GLY B N 1
ATOM 5469 C CA . GLY B 1 86 ? 23.953 32.358 -25.605 1.00 23.88 86 GLY B CA 1
ATOM 5470 C C . GLY B 1 86 ? 24.877 31.921 -26.714 1.00 23.74 86 GLY B C 1
ATOM 5471 O O . GLY B 1 86 ? 25.837 32.622 -27.036 1.00 24.98 86 GLY B O 1
ATOM 5475 N N . VAL B 1 87 ? 24.589 30.766 -27.304 1.00 22.92 87 VAL B N 1
ATOM 5476 C CA . VAL B 1 87 ? 25.406 30.267 -28.407 1.00 21.63 87 VAL B CA 1
ATOM 5477 C C . VAL B 1 87 ? 25.369 31.196 -29.614 1.00 24.92 87 VAL B C 1
ATOM 5478 O O . VAL B 1 87 ? 26.411 31.488 -30.204 1.00 25.50 87 VAL B O 1
ATOM 5491 N N . ASN B 1 88 ? 24.186 31.653 -30.001 1.00 23.63 88 ASN B N 1
ATOM 5492 C CA . ASN B 1 88 ? 24.083 32.558 -31.147 1.00 23.70 88 ASN B CA 1
ATOM 5493 C C . ASN B 1 88 ? 24.874 33.851 -30.941 1.00 30.00 88 ASN B C 1
ATOM 5494 O O . ASN B 1 88 ? 25.321 34.476 -31.905 1.00 28.78 88 ASN B O 1
ATOM 5505 N N . PHE B 1 89 ? 25.061 34.239 -29.684 1.00 26.20 89 PHE B N 1
ATOM 5506 C CA . PHE B 1 89 ? 25.800 35.460 -29.353 1.00 28.69 89 PHE B CA 1
ATOM 5507 C C . PHE B 1 89 ? 27.287 35.296 -29.665 1.00 31.52 89 PHE B C 1
ATOM 5508 O O . PHE B 1 89 ? 27.966 36.259 -30.071 1.00 31.89 89 PHE B O 1
ATOM 5525 N N . ILE B 1 90 ? 27.784 34.071 -29.487 1.00 30.38 90 ILE B N 1
ATOM 5526 C CA . ILE B 1 90 ? 29.218 33.762 -29.630 1.00 29.22 90 ILE B CA 1
ATOM 5527 C C . ILE B 1 90 ? 29.589 33.217 -31.006 1.00 25.54 90 ILE B C 1
ATOM 5528 O O . ILE B 1 90 ? 30.640 33.550 -31.544 1.00 30.57 90 ILE B O 1
ATOM 5544 N N . ILE B 1 91 ? 28.731 32.377 -31.565 1.00 26.81 91 ILE B N 1
ATOM 5545 C CA . ILE B 1 91 ? 29.061 31.616 -32.763 1.00 27.72 91 ILE B CA 1
ATOM 5546 C C . ILE B 1 91 ? 28.040 31.845 -33.873 1.00 34.20 91 ILE B C 1
ATOM 5547 O O . ILE B 1 91 ? 26.885 31.436 -33.756 1.00 27.60 91 ILE B O 1
ATOM 5563 N N . PRO B 1 92 ? 28.465 32.485 -34.969 1.00 29.47 92 PRO B N 1
ATOM 5564 C CA . PRO B 1 92 ? 27.528 32.733 -36.069 1.00 29.12 92 PRO B CA 1
ATOM 5565 C C . PRO B 1 92 ? 27.114 31.459 -36.777 1.00 26.01 92 PRO B C 1
ATOM 5566 O O . PRO B 1 92 ? 27.851 30.473 -36.751 1.00 28.97 92 PRO B O 1
ATOM 5577 N N . GLU B 1 93 ? 25.932 31.495 -37.387 1.00 27.48 93 GLU B N 1
ATOM 5578 C CA . GLU B 1 93 ? 25.452 30.430 -38.271 1.00 30.25 93 GLU B CA 1
ATOM 5579 C C . GLU B 1 93 ? 25.333 29.066 -37.590 1.00 28.26 93 GLU B C 1
ATOM 5580 O O . GLU B 1 93 ? 25.581 28.026 -38.207 1.00 28.73 93 GLU B O 1
ATOM 5592 N N . THR B 1 94 ? 24.920 29.079 -36.326 1.00 27.48 94 THR B N 1
ATOM 5593 C CA . THR B 1 94 ? 24.713 27.856 -35.568 1.00 23.36 94 THR B CA 1
ATOM 5594 C C . THR B 1 94 ? 23.375 27.245 -35.956 1.00 24.41 94 THR B C 1
ATOM 5595 O O . THR B 1 94 ? 22.346 27.930 -35.934 1.00 30.31 94 THR B O 1
ATOM 5606 N N . ARG B 1 95 ? 23.397 25.974 -36.328 1.00 23.89 95 ARG B N 1
ATOM 5607 C CA . ARG B 1 95 ? 22.174 25.273 -36.694 1.00 24.81 95 ARG B CA 1
ATOM 5608 C C . ARG B 1 95 ? 21.910 24.060 -35.817 1.00 26.31 95 ARG B C 1
ATOM 5609 O O . ARG B 1 95 ? 20.771 23.612 -35.727 1.00 24.71 95 ARG B O 1
ATOM 5630 N N . THR B 1 96 ? 22.944 23.519 -35.164 1.00 19.22 96 THR B N 1
ATOM 5631 C CA . THR B 1 96 ? 22.756 22.398 -34.248 1.00 20.87 96 THR B CA 1
ATOM 5632 C C . THR B 1 96 ? 23.472 22.694 -32.936 1.00 21.52 96 THR B C 1
ATOM 5633 O O . THR B 1 96 ? 24.643 23.064 -32.937 1.00 22.79 96 THR B O 1
ATOM 5644 N N . ILE B 1 97 ? 22.759 22.566 -31.819 1.00 19.23 97 ILE B N 1
ATOM 5645 C CA . ILE B 1 97 ? 23.381 22.722 -30.517 1.00 18.82 97 ILE B CA 1
ATOM 5646 C C . ILE B 1 97 ? 23.206 21.442 -29.734 1.00 22.80 97 ILE B C 1
ATOM 5647 O O . ILE B 1 97 ? 22.099 20.901 -29.645 1.00 20.34 97 ILE B O 1
ATOM 5663 N N . ILE B 1 98 ? 24.311 20.951 -29.180 1.00 17.96 98 ILE B N 1
ATOM 5664 C CA . ILE B 1 98 ? 24.314 19.719 -28.403 1.00 18.20 98 ILE B CA 1
ATOM 5665 C C . ILE B 1 98 ? 24.699 20.122 -26.997 1.00 18.99 98 ILE B C 1
ATOM 5666 O O . ILE B 1 98 ? 25.841 20.549 -26.772 1.00 19.92 98 ILE B O 1
ATOM 5682 N N . ASP B 1 99 ? 23.745 20.028 -26.073 1.00 16.17 99 ASP B N 1
ATOM 5683 C CA . ASP B 1 99 ? 23.932 20.434 -24.691 1.00 15.79 99 ASP B CA 1
ATOM 5684 C C . ASP B 1 99 ? 24.006 19.168 -23.857 1.00 20.22 99 ASP B C 1
ATOM 5685 O O . ASP B 1 99 ? 22.997 18.548 -23.600 1.00 17.79 99 ASP B O 1
ATOM 5694 N N . ILE B 1 100 ? 25.208 18.785 -23.442 1.00 20.00 100 ILE B N 1
ATOM 5695 C CA . ILE B 1 100 ? 25.320 17.639 -22.552 1.00 18.41 100 ILE B CA 1
ATOM 5696 C C . ILE B 1 100 ? 25.534 18.126 -21.128 1.00 20.47 100 ILE B C 1
ATOM 5697 O O . ILE B 1 100 ? 26.593 18.677 -20.804 1.00 20.20 100 ILE B O 1
ATOM 5713 N N . GLY B 1 101 ? 24.519 17.931 -20.290 1.00 19.25 101 GLY B N 1
ATOM 5714 C CA . GLY B 1 101 ? 24.583 18.360 -18.913 1.00 18.88 101 GLY B CA 1
ATOM 5715 C C . GLY B 1 101 ? 24.700 17.209 -17.948 1.00 19.01 101 GLY B C 1
ATOM 5716 O O . GLY B 1 101 ? 25.042 16.095 -18.349 1.00 24.67 101 GLY B O 1
ATOM 5720 N N . GLY B 1 102 ? 24.426 17.483 -16.681 1.00 22.42 102 GLY B N 1
ATOM 5721 C CA . GLY B 1 102 ? 24.542 16.489 -15.634 1.00 24.44 102 GLY B CA 1
ATOM 5722 C C . GLY B 1 102 ? 23.420 15.470 -15.560 1.00 24.13 102 GLY B C 1
ATOM 5723 O O . GLY B 1 102 ? 23.613 14.415 -14.961 1.00 22.88 102 GLY B O 1
ATOM 5727 N N . GLN B 1 103 ? 22.242 15.748 -16.116 1.00 20.06 103 GLN B N 1
ATOM 5728 C CA . GLN B 1 103 ? 21.183 14.743 -16.049 1.00 21.54 103 GLN B CA 1
ATOM 5729 C C . GLN B 1 103 ? 20.498 14.513 -17.380 1.00 23.93 103 GLN B C 1
ATOM 5730 O O . GLN B 1 103 ? 19.780 13.532 -17.537 1.00 23.20 103 GLN B O 1
ATOM 5744 N N . ASP B 1 104 ? 20.733 15.376 -18.365 1.00 19.53 104 ASP B N 1
ATOM 5745 C CA . ASP B 1 104 ? 20.201 15.070 -19.685 1.00 16.59 104 ASP B CA 1
ATOM 5746 C C . ASP B 1 104 ? 21.052 15.615 -20.825 1.00 18.07 104 ASP B C 1
ATOM 5747 O O . ASP B 1 104 ? 21.947 16.436 -20.615 1.00 20.74 104 ASP B O 1
ATOM 5756 N N . ALA B 1 105 ? 20.787 15.109 -22.022 1.00 18.66 105 ALA B N 1
ATOM 5757 C CA . ALA B 1 105 ? 21.474 15.573 -23.222 1.00 18.64 105 ALA B CA 1
ATOM 5758 C C . ALA B 1 105 ? 20.427 16.130 -24.171 1.00 22.80 105 ALA B C 1
ATOM 5759 O O . ALA B 1 105 ? 19.458 15.470 -24.485 1.00 19.69 105 ALA B O 1
ATOM 5766 N N . LYS B 1 106 ? 20.610 17.363 -24.604 1.00 19.99 106 LYS B N 1
ATOM 5767 C CA . LYS B 1 106 ? 19.617 18.026 -25.443 1.00 18.94 106 LYS B CA 1
ATOM 5768 C C . LYS B 1 106 ? 20.249 18.318 -26.794 1.00 20.48 106 LYS B C 1
ATOM 5769 O O . LYS B 1 106 ? 21.381 18.741 -26.851 1.00 20.41 106 LYS B O 1
ATOM 5788 N N . VAL B 1 107 ? 19.511 18.094 -27.869 1.00 16.20 107 VAL B N 1
ATOM 5789 C CA . VAL B 1 107 ? 19.954 18.484 -29.197 1.00 16.56 107 VAL B CA 1
ATOM 5790 C C . VAL B 1 107 ? 18.916 19.419 -29.811 1.00 20.99 107 VAL B C 1
ATOM 5791 O O . VAL B 1 107 ? 17.756 19.042 -29.992 1.00 18.88 107 VAL B O 1
ATOM 5804 N N . LEU B 1 108 ? 19.360 20.634 -30.129 1.00 18.69 108 LEU B N 1
ATOM 5805 C CA . LEU B 1 108 ? 18.502 21.678 -30.657 1.00 18.21 108 LEU B CA 1
ATOM 5806 C C . LEU B 1 108 ? 18.852 21.891 -32.115 1.00 22.17 108 LEU B C 1
ATOM 5807 O O . LEU B 1 108 ? 20.027 21.936 -32.473 1.00 21.77 108 LEU B O 1
ATOM 5823 N N . LYS B 1 109 ? 17.833 22.041 -32.956 1.00 19.21 109 LYS B N 1
ATOM 5824 C CA . LYS B 1 109 ? 18.034 22.410 -34.345 1.00 19.91 109 LYS B CA 1
ATOM 5825 C C . LYS B 1 109 ? 17.427 23.782 -34.500 1.00 18.40 109 LYS B C 1
ATOM 5826 O O . LYS B 1 109 ? 16.284 24.007 -34.100 1.00 21.47 109 LYS B O 1
ATOM 5845 N N . LEU B 1 110 ? 18.194 24.711 -35.053 1.00 18.27 110 LEU B N 1
ATOM 5846 C CA . LEU B 1 110 ? 17.781 26.100 -35.165 1.00 21.01 110 LEU B CA 1
ATOM 5847 C C . LEU B 1 110 ? 17.581 26.479 -36.613 1.00 22.59 110 LEU B C 1
ATOM 5848 O O . LEU B 1 110 ? 18.266 25.958 -37.498 1.00 24.87 110 LEU B O 1
ATOM 5864 N N . ASP B 1 111 ? 16.668 27.410 -36.856 1.00 22.63 111 ASP B N 1
ATOM 5865 C CA . ASP B 1 111 ? 16.519 27.978 -38.191 1.00 24.96 111 ASP B CA 1
ATOM 5866 C C . ASP B 1 111 ? 17.497 29.141 -38.376 1.00 24.38 111 ASP B C 1
ATOM 5867 O O . ASP B 1 111 ? 18.387 29.337 -37.543 1.00 28.94 111 ASP B O 1
ATOM 5876 N N . ASN B 1 112 ? 17.333 29.902 -39.453 1.00 28.38 112 ASN B N 1
ATOM 5877 C CA . ASN B 1 112 ? 18.259 30.994 -39.775 1.00 39.19 112 ASN B CA 1
ATOM 5878 C C . ASN B 1 112 ? 18.164 32.209 -38.852 1.00 39.50 112 ASN B C 1
ATOM 5879 O O . ASN B 1 112 ? 19.025 33.091 -38.885 1.00 36.81 112 ASN B O 1
ATOM 5890 N N . ASN B 1 113 ? 17.104 32.269 -38.053 1.00 27.96 113 ASN B N 1
ATOM 5891 C CA . ASN B 1 113 ? 16.916 33.343 -37.087 1.00 31.19 113 ASN B CA 1
ATOM 5892 C C . ASN B 1 113 ? 17.352 32.941 -35.689 1.00 28.88 113 ASN B C 1
ATOM 5893 O O . ASN B 1 113 ? 17.225 33.728 -34.753 1.00 37.15 113 ASN B O 1
ATOM 5904 N N . GLY B 1 114 ? 17.822 31.701 -35.540 1.00 29.31 114 GLY B N 1
ATOM 5905 C CA . GLY B 1 114 ? 18.246 31.191 -34.248 1.00 31.90 114 GLY B CA 1
ATOM 5906 C C . GLY B 1 114 ? 17.107 30.607 -33.432 1.00 30.16 114 GLY B C 1
ATOM 5907 O O . GLY B 1 114 ? 17.260 30.351 -32.239 1.00 29.06 114 GLY B O 1
ATOM 5911 N N . ARG B 1 115 ? 15.961 30.420 -34.080 1.00 24.92 115 ARG B N 1
ATOM 5912 C CA . ARG B 1 115 ? 14.763 29.891 -33.436 1.00 24.57 115 ARG B CA 1
ATOM 5913 C C . ARG B 1 115 ? 14.669 28.364 -33.547 1.00 24.78 115 ARG B C 1
ATOM 5914 O O . ARG B 1 115 ? 15.087 27.775 -34.540 1.00 23.07 115 ARG B O 1
ATOM 5935 N N . LEU B 1 116 ? 14.119 27.724 -32.515 1.00 24.17 116 LEU B N 1
ATOM 5936 C CA . LEU B 1 116 ? 14.035 26.268 -32.471 1.00 23.75 116 LEU B CA 1
ATOM 5937 C C . LEU B 1 116 ? 13.122 25.727 -33.577 1.00 23.16 116 LEU B C 1
ATOM 5938 O O . LEU B 1 116 ? 11.966 26.152 -33.704 1.00 22.71 116 LEU B O 1
ATOM 5954 N N . LEU B 1 117 ? 13.666 24.809 -34.379 1.00 20.26 117 LEU B N 1
ATOM 5955 C CA . LEU B 1 117 ? 12.959 24.082 -35.453 1.00 23.03 117 LEU B CA 1
ATOM 5956 C C . LEU B 1 117 ? 12.636 22.647 -35.068 1.00 22.66 117 LEU B C 1
ATOM 5957 O O . LEU B 1 117 ? 11.684 22.048 -35.576 1.00 23.28 117 LEU B O 1
ATOM 5973 N N . ASN B 1 118 ? 13.485 22.066 -34.227 1.00 20.49 118 ASN B N 1
ATOM 5974 C CA . ASN B 1 118 ? 13.368 20.656 -33.872 1.00 21.42 118 ASN B CA 1
ATOM 5975 C C . ASN B 1 118 ? 14.236 20.449 -32.647 1.00 20.69 118 ASN B C 1
ATOM 5976 O O . ASN B 1 118 ? 15.053 21.296 -32.310 1.00 20.99 118 ASN B O 1
ATOM 5987 N N . PHE B 1 119 ? 14.008 19.358 -31.941 1.00 20.33 119 PHE B N 1
ATOM 5988 C CA . PHE B 1 119 ? 14.599 19.183 -30.632 1.00 20.27 119 PHE B CA 1
ATOM 5989 C C . PHE B 1 119 ? 14.468 17.708 -30.290 1.00 21.32 119 PHE B C 1
ATOM 5990 O O . PHE B 1 119 ? 13.430 17.103 -30.551 1.00 21.64 119 PHE B O 1
ATOM 6007 N N . LEU B 1 120 ? 15.523 17.128 -29.728 1.00 17.05 120 LEU B N 1
ATOM 6008 C CA . LEU B 1 120 ? 15.466 15.757 -29.244 1.00 18.53 120 LEU B CA 1
ATOM 6009 C C . LEU B 1 120 ? 16.221 15.720 -27.916 1.00 20.48 120 LEU B C 1
ATOM 6010 O O . LEU B 1 120 ? 17.252 16.381 -27.769 1.00 25.24 120 LEU B O 1
ATOM 6026 N N . MET B 1 121 ? 15.731 14.963 -26.931 1.00 16.99 121 MET B N 1
ATOM 6027 C CA . MET B 1 121 ? 16.412 14.972 -25.638 1.00 18.71 121 MET B CA 1
ATOM 6028 C C . MET B 1 121 ? 16.447 13.568 -25.065 1.00 20.67 121 MET B C 1
ATOM 6029 O O . MET B 1 121 ? 15.444 12.849 -25.146 1.00 21.82 121 MET B O 1
ATOM 6043 N N . ASN B 1 122 ? 17.583 13.191 -24.478 1.00 19.70 122 ASN B N 1
ATOM 6044 C CA . ASN B 1 122 ? 17.607 11.999 -23.635 1.00 22.34 122 ASN B CA 1
ATOM 6045 C C . ASN B 1 122 ? 17.578 12.459 -22.199 1.00 22.62 122 ASN B C 1
ATOM 6046 O O . ASN B 1 122 ? 18.575 12.986 -21.712 1.00 20.74 122 ASN B O 1
ATOM 6057 N N . ASP B 1 123 ? 16.453 12.272 -21.509 1.00 21.38 123 ASP B N 1
ATOM 6058 C CA . ASP B 1 123 ? 16.392 12.651 -20.102 1.00 18.24 123 ASP B CA 1
ATOM 6059 C C . ASP B 1 123 ? 16.004 11.471 -19.225 1.00 17.99 123 ASP B C 1
ATOM 6060 O O . ASP B 1 123 ? 15.730 11.648 -18.036 1.00 25.27 123 ASP B O 1
ATOM 6069 N N . LYS B 1 124 ? 15.986 10.286 -19.808 1.00 18.07 124 LYS B N 1
ATOM 6070 C CA . LYS B 1 124 ? 15.525 9.116 -19.049 1.00 22.67 124 LYS B CA 1
ATOM 6071 C C . LYS B 1 124 ? 16.612 8.130 -18.694 1.00 21.83 124 LYS B C 1
ATOM 6072 O O . LYS B 1 124 ? 16.386 7.266 -17.846 1.00 26.86 124 LYS B O 1
ATOM 6091 N N . CYS B 1 125 ? 17.768 8.239 -19.342 1.00 20.85 125 CYS B N 1
ATOM 6092 C CA . CYS B 1 125 ? 18.866 7.300 -19.160 1.00 19.22 125 CYS B CA 1
ATOM 6093 C C . CYS B 1 125 ? 20.128 8.043 -18.749 1.00 19.71 125 CYS B C 1
ATOM 6094 O O . CYS B 1 125 ? 20.511 9.024 -19.393 1.00 19.95 125 CYS B O 1
ATOM 6101 N N . ALA B 1 126 ? 20.798 7.598 -17.692 1.00 17.81 126 ALA B N 1
ATOM 6102 C CA . ALA B 1 126 ? 22.000 8.300 -17.254 1.00 17.49 126 ALA B CA 1
ATOM 6103 C C . ALA B 1 126 ? 23.162 8.151 -18.226 1.00 19.61 126 ALA B C 1
ATOM 6104 O O . ALA B 1 126 ? 24.098 8.959 -18.196 1.00 16.61 126 ALA B O 1
ATOM 6111 N N . ALA B 1 127 ? 23.141 7.107 -19.052 1.00 14.40 127 ALA B N 1
ATOM 6112 C CA . ALA B 1 127 ? 24.219 6.943 -20.030 1.00 20.03 127 ALA B CA 1
ATOM 6113 C C . ALA B 1 127 ? 24.162 8.092 -21.022 1.00 19.76 127 ALA B C 1
ATOM 6114 O O . ALA B 1 127 ? 23.094 8.620 -21.318 1.00 20.52 127 ALA B O 1
ATOM 6121 N N . GLY B 1 128 ? 25.303 8.480 -21.573 1.00 19.86 128 GLY B N 1
ATOM 6122 C CA . GLY B 1 128 ? 25.312 9.580 -22.531 1.00 21.17 128 GLY B CA 1
ATOM 6123 C C . GLY B 1 128 ? 24.976 10.934 -21.917 1.00 25.27 128 GLY B C 1
ATOM 6124 O O . GLY B 1 128 ? 24.567 11.859 -22.625 1.00 24.27 128 GLY B O 1
ATOM 6128 N N . THR B 1 129 ? 25.137 11.040 -20.600 1.00 20.51 129 THR B N 1
ATOM 6129 C CA . THR B 1 129 ? 25.078 12.326 -19.909 1.00 20.91 129 THR B CA 1
ATOM 6130 C C . THR B 1 129 ? 26.269 12.498 -18.985 1.00 19.40 129 THR B C 1
ATOM 6131 O O . THR B 1 129 ? 27.048 11.577 -18.781 1.00 19.67 129 THR B O 1
ATOM 6142 N N . GLY B 1 130 ? 26.376 13.678 -18.388 1.00 18.67 130 GLY B N 1
ATOM 6143 C CA . GLY B 1 130 ? 27.429 13.948 -17.431 1.00 21.18 130 GLY B CA 1
ATOM 6144 C C . GLY B 1 130 ? 27.398 12.996 -16.246 1.00 21.22 130 GLY B C 1
ATOM 6145 O O . GLY B 1 130 ? 28.442 12.719 -15.645 1.00 21.56 130 GLY B O 1
ATOM 6149 N N . ARG B 1 131 ? 26.217 12.492 -15.902 1.00 18.97 131 ARG B N 1
ATOM 6150 C CA . ARG B 1 131 ? 26.095 11.565 -14.776 1.00 20.93 131 ARG B CA 1
ATOM 6151 C C . ARG B 1 131 ? 26.949 10.314 -15.011 1.00 22.87 131 ARG B C 1
ATOM 6152 O O . ARG B 1 131 ? 27.555 9.803 -14.086 1.00 21.54 131 ARG B O 1
ATOM 6173 N N . PHE B 1 132 ? 26.994 9.834 -16.252 1.00 17.94 132 PHE B N 1
ATOM 6174 C CA . PHE B 1 132 ? 27.805 8.656 -16.607 1.00 20.84 132 PHE B CA 1
ATOM 6175 C C . PHE B 1 132 ? 29.274 8.940 -16.286 1.00 20.27 132 PHE B C 1
ATOM 6176 O O . PHE B 1 132 ? 29.961 8.117 -15.662 1.00 21.54 132 PHE B O 1
ATOM 6193 N N . LEU B 1 133 ? 29.757 10.108 -16.708 1.00 19.57 133 LEU B N 1
ATOM 6194 C CA . LEU B 1 133 ? 31.146 10.496 -16.463 1.00 21.57 133 LEU B CA 1
ATOM 6195 C C . LEU B 1 133 ? 31.420 10.697 -14.987 1.00 21.06 133 LEU B C 1
ATOM 6196 O O . LEU B 1 133 ? 32.492 10.346 -14.511 1.00 25.15 133 LEU B O 1
ATOM 6212 N N . ASP B 1 134 ? 30.461 11.249 -14.257 1.00 22.34 134 ASP B N 1
ATOM 6213 C CA . ASP B 1 134 ? 30.656 11.480 -12.833 1.00 25.83 134 ASP B CA 1
ATOM 6214 C C . ASP B 1 134 ? 30.807 10.138 -12.127 1.00 24.06 134 ASP B C 1
ATOM 6215 O O . ASP B 1 134 ? 31.662 9.985 -11.247 1.00 28.42 134 ASP B O 1
ATOM 6224 N N . VAL B 1 135 ? 30.001 9.163 -12.531 1.00 21.25 135 VAL B N 1
ATOM 6225 C CA . VAL B 1 135 ? 30.055 7.835 -11.922 1.00 22.50 135 VAL B CA 1
ATOM 6226 C C . VAL B 1 135 ? 31.398 7.176 -12.224 1.00 30.59 135 VAL B C 1
ATOM 6227 O O . VAL B 1 135 ? 32.050 6.645 -11.329 1.00 29.26 135 VAL B O 1
ATOM 6240 N N . MET B 1 136 ? 31.823 7.225 -13.482 1.00 27.30 136 MET B N 1
ATOM 6241 C CA . MET B 1 136 ? 33.084 6.609 -13.863 1.00 26.03 136 MET B CA 1
ATOM 6242 C C . MET B 1 136 ? 34.262 7.304 -13.185 1.00 27.51 136 MET B C 1
ATOM 6243 O O . MET B 1 136 ? 35.220 6.651 -12.773 1.00 30.77 136 MET B O 1
ATOM 6257 N N . ALA B 1 137 ? 34.204 8.628 -13.084 1.00 23.69 137 ALA B N 1
ATOM 6258 C CA . ALA B 1 137 ? 35.310 9.373 -12.497 1.00 26.44 137 ALA B CA 1
ATOM 6259 C C . ALA B 1 137 ? 35.496 8.954 -11.052 1.00 30.03 137 ALA B C 1
ATOM 6260 O O . ALA B 1 137 ? 36.626 8.868 -10.561 1.00 34.59 137 ALA B O 1
ATOM 6267 N N . LYS B 1 138 ? 34.385 8.683 -10.377 1.00 32.89 138 LYS B N 1
ATOM 6268 C CA . LYS B 1 138 ? 34.415 8.330 -8.967 1.00 38.17 138 LYS B CA 1
ATOM 6269 C C . LYS B 1 138 ? 35.068 6.966 -8.785 1.00 44.79 138 LYS B C 1
ATOM 6270 O O . LYS B 1 138 ? 35.818 6.754 -7.837 1.00 41.09 138 LYS B O 1
ATOM 6289 N N . ILE B 1 139 ? 34.789 6.052 -9.710 1.00 33.31 139 ILE B N 1
ATOM 6290 C CA . ILE B 1 139 ? 35.313 4.690 -9.647 1.00 36.15 139 ILE B CA 1
ATOM 6291 C C . ILE B 1 139 ? 36.806 4.665 -9.929 1.00 40.03 139 ILE B C 1
ATOM 6292 O O . ILE B 1 139 ? 37.558 3.944 -9.276 1.00 38.71 139 ILE B O 1
ATOM 6308 N N . ILE B 1 140 ? 37.223 5.468 -10.902 1.00 38.13 140 ILE B N 1
ATOM 6309 C CA . ILE B 1 140 ? 38.622 5.567 -11.296 1.00 47.50 140 ILE B CA 1
ATOM 6310 C C . ILE B 1 140 ? 39.391 6.466 -10.333 1.00 45.67 140 ILE B C 1
ATOM 6311 O O . ILE B 1 140 ? 40.618 6.452 -10.312 1.00 43.15 140 ILE B O 1
ATOM 6327 N N . GLU B 1 141 ? 38.651 7.247 -9.548 1.00 35.44 141 GLU B N 1
ATOM 6328 C CA . GLU B 1 141 ? 39.221 8.128 -8.521 1.00 29.01 141 GLU B CA 1
ATOM 6329 C C . GLU B 1 141 ? 40.073 9.252 -9.109 1.00 34.76 141 GLU B C 1
ATOM 6330 O O . GLU B 1 141 ? 41.209 9.490 -8.682 1.00 38.40 141 GLU B O 1
ATOM 6342 N N . VAL B 1 142 ? 39.509 9.929 -10.104 1.00 34.43 142 VAL B N 1
ATOM 6343 C CA . VAL B 1 142 ? 40.093 11.132 -10.673 1.00 43.88 142 VAL B CA 1
ATOM 6344 C C . VAL B 1 142 ? 38.955 12.131 -10.842 1.00 51.75 142 VAL B C 1
ATOM 6345 O O . VAL B 1 142 ? 37.793 11.736 -10.918 1.00 34.44 142 VAL B O 1
ATOM 6358 N N . ASP B 1 143 ? 39.276 13.420 -10.889 1.00 40.07 143 ASP B N 1
ATOM 6359 C CA . ASP B 1 143 ? 38.253 14.438 -11.101 1.00 48.43 143 ASP B CA 1
ATOM 6360 C C . ASP B 1 143 ? 37.782 14.415 -12.555 1.00 24.19 143 ASP B C 1
ATOM 6361 O O . ASP B 1 143 ? 38.569 14.157 -13.459 1.00 30.85 143 ASP B O 1
ATOM 6370 N N . VAL B 1 144 ? 36.504 14.713 -12.779 1.00 32.31 144 VAL B N 1
ATOM 6371 C CA . VAL B 1 144 ? 35.984 14.793 -14.142 1.00 33.77 144 VAL B CA 1
ATOM 6372 C C . VAL B 1 144 ? 36.772 15.799 -14.964 1.00 28.63 144 VAL B C 1
ATOM 6373 O O . VAL B 1 144 ? 36.842 15.685 -16.186 1.00 31.14 144 VAL B O 1
ATOM 6386 N N . SER B 1 145 ? 37.404 16.759 -14.291 1.00 28.91 145 SER B N 1
ATOM 6387 C CA . SER B 1 145 ? 38.142 17.815 -14.972 1.00 31.80 145 SER B CA 1
ATOM 6388 C C . SER B 1 145 ? 39.441 17.290 -15.579 1.00 31.31 145 SER B C 1
ATOM 6389 O O . SER B 1 145 ? 40.061 17.957 -16.407 1.00 34.15 145 SER B O 1
ATOM 6397 N N . GLU B 1 146 ? 39.855 16.095 -15.152 1.00 35.09 146 GLU B N 1
ATOM 6398 C CA . GLU B 1 146 ? 41.097 15.491 -15.631 1.00 42.02 146 GLU B CA 1
ATOM 6399 C C . GLU B 1 146 ? 40.870 14.491 -16.764 1.00 35.97 146 GLU B C 1
ATOM 6400 O O . GLU B 1 146 ? 41.817 14.079 -17.430 1.00 33.98 146 GLU B O 1
ATOM 6412 N N . LEU B 1 147 ? 39.624 14.082 -16.978 1.00 28.01 147 LEU B N 1
ATOM 6413 C CA . LEU B 1 147 ? 39.365 12.992 -17.913 1.00 31.66 147 LEU B CA 1
ATOM 6414 C C . LEU B 1 147 ? 39.826 13.312 -19.335 1.00 30.34 147 LEU B C 1
ATOM 6415 O O . LEU B 1 147 ? 40.317 12.443 -20.045 1.00 27.75 147 LEU B O 1
ATOM 6431 N N . GLY B 1 148 ? 39.660 14.555 -19.765 1.00 29.49 148 GLY B N 1
ATOM 6432 C CA . GLY B 1 148 ? 40.056 14.927 -21.112 1.00 29.87 148 GLY B CA 1
ATOM 6433 C C . GLY B 1 148 ? 41.550 14.752 -21.306 1.00 35.42 148 GLY B C 1
ATOM 6434 O O . GLY B 1 148 ? 42.003 14.133 -22.270 1.00 31.14 148 GLY B O 1
ATOM 6438 N N . SER B 1 149 ? 42.322 15.294 -20.372 1.00 28.82 149 SER B N 1
ATOM 6439 C CA . SER B 1 149 ? 43.778 15.245 -20.467 1.00 33.39 149 SER B CA 1
ATOM 6440 C C . SER B 1 149 ? 44.271 13.805 -20.369 1.00 34.19 149 SER B C 1
ATOM 6441 O O . SER B 1 149 ? 45.163 13.392 -21.105 1.00 38.87 149 SER B O 1
ATOM 6449 N N . ILE B 1 150 ? 43.680 13.040 -19.456 1.00 34.88 150 ILE B N 1
ATOM 6450 C CA . ILE B 1 150 ? 44.044 11.639 -19.285 1.00 29.58 150 ILE B CA 1
ATOM 6451 C C . ILE B 1 150 ? 43.833 10.872 -20.582 1.00 34.10 150 ILE B C 1
ATOM 6452 O O . ILE B 1 150 ? 44.703 10.112 -20.999 1.00 36.74 150 ILE B O 1
ATOM 6468 N N . SER B 1 151 ? 42.691 11.080 -21.233 1.00 33.36 151 SER B N 1
ATOM 6469 C CA . SER B 1 151 ? 42.371 10.322 -22.439 1.00 30.37 151 SER B CA 1
ATOM 6470 C C . SER B 1 151 ? 43.329 10.651 -23.582 1.00 30.89 151 SER B C 1
ATOM 6471 O O . SER B 1 151 ? 43.475 9.861 -24.515 1.00 37.57 151 SER B O 1
ATOM 6479 N N . MET B 1 152 ? 43.979 11.809 -23.510 1.00 34.02 152 MET B N 1
ATOM 6480 C CA . MET B 1 152 ? 44.921 12.205 -24.554 1.00 45.60 152 MET B CA 1
ATOM 6481 C C . MET B 1 152 ? 46.088 11.219 -24.669 1.00 50.92 152 MET B C 1
ATOM 6482 O O . MET B 1 152 ? 46.602 10.987 -25.762 1.00 57.62 152 MET B O 1
ATOM 6496 N N . ASN B 1 153 ? 46.496 10.639 -23.542 1.00 37.94 153 ASN B N 1
ATOM 6497 C CA . ASN B 1 153 ? 47.609 9.684 -23.509 1.00 44.53 153 ASN B CA 1
ATOM 6498 C C . ASN B 1 153 ? 47.274 8.291 -24.039 1.00 39.91 153 ASN B C 1
ATOM 6499 O O . ASN B 1 153 ? 48.153 7.448 -24.158 1.00 41.67 153 ASN B O 1
ATOM 6510 N N . SER B 1 154 ? 46.006 8.030 -24.331 1.00 37.58 154 SER B N 1
ATOM 6511 C CA . SER B 1 154 ? 45.618 6.686 -24.745 1.00 30.82 154 SER B CA 1
ATOM 6512 C C . SER B 1 154 ? 46.259 6.286 -26.071 1.00 33.74 154 SER B C 1
ATOM 6513 O O . SER B 1 154 ? 46.250 7.043 -27.036 1.00 40.09 154 SER B O 1
ATOM 6521 N N . GLN B 1 155 ? 46.793 5.073 -26.094 1.00 37.68 155 GLN B N 1
ATOM 6522 C CA . GLN B 1 155 ? 47.353 4.479 -27.300 1.00 37.67 155 GLN B CA 1
ATOM 6523 C C . GLN B 1 155 ? 46.658 3.155 -27.630 1.00 37.31 155 GLN B C 1
ATOM 6524 O O . GLN B 1 155 ? 46.887 2.582 -28.689 1.00 48.91 155 GLN B O 1
ATOM 6538 N N . ASN B 1 156 ? 45.813 2.668 -26.721 1.00 33.92 156 ASN B N 1
ATOM 6539 C CA . ASN B 1 156 ? 45.166 1.371 -26.888 1.00 32.44 156 ASN B CA 1
ATOM 6540 C C . ASN B 1 156 ? 43.797 1.352 -26.180 1.00 30.14 156 ASN B C 1
ATOM 6541 O O . ASN B 1 156 ? 43.596 0.621 -25.227 1.00 37.28 156 ASN B O 1
ATOM 6552 N N . GLU B 1 157 ? 42.879 2.163 -26.687 1.00 31.83 157 GLU B N 1
ATOM 6553 C CA . GLU B 1 157 ? 41.548 2.352 -26.092 1.00 30.02 157 GLU B CA 1
ATOM 6554 C C . GLU B 1 157 ? 40.892 1.020 -25.765 1.00 30.08 157 GLU B C 1
ATOM 6555 O O . GLU B 1 157 ? 40.908 0.099 -26.579 1.00 31.99 157 GLU B O 1
ATOM 6567 N N . VAL B 1 158 ? 40.330 0.912 -24.561 1.00 30.12 158 VAL B N 1
ATOM 6568 C CA . VAL B 1 158 ? 39.598 -0.278 -24.168 1.00 33.03 158 VAL B CA 1
ATOM 6569 C C . VAL B 1 158 ? 38.155 -0.086 -24.624 1.00 28.56 158 VAL B C 1
ATOM 6570 O O . VAL B 1 158 ? 37.601 0.994 -24.504 1.00 35.74 158 VAL B O 1
ATOM 6583 N N . SER B 1 159 ? 37.568 -1.125 -25.199 1.00 35.65 159 SER B N 1
ATOM 6584 C CA . SER B 1 159 ? 36.175 -1.053 -25.603 1.00 40.01 159 SER B CA 1
ATOM 6585 C C . SER B 1 159 ? 35.298 -1.310 -24.387 1.00 34.71 159 SER B C 1
ATOM 6586 O O . SER B 1 159 ? 35.588 -2.182 -23.565 1.00 35.71 159 SER B O 1
ATOM 6594 N N . ILE B 1 160 ? 34.242 -0.529 -24.270 1.00 29.88 160 ILE B N 1
ATOM 6595 C CA . ILE B 1 160 ? 33.225 -0.790 -23.263 1.00 29.30 160 ILE B CA 1
ATOM 6596 C C . ILE B 1 160 ? 32.045 -1.337 -24.028 1.00 25.46 160 ILE B C 1
ATOM 6597 O O . ILE B 1 160 ? 31.500 -0.646 -24.888 1.00 29.86 160 ILE B O 1
ATOM 6613 N N . SER B 1 161 ? 31.653 -2.563 -23.698 1.00 26.56 161 SER B N 1
ATOM 6614 C CA . SER B 1 161 ? 30.577 -3.260 -24.387 1.00 29.10 161 SER B CA 1
ATOM 6615 C C . SER B 1 161 ? 29.204 -2.746 -23.964 1.00 27.52 161 SER B C 1
ATOM 6616 O O . SER B 1 161 ? 28.315 -2.495 -24.797 1.00 28.44 161 SER B O 1
ATOM 6624 N N . SER B 1 162 ? 29.061 -2.538 -22.664 1.00 25.95 162 SER B N 1
ATOM 6625 C CA . SER B 1 162 ? 27.781 -2.125 -22.078 1.00 29.71 162 SER B CA 1
ATOM 6626 C C . SER B 1 162 ? 27.443 -0.687 -22.430 1.00 25.17 162 SER B C 1
ATOM 6627 O O . SER B 1 162 ? 28.324 0.177 -22.425 1.00 25.07 162 SER B O 1
ATOM 6635 N N . THR B 1 163 ? 26.178 -0.437 -22.743 1.00 22.53 163 THR B N 1
ATOM 6636 C CA . THR B 1 163 ? 25.727 0.930 -22.965 1.00 21.88 163 THR B CA 1
ATOM 6637 C C . THR B 1 163 ? 25.125 1.508 -21.676 1.00 19.18 163 THR B C 1
ATOM 6638 O O . THR B 1 163 ? 25.028 2.720 -21.535 1.00 26.01 163 THR B O 1
ATOM 6649 N N . CYS B 1 164 ? 24.777 0.645 -20.733 1.00 20.31 164 CYS B N 1
ATOM 6650 C CA . CYS B 1 164 ? 24.153 1.082 -19.484 1.00 21.29 164 CYS B CA 1
ATOM 6651 C C . CYS B 1 164 ? 25.214 1.555 -18.485 1.00 24.10 164 CYS B C 1
ATOM 6652 O O . CYS B 1 164 ? 26.262 0.931 -18.360 1.00 22.71 164 CYS B O 1
ATOM 6659 N N . THR B 1 165 ? 24.952 2.657 -17.784 1.00 18.43 165 THR B N 1
ATOM 6660 C CA . THR B 1 165 ? 25.888 3.160 -16.770 1.00 21.93 165 THR B CA 1
ATOM 6661 C C . THR B 1 165 ? 26.249 2.105 -15.713 1.00 22.06 165 THR B C 1
ATOM 6662 O O . THR B 1 165 ? 27.400 1.978 -15.290 1.00 21.76 165 THR B O 1
ATOM 6673 N N . VAL B 1 166 ? 25.244 1.361 -15.251 1.00 20.68 166 VAL B N 1
ATOM 6674 C CA . VAL B 1 166 ? 25.445 0.393 -14.183 1.00 20.45 166 VAL B CA 1
ATOM 6675 C C . VAL B 1 166 ? 26.298 -0.767 -14.673 1.00 23.02 166 VAL B C 1
ATOM 6676 O O . VAL B 1 166 ? 27.274 -1.120 -14.045 1.00 23.28 166 VAL B O 1
ATOM 6689 N N . PHE B 1 167 ? 25.937 -1.334 -15.812 1.00 22.01 167 PHE B N 1
ATOM 6690 C CA . PHE B 1 167 ? 26.713 -2.438 -16.363 1.00 23.19 167 PHE B CA 1
ATOM 6691 C C . PHE B 1 167 ? 28.123 -1.940 -16.783 1.00 25.68 167 PHE B C 1
ATOM 6692 O O . PHE B 1 167 ? 29.114 -2.678 -16.645 1.00 26.74 167 PHE B O 1
ATOM 6709 N N . ALA B 1 168 ? 28.224 -0.698 -17.248 1.00 21.69 168 ALA B N 1
ATOM 6710 C CA . ALA B 1 168 ? 29.518 -0.162 -17.691 1.00 22.85 168 ALA B CA 1
ATOM 6711 C C . ALA B 1 168 ? 30.427 0.017 -16.475 1.00 26.48 168 ALA B C 1
ATOM 6712 O O . ALA B 1 168 ? 31.629 -0.222 -16.533 1.00 26.30 168 ALA B O 1
ATOM 6719 N N . GLU B 1 169 ? 29.838 0.408 -15.351 1.00 29.60 169 GLU B N 1
ATOM 6720 C CA . GLU B 1 169 ? 30.611 0.585 -14.134 1.00 28.48 169 GLU B CA 1
ATOM 6721 C C . GLU B 1 169 ? 31.314 -0.722 -13.778 1.00 30.91 169 GLU B C 1
ATOM 6722 O O . GLU B 1 169 ? 32.475 -0.724 -13.392 1.00 28.98 169 GLU B O 1
ATOM 6734 N N . SER B 1 170 ? 30.604 -1.838 -13.910 1.00 30.17 170 SER B N 1
ATOM 6735 C CA . SER B 1 170 ? 31.190 -3.136 -13.604 1.00 28.19 170 SER B CA 1
ATOM 6736 C C . SER B 1 170 ? 32.308 -3.456 -14.569 1.00 28.13 170 SER B C 1
ATOM 6737 O O . SER B 1 170 ? 33.339 -4.008 -14.179 1.00 35.55 170 SER B O 1
ATOM 6745 N N . GLU B 1 171 ? 32.113 -3.117 -15.834 1.00 27.17 171 GLU B N 1
ATOM 6746 C CA . GLU B 1 171 ? 33.170 -3.358 -16.808 1.00 27.94 171 GLU B CA 1
ATOM 6747 C C . GLU B 1 171 ? 34.432 -2.598 -16.447 1.00 27.84 171 GLU B C 1
ATOM 6748 O O . GLU B 1 171 ? 35.538 -3.145 -16.502 1.00 34.93 171 GLU B O 1
ATOM 6760 N N . VAL B 1 172 ? 34.258 -1.332 -16.087 1.00 25.50 172 VAL B N 1
ATOM 6761 C CA . VAL B 1 172 ? 35.382 -0.456 -15.760 1.00 26.95 172 VAL B CA 1
ATOM 6762 C C . VAL B 1 172 ? 36.089 -0.974 -14.504 1.00 32.46 172 VAL B C 1
ATOM 6763 O O . VAL B 1 172 ? 37.310 -0.962 -14.414 1.00 32.28 172 VAL B O 1
ATOM 6776 N N . ILE B 1 173 ? 35.319 -1.452 -13.537 1.00 27.02 173 ILE B N 1
ATOM 6777 C CA . ILE B 1 173 ? 35.932 -2.072 -12.369 1.00 31.75 173 ILE B CA 1
ATOM 6778 C C . ILE B 1 173 ? 36.762 -3.282 -12.793 1.00 36.17 173 ILE B C 1
ATOM 6779 O O . ILE B 1 173 ? 37.858 -3.496 -12.284 1.00 35.56 173 ILE B O 1
ATOM 6795 N N . SER B 1 174 ? 36.251 -4.059 -13.742 1.00 33.23 174 SER B N 1
ATOM 6796 C CA . SER B 1 174 ? 36.950 -5.255 -14.198 1.00 32.05 174 SER B CA 1
ATOM 6797 C C . SER B 1 174 ? 38.226 -4.907 -14.972 1.00 43.19 174 SER B C 1
ATOM 6798 O O . SER B 1 174 ? 39.242 -5.601 -14.860 1.00 46.67 174 SER B O 1
ATOM 6806 N N . HIS B 1 175 ? 38.180 -3.831 -15.753 1.00 41.17 175 HIS B N 1
ATOM 6807 C CA . HIS B 1 175 ? 39.353 -3.384 -16.488 1.00 33.77 175 HIS B CA 1
ATOM 6808 C C . HIS B 1 175 ? 40.420 -2.895 -15.520 1.00 39.80 175 HIS B C 1
ATOM 6809 O O . HIS B 1 175 ? 41.604 -3.146 -15.718 1.00 44.10 175 HIS B O 1
ATOM 6824 N N . LEU B 1 176 ? 39.993 -2.198 -14.472 1.00 39.83 176 LEU B N 1
ATOM 6825 C CA . LEU B 1 176 ? 40.904 -1.702 -13.452 1.00 45.11 176 LEU B CA 1
ATOM 6826 C C . LEU B 1 176 ? 41.550 -2.871 -12.713 1.00 54.92 176 LEU B C 1
ATOM 6827 O O . LEU B 1 176 ? 42.714 -2.796 -12.321 1.00 56.49 176 LEU B O 1
ATOM 6843 N N . SER B 1 177 ? 40.794 -3.949 -12.519 1.00 47.25 177 SER B N 1
ATOM 6844 C CA . SER B 1 177 ? 41.326 -5.120 -11.819 1.00 54.47 177 SER B CA 1
ATOM 6845 C C . SER B 1 177 ? 42.321 -5.875 -12.696 1.00 56.36 177 SER B C 1
ATOM 6846 O O . SER B 1 177 ? 43.214 -6.557 -12.193 1.00 59.53 177 SER B O 1
ATOM 6854 N N . GLU B 1 178 ? 42.153 -5.757 -14.008 1.00 49.61 178 GLU B N 1
ATOM 6855 C CA . GLU B 1 178 ? 43.052 -6.393 -14.967 1.00 54.09 178 GLU B CA 1
ATOM 6856 C C . GLU B 1 178 ? 44.203 -5.464 -15.332 1.00 52.88 178 GLU B C 1
ATOM 6857 O O . GLU B 1 178 ? 44.909 -5.702 -16.308 1.00 50.39 178 GLU B O 1
ATOM 6869 N N . ASN B 1 179 ? 44.363 -4.396 -14.553 1.00 57.58 179 ASN B N 1
ATOM 6870 C CA . ASN B 1 179 ? 45.469 -3.451 -14.713 1.00 58.80 179 ASN B CA 1
ATOM 6871 C C . ASN B 1 179 ? 45.544 -2.754 -16.079 1.00 48.56 179 ASN B C 1
ATOM 6872 O O . ASN B 1 179 ? 46.611 -2.299 -16.498 1.00 47.04 179 ASN B O 1
ATOM 6883 N N . ALA B 1 180 ? 44.410 -2.652 -16.767 1.00 49.73 180 ALA B N 1
ATOM 6884 C CA . ALA B 1 180 ? 44.344 -1.847 -17.978 1.00 41.67 180 ALA B CA 1
ATOM 6885 C C . ALA B 1 180 ? 44.802 -0.447 -17.612 1.00 41.05 180 ALA B C 1
ATOM 6886 O O . ALA B 1 180 ? 44.570 0.004 -16.485 1.00 43.56 180 ALA B O 1
ATOM 6893 N N . LYS B 1 181 ? 45.454 0.237 -18.548 1.00 36.32 181 LYS B N 1
ATOM 6894 C CA . LYS B 1 181 ? 45.953 1.579 -18.296 1.00 36.98 181 LYS B CA 1
ATOM 6895 C C . LYS B 1 181 ? 44.772 2.530 -18.178 1.00 41.72 181 LYS B C 1
ATOM 6896 O O . LYS B 1 181 ? 43.817 2.453 -18.948 1.00 35.87 181 LYS B O 1
ATOM 6915 N N . ILE B 1 182 ? 44.842 3.423 -17.203 1.00 40.15 182 ILE B N 1
ATOM 6916 C CA . ILE B 1 182 ? 43.747 4.342 -16.949 1.00 39.68 182 ILE B CA 1
ATOM 6917 C C . ILE B 1 182 ? 43.422 5.188 -18.185 1.00 35.14 182 ILE B C 1
ATOM 6918 O O . ILE B 1 182 ? 42.256 5.478 -18.443 1.00 34.84 182 ILE B O 1
ATOM 6934 N N . GLU B 1 183 ? 44.427 5.557 -18.969 1.00 35.57 183 GLU B N 1
ATOM 6935 C CA . GLU B 1 183 ? 44.176 6.408 -20.127 1.00 33.57 183 GLU B CA 1
ATOM 6936 C C . GLU B 1 183 ? 43.346 5.680 -21.188 1.00 27.89 183 GLU B C 1
ATOM 6937 O O . GLU B 1 183 ? 42.538 6.286 -21.885 1.00 29.97 183 GLU B O 1
ATOM 6949 N N . ASP B 1 184 ? 43.560 4.381 -21.314 1.00 29.62 184 ASP B N 1
ATOM 6950 C CA . ASP B 1 184 ? 42.803 3.580 -22.269 1.00 31.62 184 ASP B CA 1
ATOM 6951 C C . ASP B 1 184 ? 41.374 3.324 -21.786 1.00 29.74 184 ASP B C 1
ATOM 6952 O O . ASP B 1 184 ? 40.441 3.291 -22.585 1.00 30.15 184 ASP B O 1
ATOM 6961 N N . ILE B 1 185 ? 41.209 3.147 -20.483 1.00 30.40 185 ILE B N 1
ATOM 6962 C CA . ILE B 1 185 ? 39.870 2.993 -19.912 1.00 28.75 185 ILE B CA 1
ATOM 6963 C C . ILE B 1 185 ? 39.074 4.276 -20.145 1.00 28.94 185 ILE B C 1
ATOM 6964 O O . ILE B 1 185 ? 37.906 4.239 -20.556 1.00 26.98 185 ILE B O 1
ATOM 6980 N N . VAL B 1 186 ? 39.695 5.411 -19.863 1.00 27.80 186 VAL B N 1
ATOM 6981 C CA . VAL B 1 186 ? 39.008 6.687 -20.015 1.00 28.15 186 VAL B CA 1
ATOM 6982 C C . VAL B 1 186 ? 38.652 6.958 -21.477 1.00 24.86 186 VAL B C 1
ATOM 6983 O O . VAL B 1 186 ? 37.547 7.413 -21.783 1.00 24.77 186 VAL B O 1
ATOM 6996 N N . ALA B 1 187 ? 39.575 6.682 -22.391 1.00 26.39 187 ALA B N 1
ATOM 6997 C CA . ALA B 1 187 ? 39.262 6.839 -23.803 1.00 25.27 187 ALA B CA 1
ATOM 6998 C C . ALA B 1 187 ? 38.034 6.015 -24.194 1.00 25.06 187 ALA B C 1
ATOM 6999 O O . ALA B 1 187 ? 37.179 6.485 -24.945 1.00 25.70 187 ALA B O 1
ATOM 7006 N N . GLY B 1 188 ? 37.947 4.782 -23.698 1.00 25.26 188 GLY B N 1
ATOM 7007 C CA . GLY B 1 188 ? 36.789 3.951 -23.956 1.00 22.71 188 GLY B CA 1
ATOM 7008 C C . GLY B 1 188 ? 35.524 4.544 -23.348 1.00 25.39 188 GLY B C 1
ATOM 7009 O O . GLY B 1 188 ? 34.474 4.499 -23.975 1.00 23.40 188 GLY B O 1
ATOM 7013 N N . ILE B 1 189 ? 35.622 5.101 -22.143 1.00 23.34 189 ILE B N 1
ATOM 7014 C CA . ILE B 1 189 ? 34.481 5.807 -21.515 1.00 21.77 189 ILE B CA 1
ATOM 7015 C C . ILE B 1 189 ? 33.983 6.972 -22.386 1.00 21.03 189 ILE B C 1
ATOM 7016 O O . ILE B 1 189 ? 32.776 7.159 -22.567 1.00 22.61 189 ILE B O 1
ATOM 7032 N N . HIS B 1 190 ? 34.917 7.747 -22.949 1.00 20.61 190 HIS B N 1
ATOM 7033 C CA . HIS B 1 190 ? 34.551 8.853 -23.797 1.00 22.63 190 HIS B CA 1
ATOM 7034 C C . HIS B 1 190 ? 33.854 8.373 -25.047 1.00 21.11 190 HIS B C 1
ATOM 7035 O O . HIS B 1 190 ? 32.842 8.930 -25.452 1.00 23.76 190 HIS B O 1
ATOM 7050 N N . THR B 1 191 ? 34.373 7.310 -25.641 1.00 24.05 191 THR B N 1
ATOM 7051 C CA . THR B 1 191 ? 33.736 6.732 -26.812 1.00 23.50 191 THR B CA 1
ATOM 7052 C C . THR B 1 191 ? 32.301 6.273 -26.523 1.00 23.54 191 THR B C 1
ATOM 7053 O O . THR B 1 191 ? 31.407 6.528 -27.329 1.00 24.91 191 THR B O 1
ATOM 7064 N N . SER B 1 192 ? 32.073 5.611 -25.388 1.00 21.44 192 SER B N 1
ATOM 7065 C CA . SER B 1 192 ? 30.712 5.224 -24.992 1.00 20.81 192 SER B CA 1
ATOM 7066 C C . SER B 1 192 ? 29.747 6.406 -24.948 1.00 20.98 192 SER B C 1
ATOM 7067 O O . SER B 1 192 ? 28.647 6.328 -25.485 1.00 20.88 192 SER B O 1
ATOM 7075 N N . VAL B 1 193 ? 30.164 7.504 -24.312 1.00 19.52 193 VAL B N 1
ATOM 7076 C CA . VAL B 1 193 ? 29.311 8.669 -24.189 1.00 21.10 193 VAL B CA 1
ATOM 7077 C C . VAL B 1 193 ? 29.070 9.233 -25.571 1.00 22.46 193 VAL B C 1
ATOM 7078 O O . VAL B 1 193 ? 27.942 9.549 -25.915 1.00 20.51 193 VAL B O 1
ATOM 7091 N N . ALA B 1 194 ? 30.129 9.312 -26.383 1.00 22.45 194 ALA B N 1
ATOM 7092 C CA . ALA B 1 194 ? 29.986 9.928 -27.696 1.00 22.55 194 ALA B CA 1
ATOM 7093 C C . ALA B 1 194 ? 29.091 9.105 -28.611 1.00 21.74 194 ALA B C 1
ATOM 7094 O O . ALA B 1 194 ? 28.303 9.663 -29.377 1.00 23.97 194 ALA B O 1
ATOM 7101 N N . LYS B 1 195 ? 29.177 7.783 -28.525 1.00 23.26 195 LYS B N 1
ATOM 7102 C CA . LYS B 1 195 ? 28.296 6.944 -29.336 1.00 21.32 195 LYS B CA 1
ATOM 7103 C C . LYS B 1 195 ? 26.822 7.153 -28.985 1.00 24.90 195 LYS B C 1
ATOM 7104 O O . LYS B 1 195 ? 25.982 7.239 -29.871 1.00 24.70 195 LYS B O 1
ATOM 7123 N N A ARG B 1 196 ? 26.515 7.260 -27.698 0.50 23.03 196 ARG B N 1
ATOM 7124 N N B ARG B 1 196 ? 26.518 7.224 -27.690 0.50 22.03 196 ARG B N 1
ATOM 7125 C CA A ARG B 1 196 ? 25.126 7.443 -27.291 0.50 23.16 196 ARG B CA 1
ATOM 7126 C CA B ARG B 1 196 ? 25.154 7.502 -27.235 0.50 23.26 196 ARG B CA 1
ATOM 7127 C C A ARG B 1 196 ? 24.553 8.816 -27.676 0.50 22.96 196 ARG B C 1
ATOM 7128 C C B ARG B 1 196 ? 24.622 8.805 -27.806 0.50 23.71 196 ARG B C 1
ATOM 7129 O O A ARG B 1 196 ? 23.415 8.904 -28.125 0.50 29.77 196 ARG B O 1
ATOM 7130 O O B ARG B 1 196 ? 23.595 8.843 -28.480 0.50 28.60 196 ARG B O 1
ATOM 7171 N N . VAL B 1 197 ? 25.326 9.888 -27.513 1.00 22.76 197 VAL B N 1
ATOM 7172 C CA . VAL B 1 197 ? 24.851 11.219 -27.902 1.00 24.73 197 VAL B CA 1
ATOM 7173 C C . VAL B 1 197 ? 24.843 11.381 -29.422 1.00 25.63 197 VAL B C 1
ATOM 7174 O O . VAL B 1 197 ? 23.944 12.007 -29.970 1.00 29.06 197 VAL B O 1
ATOM 7188 N N . SER B 1 198 ? 25.832 10.802 -30.099 1.00 23.21 198 SER B N 1
ATOM 7189 C CA . SER B 1 198 ? 25.904 10.851 -31.550 1.00 29.77 198 SER B CA 1
ATOM 7190 C C . SER B 1 198 ? 24.653 10.253 -32.183 1.00 25.66 198 SER B C 1
ATOM 7191 O O . SER B 1 198 ? 24.171 10.748 -33.197 1.00 33.46 198 SER B O 1
ATOM 7199 N N . SER B 1 199 ? 24.144 9.178 -31.598 1.00 27.63 199 SER B N 1
ATOM 7200 C CA . SER B 1 199 ? 22.950 8.532 -32.132 1.00 33.91 199 SER B CA 1
ATOM 7201 C C . SER B 1 199 ? 21.793 9.511 -32.046 1.00 34.76 199 SER B C 1
ATOM 7202 O O . SER B 1 199 ? 20.971 9.603 -32.952 1.00 31.39 199 SER B O 1
ATOM 7210 N N A LEU B 1 200 ? 21.732 10.242 -30.936 0.39 32.32 200 LEU B N 1
ATOM 7211 N N B LEU B 1 200 ? 21.746 10.247 -30.944 0.61 30.53 200 LEU B N 1
ATOM 7212 C CA A LEU B 1 200 ? 20.732 11.290 -30.763 0.39 35.84 200 LEU B CA 1
ATOM 7213 C CA B LEU B 1 200 ? 20.734 11.268 -30.745 0.61 35.98 200 LEU B CA 1
ATOM 7214 C C A LEU B 1 200 ? 20.837 12.326 -31.871 0.39 33.73 200 LEU B C 1
ATOM 7215 C C B LEU B 1 200 ? 20.830 12.347 -31.827 0.61 32.60 200 LEU B C 1
ATOM 7216 O O A LEU B 1 200 ? 19.863 12.614 -32.563 0.39 35.07 200 LEU B O 1
ATOM 7217 O O B LEU B 1 200 ? 19.842 12.669 -32.483 0.61 34.29 200 LEU B O 1
ATOM 7248 N N . VAL B 1 201 ? 22.031 12.890 -32.034 1.00 23.00 201 VAL B N 1
ATOM 7249 C CA . VAL B 1 201 ? 22.250 13.927 -33.021 1.00 23.08 201 VAL B CA 1
ATOM 7250 C C . VAL B 1 201 ? 21.906 13.477 -34.438 1.00 37.14 201 VAL B C 1
ATOM 7251 O O . VAL B 1 201 ? 21.370 14.251 -35.225 1.00 38.69 201 VAL B O 1
ATOM 7265 N N . LYS B 1 202 ? 22.223 12.231 -34.768 1.00 34.92 202 LYS B N 1
ATOM 7266 C CA . LYS B 1 202 ? 22.008 11.735 -36.122 1.00 40.26 202 LYS B CA 1
ATOM 7267 C C . LYS B 1 202 ? 20.516 11.597 -36.439 1.00 34.11 202 LYS B C 1
ATOM 7268 O O . LYS B 1 202 ? 20.107 11.726 -37.589 1.00 39.32 202 LYS B O 1
ATOM 7287 N N . ARG B 1 203 ? 19.705 11.374 -35.412 1.00 31.05 203 ARG B N 1
ATOM 7288 C CA . ARG B 1 203 ? 18.262 11.269 -35.598 1.00 30.15 203 ARG B CA 1
ATOM 7289 C C . ARG B 1 203 ? 17.631 12.603 -35.977 1.00 37.24 203 ARG B C 1
ATOM 7290 O O . ARG B 1 203 ? 16.630 12.640 -36.689 1.00 41.98 203 ARG B O 1
ATOM 7311 N N . ILE B 1 204 ? 18.234 13.696 -35.518 1.00 30.50 204 ILE B N 1
ATOM 7312 C CA . ILE B 1 204 ? 17.712 15.025 -35.781 1.00 36.46 204 ILE B CA 1
ATOM 7313 C C . ILE B 1 204 ? 18.288 15.570 -37.083 1.00 37.06 204 ILE B C 1
ATOM 7314 O O . ILE B 1 204 ? 17.714 16.467 -37.692 1.00 37.39 204 ILE B O 1
ATOM 7330 N N . GLY B 1 205 ? 19.426 15.025 -37.511 1.00 32.22 205 GLY B N 1
ATOM 7331 C CA . GLY B 1 205 ? 20.054 15.464 -38.741 1.00 38.55 205 GLY B CA 1
ATOM 7332 C C . GLY B 1 205 ? 21.060 16.566 -38.479 1.00 41.35 205 GLY B C 1
ATOM 7333 O O . GLY B 1 205 ? 20.690 17.701 -38.194 1.00 41.71 205 GLY B O 1
ATOM 7337 N N . VAL B 1 206 ? 22.341 16.231 -38.571 1.00 35.54 206 VAL B N 1
ATOM 7338 C CA . VAL B 1 206 ? 23.397 17.210 -38.372 1.00 33.36 206 VAL B CA 1
ATOM 7339 C C . VAL B 1 206 ? 23.255 18.357 -39.371 1.00 39.32 206 VAL B C 1
ATOM 7340 O O . VAL B 1 206 ? 23.031 18.139 -40.561 1.00 35.05 206 VAL B O 1
ATOM 7353 N N . GLN B 1 207 ? 23.387 19.584 -38.882 1.00 33.09 207 GLN B N 1
ATOM 7354 C CA . GLN B 1 207 ? 23.429 20.757 -39.749 1.00 27.96 207 GLN B CA 1
ATOM 7355 C C . GLN B 1 207 ? 24.461 21.730 -39.191 1.00 30.31 207 GLN B C 1
ATOM 7356 O O . GLN B 1 207 ? 24.351 22.166 -38.051 1.00 27.07 207 GLN B O 1
ATOM 7370 N N . ARG B 1 208 ? 25.467 22.083 -39.985 1.00 27.84 208 ARG B N 1
ATOM 7371 C CA . ARG B 1 208 ? 26.474 23.023 -39.514 1.00 29.00 208 ARG B CA 1
ATOM 7372 C C . ARG B 1 208 ? 25.909 24.448 -39.442 1.00 29.47 208 ARG B C 1
ATOM 7373 O O . ARG B 1 208 ? 24.983 24.793 -40.181 1.00 29.62 208 ARG B O 1
ATOM 7394 N N . ASN B 1 209 ? 26.440 25.272 -38.542 1.00 26.71 209 ASN B N 1
ATOM 7395 C CA . ASN B 1 209 ? 27.471 24.872 -37.592 1.00 26.99 209 ASN B CA 1
ATOM 7396 C C . ASN B 1 209 ? 26.918 24.094 -36.413 1.00 26.57 209 ASN B C 1
ATOM 7397 O O . ASN B 1 209 ? 25.848 24.424 -35.895 1.00 24.03 209 ASN B O 1
ATOM 7408 N N . VAL B 1 210 ? 27.676 23.088 -35.992 1.00 21.79 210 VAL B N 1
ATOM 7409 C CA . VAL B 1 210 ? 27.349 22.240 -34.849 1.00 21.18 210 VAL B CA 1
ATOM 7410 C C . VAL B 1 210 ? 28.156 22.737 -33.663 1.00 27.69 210 VAL B C 1
ATOM 7411 O O . VAL B 1 210 ? 29.378 22.868 -33.751 1.00 25.48 210 VAL B O 1
ATOM 7424 N N . VAL B 1 211 ? 27.474 23.004 -32.552 1.00 22.28 211 VAL B N 1
ATOM 7425 C CA . VAL B 1 211 ? 28.095 23.613 -31.378 1.00 18.07 211 VAL B CA 1
ATOM 7426 C C . VAL B 1 211 ? 27.800 22.704 -30.198 1.00 25.09 211 VAL B C 1
ATOM 7427 O O . VAL B 1 211 ? 26.675 22.256 -30.043 1.00 23.61 211 VAL B O 1
ATOM 7440 N N . MET B 1 212 ? 28.816 22.422 -29.388 1.00 20.15 212 MET B N 1
ATOM 7441 C CA . MET B 1 212 ? 28.608 21.683 -28.148 1.00 19.90 212 MET B CA 1
ATOM 7442 C C . MET B 1 212 ? 28.748 22.628 -26.966 1.00 20.62 212 MET B C 1
ATOM 7443 O O . MET B 1 212 ? 29.699 23.439 -26.891 1.00 22.80 212 MET B O 1
ATOM 7457 N N . VAL B 1 213 ? 27.789 22.512 -26.047 1.00 18.03 213 VAL B N 1
ATOM 7458 C CA . VAL B 1 213 ? 27.772 23.267 -24.812 1.00 18.89 213 VAL B CA 1
ATOM 7459 C C . VAL B 1 213 ? 27.467 22.340 -23.645 1.00 18.98 213 VAL B C 1
ATOM 7460 O O . VAL B 1 213 ? 27.289 21.134 -23.833 1.00 19.13 213 VAL B O 1
ATOM 7473 N N . GLY B 1 214 ? 27.442 22.903 -22.443 1.00 20.14 214 GLY B N 1
ATOM 7474 C CA . GLY B 1 214 ? 27.249 22.118 -21.231 1.00 21.66 214 GLY B CA 1
ATOM 7475 C C . GLY B 1 214 ? 28.590 21.829 -20.579 1.00 21.61 214 GLY B C 1
ATOM 7476 O O . GLY B 1 214 ? 29.638 22.019 -21.204 1.00 23.35 214 GLY B O 1
ATOM 7480 N N . GLY B 1 215 ? 28.557 21.346 -19.340 1.00 19.36 215 GLY B N 1
ATOM 7481 C CA . GLY B 1 215 ? 29.769 21.134 -18.571 1.00 21.05 215 GLY B CA 1
ATOM 7482 C C . GLY B 1 215 ? 30.585 20.012 -19.167 1.00 20.55 215 GLY B C 1
ATOM 7483 O O . GLY B 1 215 ? 31.810 20.009 -19.079 1.00 22.49 215 GLY B O 1
ATOM 7487 N N . VAL B 1 216 ? 29.910 19.042 -19.770 1.00 19.84 216 VAL B N 1
ATOM 7488 C CA . VAL B 1 216 ? 30.611 17.920 -20.399 1.00 20.56 216 VAL B CA 1
ATOM 7489 C C . VAL B 1 216 ? 31.465 18.377 -21.597 1.00 22.52 216 VAL B C 1
ATOM 7490 O O . VAL B 1 216 ? 32.487 17.748 -21.912 1.00 22.08 216 VAL B O 1
ATOM 7503 N N . ALA B 1 217 ? 31.066 19.472 -22.257 1.00 21.46 217 ALA B N 1
ATOM 7504 C CA . ALA B 1 217 ? 31.852 20.029 -23.370 1.00 20.26 217 ALA B CA 1
ATOM 7505 C C . ALA B 1 217 ? 33.191 20.614 -22.914 1.00 21.78 217 ALA B C 1
ATOM 7506 O O . ALA B 1 217 ? 34.047 20.942 -23.746 1.00 23.97 217 ALA B O 1
ATOM 7513 N N . ARG B 1 218 ? 33.374 20.746 -21.603 1.00 21.68 218 ARG B N 1
ATOM 7514 C CA . ARG B 1 218 ? 34.688 21.115 -21.075 1.00 23.72 218 ARG B CA 1
ATOM 7515 C C . ARG B 1 218 ? 35.681 19.966 -21.176 1.00 25.18 218 ARG B C 1
ATOM 7516 O O . ARG B 1 218 ? 36.890 20.176 -21.027 1.00 27.26 218 ARG B O 1
ATOM 7537 N N . ASN B 1 219 ? 35.170 18.756 -21.420 1.00 23.35 219 ASN B N 1
ATOM 7538 C CA . ASN B 1 219 ? 35.998 17.572 -21.570 1.00 22.39 219 ASN B CA 1
ATOM 7539 C C . ASN B 1 219 ? 36.451 17.423 -23.019 1.00 26.65 219 ASN B C 1
ATOM 7540 O O . ASN B 1 219 ? 35.680 17.042 -23.900 1.00 24.51 219 ASN B O 1
ATOM 7551 N N . SER B 1 220 ? 37.713 17.732 -23.266 1.00 26.90 220 SER B N 1
ATOM 7552 C CA . SER B 1 220 ? 38.227 17.772 -24.620 1.00 26.05 220 SER B CA 1
ATOM 7553 C C . SER B 1 220 ? 38.173 16.402 -25.290 1.00 27.69 220 SER B C 1
ATOM 7554 O O . SER B 1 220 ? 38.010 16.314 -26.506 1.00 29.17 220 SER B O 1
ATOM 7562 N N . GLY B 1 221 ? 38.278 15.337 -24.491 1.00 30.02 221 GLY B N 1
ATOM 7563 C CA . GLY B 1 221 ? 38.185 13.979 -24.998 1.00 29.64 221 GLY B CA 1
ATOM 7564 C C . GLY B 1 221 ? 36.792 13.643 -25.496 1.00 27.03 221 GLY B C 1
ATOM 7565 O O . GLY B 1 221 ? 36.632 12.978 -26.514 1.00 29.08 221 GLY B O 1
ATOM 7569 N N . ILE B 1 222 ? 35.769 14.098 -24.780 1.00 25.28 222 ILE B N 1
ATOM 7570 C CA . ILE B 1 222 ? 34.410 13.926 -25.267 1.00 23.17 222 ILE B CA 1
ATOM 7571 C C . ILE B 1 222 ? 34.190 14.686 -26.569 1.00 21.76 222 ILE B C 1
ATOM 7572 O O . ILE B 1 222 ? 33.570 14.180 -27.493 1.00 23.96 222 ILE B O 1
ATOM 7588 N N . VAL B 1 223 ? 34.684 15.917 -26.666 1.00 23.52 223 VAL B N 1
ATOM 7589 C CA . VAL B 1 223 ? 34.401 16.698 -27.867 1.00 25.34 223 VAL B CA 1
ATOM 7590 C C . VAL B 1 223 ? 35.047 16.039 -29.088 1.00 26.47 223 VAL B C 1
ATOM 7591 O O . VAL B 1 223 ? 34.430 15.906 -30.146 1.00 25.09 223 VAL B O 1
ATOM 7604 N N . ARG B 1 224 ? 36.274 15.579 -28.907 1.00 23.16 224 ARG B N 1
ATOM 7605 C CA . ARG B 1 224 ? 36.994 14.880 -29.970 1.00 32.86 224 ARG B CA 1
ATOM 7606 C C . ARG B 1 224 ? 36.241 13.619 -30.400 1.00 30.69 224 ARG B C 1
ATOM 7607 O O . ARG B 1 224 ? 36.076 13.354 -31.598 1.00 28.53 224 ARG B O 1
ATOM 7628 N N . ALA B 1 225 ? 35.771 12.847 -29.423 1.00 25.01 225 ALA B N 1
ATOM 7629 C CA . ALA B 1 225 ? 35.075 11.616 -29.739 1.00 20.39 225 ALA B CA 1
ATOM 7630 C C . ALA B 1 225 ? 33.768 11.916 -30.449 1.00 25.73 225 ALA B C 1
ATOM 7631 O O . ALA B 1 225 ? 33.361 11.179 -31.340 1.00 27.20 225 ALA B O 1
ATOM 7638 N N . MET B 1 226 ? 33.109 13.003 -30.055 1.00 25.08 226 MET B N 1
ATOM 7639 C CA . MET B 1 226 ? 31.833 13.380 -30.664 1.00 23.89 226 MET B CA 1
ATOM 7640 C C . MET B 1 226 ? 32.010 13.772 -32.133 1.00 27.29 226 MET B C 1
ATOM 7641 O O . MET B 1 226 ? 31.229 13.360 -32.988 1.00 27.06 226 MET B O 1
ATOM 7655 N N . ALA B 1 227 ? 33.028 14.573 -32.419 1.00 29.65 227 ALA B N 1
ATOM 7656 C CA . ALA B 1 227 ? 33.284 15.019 -33.787 1.00 26.65 227 ALA B CA 1
ATOM 7657 C C . ALA B 1 227 ? 33.603 13.808 -34.668 1.00 38.60 227 ALA B C 1
ATOM 7658 O O . ALA B 1 227 ? 33.201 13.751 -35.835 1.00 33.77 227 ALA B O 1
ATOM 7665 N N . ARG B 1 228 ? 34.315 12.836 -34.099 1.00 32.62 228 ARG B N 1
ATOM 7666 C CA . ARG B 1 228 ? 34.564 11.569 -34.786 1.00 34.68 228 ARG B CA 1
ATOM 7667 C C . ARG B 1 228 ? 33.259 10.822 -35.076 1.00 38.05 228 ARG B C 1
ATOM 7668 O O . ARG B 1 228 ? 33.008 10.427 -36.211 1.00 36.43 228 ARG B O 1
ATOM 7689 N N . GLU B 1 229 ? 32.416 10.627 -34.067 1.00 30.33 229 GLU B N 1
ATOM 7690 C CA . GLU B 1 229 ? 31.212 9.836 -34.277 1.00 30.13 229 GLU B CA 1
ATOM 7691 C C . GLU B 1 229 ? 30.195 10.478 -35.221 1.00 42.83 229 GLU B C 1
ATOM 7692 O O . GLU B 1 229 ? 29.494 9.765 -35.935 1.00 35.46 229 GLU B O 1
ATOM 7704 N N . ILE B 1 230 ? 30.086 11.804 -35.225 1.00 41.36 230 ILE B N 1
ATOM 7705 C CA . ILE B 1 230 ? 29.095 12.449 -36.084 1.00 46.83 230 ILE B CA 1
ATOM 7706 C C . ILE B 1 230 ? 29.735 12.906 -37.387 1.00 44.04 230 ILE B C 1
ATOM 7707 O O . ILE B 1 230 ? 29.053 13.418 -38.271 1.00 40.93 230 ILE B O 1
ATOM 7723 N N . ASN B 1 231 ? 31.046 12.711 -37.500 1.00 33.70 231 ASN B N 1
ATOM 7724 C CA . ASN B 1 231 ? 31.776 12.983 -38.734 1.00 37.06 231 ASN B CA 1
ATOM 7725 C C . ASN B 1 231 ? 31.561 14.415 -39.223 1.00 45.75 231 ASN B C 1
ATOM 7726 O O . ASN B 1 231 ? 31.436 14.679 -40.420 1.00 44.94 231 ASN B O 1
ATOM 7737 N N . THR B 1 232 ? 31.544 15.339 -38.276 1.00 33.33 232 THR B N 1
ATOM 7738 C CA . THR B 1 232 ? 31.322 16.743 -38.574 1.00 43.46 232 THR B CA 1
ATOM 7739 C C . THR B 1 232 ? 32.164 17.576 -37.631 1.00 29.21 232 THR B C 1
ATOM 7740 O O . THR B 1 232 ? 32.348 17.196 -36.467 1.00 36.85 232 THR B O 1
ATOM 7751 N N . GLU B 1 233 ? 32.645 18.716 -38.105 1.00 29.10 233 GLU B N 1
ATOM 7752 C CA . GLU B 1 233 ? 33.331 19.664 -37.233 1.00 31.29 233 GLU B CA 1
ATOM 7753 C C . GLU B 1 233 ? 32.391 20.125 -36.117 1.00 32.67 233 GLU B C 1
ATOM 7754 O O . GLU B 1 233 ? 31.202 20.384 -36.352 1.00 26.68 233 GLU B O 1
ATOM 7766 N N . ILE B 1 234 ? 32.924 20.221 -34.904 1.00 27.30 234 ILE B N 1
ATOM 7767 C CA . ILE B 1 234 ? 32.168 20.738 -33.775 1.00 24.12 234 ILE B CA 1
ATOM 7768 C C . ILE B 1 234 ? 32.865 21.963 -33.223 1.00 28.71 234 ILE B C 1
ATOM 7769 O O . ILE B 1 234 ? 34.073 21.957 -32.989 1.00 31.18 234 ILE B O 1
ATOM 7785 N N . ILE B 1 235 ? 32.099 23.027 -33.035 1.00 26.83 235 ILE B N 1
ATOM 7786 C CA . ILE B 1 235 ? 32.630 24.277 -32.499 1.00 25.05 235 ILE B CA 1
ATOM 7787 C C . ILE B 1 235 ? 32.260 24.297 -31.023 1.00 26.97 235 ILE B C 1
ATOM 7788 O O . ILE B 1 235 ? 31.121 24.022 -30.655 1.00 26.23 235 ILE B O 1
ATOM 7804 N N . VAL B 1 236 ? 33.222 24.601 -30.172 1.00 26.08 236 VAL B N 1
ATOM 7805 C CA . VAL B 1 236 ? 32.947 24.675 -28.752 1.00 25.75 236 VAL B CA 1
ATOM 7806 C C . VAL B 1 236 ? 33.368 26.042 -28.242 1.00 26.91 236 VAL B C 1
ATOM 7807 O O . VAL B 1 236 ? 34.520 26.424 -28.411 1.00 27.72 236 VAL B O 1
ATOM 7820 N N . PRO B 1 237 ? 32.453 26.787 -27.609 1.00 24.62 237 PRO B N 1
ATOM 7821 C CA . PRO B 1 237 ? 32.865 28.056 -26.992 1.00 28.30 237 PRO B CA 1
ATOM 7822 C C . PRO B 1 237 ? 33.973 27.825 -25.972 1.00 26.43 237 PRO B C 1
ATOM 7823 O O . PRO B 1 237 ? 34.102 26.707 -25.480 1.00 29.35 237 PRO B O 1
ATOM 7834 N N . ASP B 1 238 ? 34.761 28.848 -25.648 1.00 27.68 238 ASP B N 1
ATOM 7835 C CA . ASP B 1 238 ? 35.706 28.713 -24.541 1.00 29.84 238 ASP B CA 1
ATOM 7836 C C . ASP B 1 238 ? 34.982 28.589 -23.187 1.00 31.99 238 ASP B C 1
ATOM 7837 O O . ASP B 1 238 ? 35.577 28.149 -22.196 1.00 31.11 238 ASP B O 1
ATOM 7846 N N . ILE B 1 239 ? 33.701 28.958 -23.162 1.00 31.12 239 ILE B N 1
ATOM 7847 C CA . ILE B 1 239 ? 32.893 28.922 -21.943 1.00 25.78 239 ILE B CA 1
ATOM 7848 C C . ILE B 1 239 ? 31.649 28.038 -22.117 1.00 25.08 239 ILE B C 1
ATOM 7849 O O . ILE B 1 239 ? 30.522 28.484 -21.889 1.00 26.46 239 ILE B O 1
ATOM 7865 N N . PRO B 1 240 ? 31.847 26.772 -22.507 1.00 27.26 240 PRO B N 1
ATOM 7866 C CA . PRO B 1 240 ? 30.688 25.975 -22.935 1.00 27.14 240 PRO B CA 1
ATOM 7867 C C . PRO B 1 240 ? 29.652 25.735 -21.824 1.00 23.94 240 PRO B C 1
ATOM 7868 O O . PRO B 1 240 ? 28.468 25.580 -22.107 1.00 22.32 240 PRO B O 1
ATOM 7879 N N . GLN B 1 241 ? 30.085 25.721 -20.574 1.00 24.53 241 GLN B N 1
ATOM 7880 C CA . GLN B 1 241 ? 29.168 25.451 -19.463 1.00 23.14 241 GLN B CA 1
ATOM 7881 C C . GLN B 1 241 ? 28.297 26.657 -19.130 1.00 23.56 241 GLN B C 1
ATOM 7882 O O . GLN B 1 241 ? 27.289 26.519 -18.422 1.00 23.90 241 GLN B O 1
ATOM 7896 N N . LEU B 1 242 ? 28.686 27.834 -19.618 1.00 21.68 242 LEU B N 1
ATOM 7897 C CA . LEU B 1 242 ? 28.042 29.076 -19.221 1.00 19.71 242 LEU B CA 1
ATOM 7898 C C . LEU B 1 242 ? 27.077 29.649 -20.261 1.00 20.60 242 LEU B C 1
ATOM 7899 O O . LEU B 1 242 ? 26.604 30.781 -20.101 1.00 24.06 242 LEU B O 1
ATOM 7915 N N . THR B 1 243 ? 26.811 28.916 -21.336 1.00 21.69 243 THR B N 1
ATOM 7916 C CA . THR B 1 243 ? 26.027 29.493 -22.423 1.00 23.86 243 THR B CA 1
ATOM 7917 C C . THR B 1 243 ? 24.579 29.733 -22.016 1.00 22.67 243 THR B C 1
ATOM 7918 O O . THR B 1 243 ? 23.964 30.669 -22.503 1.00 21.63 243 THR B O 1
ATOM 7929 N N . GLY B 1 244 ? 24.030 28.884 -21.144 1.00 22.51 244 GLY B N 1
ATOM 7930 C CA . GLY B 1 244 ? 22.681 29.102 -20.641 1.00 22.79 244 GLY B CA 1
ATOM 7931 C C . GLY B 1 244 ? 22.612 30.354 -19.779 1.00 21.80 244 GLY B C 1
ATOM 7932 O O . GLY B 1 244 ? 21.710 31.184 -19.928 1.00 22.54 244 GLY B O 1
ATOM 7936 N N . ALA B 1 245 ? 23.572 30.509 -18.873 1.00 22.09 245 ALA B N 1
ATOM 7937 C CA . ALA B 1 245 ? 23.643 31.708 -18.044 1.00 24.42 245 ALA B CA 1
ATOM 7938 C C . ALA B 1 245 ? 23.835 32.947 -18.915 1.00 21.40 245 ALA B C 1
ATOM 7939 O O . ALA B 1 245 ? 23.260 34.007 -18.655 1.00 26.10 245 ALA B O 1
ATOM 7946 N N . LEU B 1 246 ? 24.643 32.820 -19.964 1.00 26.18 246 LEU B N 1
ATOM 7947 C CA . LEU B 1 246 ? 24.883 33.957 -20.852 1.00 28.73 246 LEU B CA 1
ATOM 7948 C C . LEU B 1 246 ? 23.594 34.340 -21.587 1.00 22.51 246 LEU B C 1
ATOM 7949 O O . LEU B 1 246 ? 23.273 35.513 -21.710 1.00 24.56 246 LEU B O 1
ATOM 7965 N N . GLY B 1 247 ? 22.879 33.339 -22.090 1.00 24.56 247 GLY B N 1
ATOM 7966 C CA . GLY B 1 247 ? 21.615 33.569 -22.765 1.00 27.46 247 GLY B CA 1
ATOM 7967 C C . GLY B 1 247 ? 20.603 34.212 -21.841 1.00 23.94 247 GLY B C 1
ATOM 7968 O O . GLY B 1 247 ? 19.903 35.137 -22.237 1.00 24.52 247 GLY B O 1
ATOM 7972 N N . ALA B 1 248 ? 20.537 33.745 -20.597 1.00 25.98 248 ALA B N 1
ATOM 7973 C CA . ALA B 1 248 ? 19.675 34.384 -19.598 1.00 28.63 248 ALA B CA 1
ATOM 7974 C C . ALA B 1 248 ? 20.052 35.852 -19.405 1.00 25.64 248 ALA B C 1
ATOM 7975 O O . ALA B 1 248 ? 19.182 36.725 -19.309 1.00 29.04 248 ALA B O 1
ATOM 7982 N N . ALA B 1 249 ? 21.353 36.122 -19.352 1.00 28.35 249 ALA B N 1
ATOM 7983 C CA . ALA B 1 249 ? 21.854 37.484 -19.166 1.00 29.54 249 ALA B CA 1
ATOM 7984 C C . ALA B 1 249 ? 21.487 38.381 -20.351 1.00 28.05 249 ALA B C 1
ATOM 7985 O O . ALA B 1 249 ? 21.267 39.575 -20.191 1.00 30.97 249 ALA B O 1
ATOM 7992 N N . LEU B 1 250 ? 21.403 37.788 -21.539 1.00 30.39 250 LEU B N 1
ATOM 7993 C CA . LEU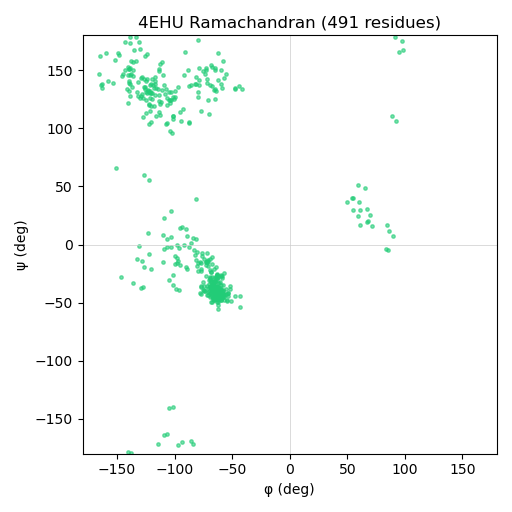 B 1 250 ? 21.001 38.525 -22.732 1.00 29.56 250 LEU B CA 1
ATOM 7994 C C . LEU B 1 250 ? 19.502 38.816 -22.725 1.00 30.78 250 LEU B C 1
ATOM 7995 O O . LEU B 1 250 ? 19.077 39.909 -23.096 1.00 33.35 250 LEU B O 1
ATOM 8011 N N . TYR B 1 251 ? 18.689 37.859 -22.290 1.00 26.87 251 TYR B N 1
ATOM 8012 C CA . TYR B 1 251 ? 17.265 38.143 -22.132 1.00 34.23 251 TYR B CA 1
ATOM 8013 C C . TYR B 1 251 ? 17.040 39.172 -21.037 1.00 34.27 251 TYR B C 1
ATOM 8014 O O . TYR B 1 251 ? 16.110 39.971 -21.104 1.00 34.30 251 TYR B O 1
ATOM 8032 N N . ALA B 1 252 ? 17.893 39.153 -20.022 1.00 33.09 252 ALA B N 1
ATOM 8033 C CA . ALA B 1 252 ? 17.811 40.149 -18.958 1.00 35.82 252 ALA B CA 1
ATOM 8034 C C . ALA B 1 252 ? 18.079 41.540 -19.530 1.00 31.68 252 ALA B C 1
ATOM 8035 O O . ALA B 1 252 ? 17.409 42.510 -19.180 1.00 36.43 252 ALA B O 1
ATOM 8042 N N . PHE B 1 253 ? 19.057 41.615 -20.425 1.00 35.41 253 PHE B N 1
ATOM 8043 C CA . PHE B 1 253 ? 19.400 42.856 -21.100 1.00 39.43 253 PHE B CA 1
ATOM 8044 C C . PHE B 1 253 ? 18.225 43.355 -21.931 1.00 32.26 253 PHE B C 1
ATOM 8045 O O . PHE B 1 253 ? 17.957 44.549 -21.974 1.00 38.63 253 PHE B O 1
ATOM 8062 N N . ASP B 1 254 ? 17.534 42.438 -22.597 1.00 35.43 254 ASP B N 1
ATOM 8063 C CA . ASP B 1 254 ? 16.318 42.774 -23.335 1.00 40.96 254 ASP B CA 1
ATOM 8064 C C . ASP B 1 254 ? 15.283 43.402 -22.418 1.00 43.73 254 ASP B C 1
ATOM 8065 O O . ASP B 1 254 ? 14.618 44.369 -22.787 1.00 46.82 254 ASP B O 1
ATOM 8074 N N . GLU B 1 255 ? 15.137 42.837 -21.225 1.00 44.15 255 GLU B N 1
ATOM 8075 C CA . GLU B 1 255 ? 14.162 43.332 -20.261 1.00 48.90 255 GLU B CA 1
ATOM 8076 C C . GLU B 1 255 ? 14.548 44.719 -19.763 1.00 48.69 255 GLU B C 1
ATOM 8077 O O . GLU B 1 255 ? 13.707 45.616 -19.639 1.00 51.62 255 GLU B O 1
ATOM 8089 N N . ALA B 1 256 ? 15.830 44.892 -19.476 1.00 51.41 256 ALA B N 1
ATOM 8090 C CA . ALA B 1 256 ? 16.310 46.147 -18.910 1.00 50.35 256 ALA B CA 1
ATOM 8091 C C . ALA B 1 256 ? 16.068 47.287 -19.888 1.00 54.98 256 ALA B C 1
ATOM 8092 O O . ALA B 1 256 ? 15.666 48.382 -19.494 1.00 51.46 256 ALA B O 1
ATOM 8099 N N . LYS B 1 257 ? 16.311 47.032 -21.168 1.00 54.63 257 LYS B N 1
ATOM 8100 C CA . LYS B 1 257 ? 16.102 48.054 -22.189 1.00 61.67 257 LYS B CA 1
ATOM 8101 C C . LYS B 1 257 ? 14.624 48.400 -22.302 1.00 65.83 257 LYS B C 1
ATOM 8102 O O . LYS B 1 257 ? 14.250 49.572 -22.396 1.00 69.60 257 LYS B O 1
ATOM 8121 N N . GLU B 1 258 ? 13.791 47.365 -22.292 1.00 59.85 258 GLU B N 1
ATOM 8122 C CA . GLU B 1 258 ? 12.348 47.517 -22.413 1.00 63.62 258 GLU B CA 1
ATOM 8123 C C . GLU B 1 258 ? 11.785 48.393 -21.293 1.00 72.41 258 GLU B C 1
ATOM 8124 O O . GLU B 1 258 ? 10.746 49.035 -21.456 1.00 76.61 258 GLU B O 1
ATOM 8136 N N . SER B 1 259 ? 12.474 48.417 -20.157 1.00 67.43 259 SER B N 1
ATOM 8137 C CA . SER B 1 259 ? 12.047 49.233 -19.027 1.00 76.33 259 SER B CA 1
ATOM 8138 C C . SER B 1 259 ? 12.335 50.709 -19.282 1.00 82.39 259 SER B C 1
ATOM 8139 O O . SER B 1 259 ? 11.546 51.579 -18.908 1.00 83.86 259 SER B O 1
#

Secondary structure (DSSP, 8-state):
-EEEEEEE-SS-EEEEEEETTTEEEEEEEES--TTSSHHHHHHHHHHHHH---GGGEEEEEEESTTGGG--S-SEE--HHHHHHHHHHHHSTT--EEEEE-SS-EEEEEE-TTS-EEEEEEE-S-STTSHHHHHHHHHHHT--GGGHHHHHTT-SS-------SHHHHHHHHHHHHHTT--HHHHHHHHHHHHHHHHHHHHHHH---SSEEEESGGGG-HHHHHHHHHHHTS-EE--SSGGGHHHHHHHHHHHHHHHHHHHTS-----/-EEEEEEE-SS-EEEEEEETTTEEEEEEEES--TTSSHHHHHHHHHHHHHS--GGG-SEEEEESTTGGG--S-SEE--HHHHHHHHHHHHSTT--EEEEE-SS-EEEEEE-TTS-EEEEEEE-S-STTSHHHHHHHHHHHTS-GGGHHHHHHT-SSPPP----SHHHHHHHHHHHHHTT--HHHHHHHHHHHHHHHHHHHHHHH---SSEEEESGGGG-HHHHHHHHHHHTS-EE--SSGGGHHHHHHHHHHHHHHHH-